Protein AF-0000000087006288 (afdb_homodimer)

Structure (mmCIF, N/CA/C/O backbone):
data_AF-0000000087006288-model_v1
#
loop_
_entity.id
_entity.type
_entity.pdbx_description
1 polymer 'NAD(P)H-hydrate epimerase'
#
loop_
_atom_site.group_PDB
_atom_site.id
_atom_site.type_symbol
_atom_site.label_atom_id
_atom_site.label_alt_id
_atom_site.label_comp_id
_atom_site.label_asym_id
_atom_site.label_entity_id
_atom_site.label_seq_id
_atom_site.pdbx_PDB_ins_code
_atom_site.Cartn_x
_atom_site.Cartn_y
_atom_site.Cartn_z
_atom_site.occupancy
_atom_site.B_iso_or_equiv
_atom_site.auth_seq_id
_atom_site.auth_comp_id
_atom_site.auth_asym_id
_atom_site.auth_atom_id
_atom_site.pdbx_PDB_model_num
ATOM 1 N N . MET A 1 1 ? 23.625 -4.094 -12.367 1 88 1 MET A N 1
ATOM 2 C CA . MET A 1 1 ? 22.594 -5.133 -12.516 1 88 1 MET A CA 1
ATOM 3 C C . MET A 1 1 ? 22.078 -5.578 -11.156 1 88 1 MET A C 1
ATOM 5 O O . MET A 1 1 ? 22.844 -5.66 -10.195 1 88 1 MET A O 1
ATOM 9 N N . VAL A 1 2 ? 20.781 -5.828 -11.039 1 95.62 2 VAL A N 1
ATOM 10 C CA . VAL A 1 2 ? 20.156 -6.234 -9.781 1 95.62 2 VAL A CA 1
ATOM 11 C C . VAL A 1 2 ? 20.734 -7.578 -9.336 1 95.62 2 VAL A C 1
ATOM 13 O O . VAL A 1 2 ? 20.969 -8.461 -10.156 1 95.62 2 VAL A O 1
ATOM 16 N N . ARG A 1 3 ? 20.922 -7.688 -8.086 1 96.88 3 ARG A N 1
ATOM 17 C CA . ARG A 1 3 ? 21.469 -8.922 -7.535 1 96.88 3 ARG A CA 1
ATOM 18 C C . ARG A 1 3 ? 20.391 -9.961 -7.32 1 96.88 3 ARG A C 1
ATOM 20 O O . ARG A 1 3 ? 19.297 -9.641 -6.84 1 96.88 3 ARG A O 1
ATOM 27 N N . PHE A 1 4 ? 20.703 -11.195 -7.668 1 98.31 4 PHE A N 1
ATOM 28 C CA . PHE A 1 4 ? 19.812 -12.32 -7.418 1 98.31 4 PHE A CA 1
ATOM 29 C C . PHE A 1 4 ? 20.156 -13.008 -6.105 1 98.31 4 PHE A C 1
ATOM 31 O O . PHE A 1 4 ? 21.328 -13.328 -5.859 1 98.31 4 PHE A O 1
ATOM 38 N N . LEU A 1 5 ? 19.203 -13.266 -5.312 1 98.38 5 LEU A N 1
ATOM 39 C CA . LEU A 1 5 ? 19.438 -13.719 -3.945 1 98.38 5 LEU A CA 1
ATOM 40 C C . LEU A 1 5 ? 19.312 -15.234 -3.846 1 98.38 5 LEU A C 1
ATOM 42 O O . LEU A 1 5 ? 18.422 -15.828 -4.473 1 98.38 5 LEU A O 1
ATOM 46 N N . GLY A 1 6 ? 20.141 -15.812 -3.041 1 98 6 GLY A N 1
ATOM 47 C CA . GLY A 1 6 ? 19.906 -17.172 -2.613 1 98 6 GLY A CA 1
ATOM 48 C C . GLY A 1 6 ? 18.812 -17.297 -1.568 1 98 6 GLY A C 1
ATOM 49 O O . GLY A 1 6 ? 18.344 -16.281 -1.03 1 98 6 GLY A O 1
ATOM 50 N N . GLN A 1 7 ? 18.469 -18.484 -1.258 1 97.94 7 GLN A N 1
ATOM 51 C CA . GLN A 1 7 ? 17.344 -18.734 -0.369 1 97.94 7 GLN A CA 1
ATOM 52 C C . GLN A 1 7 ? 17.625 -18.234 1.041 1 97.94 7 GLN A C 1
ATOM 54 O O . GLN A 1 7 ? 16.797 -17.531 1.631 1 97.94 7 GLN A O 1
ATOM 59 N N . ASP A 1 8 ? 18.75 -18.594 1.588 1 97.56 8 ASP A N 1
ATOM 60 C CA . ASP A 1 8 ? 19.094 -18.219 2.955 1 97.56 8 ASP A CA 1
ATOM 61 C C . ASP A 1 8 ? 19.188 -16.703 3.096 1 97.56 8 ASP A C 1
ATOM 63 O O . ASP A 1 8 ? 18.75 -16.125 4.102 1 97.56 8 ASP A O 1
ATOM 67 N N . GLU A 1 9 ? 19.781 -16.109 2.17 1 97.5 9 GLU A N 1
ATOM 68 C CA . GLU A 1 9 ? 19.891 -14.656 2.182 1 97.5 9 GLU A CA 1
ATOM 69 C C . GLU A 1 9 ? 18.5 -14.008 2.166 1 97.5 9 GLU A C 1
ATOM 71 O O . GLU A 1 9 ? 18.266 -13.031 2.881 1 97.5 9 GLU A O 1
ATOM 76 N N . ALA A 1 10 ? 17.609 -14.5 1.301 1 97.94 10 ALA A N 1
ATOM 77 C CA . ALA A 1 10 ? 16.25 -13.984 1.228 1 97.94 10 ALA A CA 1
ATOM 78 C C . ALA A 1 10 ? 15.539 -14.125 2.568 1 97.94 10 ALA A C 1
ATOM 80 O O . ALA A 1 10 ? 14.828 -13.219 3.002 1 97.94 10 ALA A O 1
ATOM 81 N N . ILE A 1 11 ? 15.734 -15.242 3.207 1 97.44 11 ILE A N 1
ATOM 82 C CA . ILE A 1 11 ? 15.133 -15.492 4.512 1 97.44 11 ILE A CA 1
ATOM 83 C C . ILE A 1 11 ? 15.672 -14.484 5.527 1 97.44 11 ILE A C 1
ATOM 85 O O . ILE A 1 11 ? 14.914 -13.914 6.309 1 97.44 11 ILE A O 1
ATOM 89 N N . ASN A 1 12 ? 16.953 -14.289 5.516 1 98 12 ASN A N 1
ATOM 90 C CA . ASN A 1 12 ? 17.578 -13.352 6.438 1 98 12 ASN A CA 1
ATOM 91 C C . ASN A 1 12 ? 17.078 -11.922 6.223 1 98 12 ASN A C 1
ATOM 93 O O . ASN A 1 12 ? 16.875 -11.18 7.184 1 98 12 ASN A O 1
ATOM 97 N N . ILE A 1 13 ? 16.953 -11.578 5.012 1 98.06 13 ILE A N 1
ATOM 98 C CA . ILE A 1 13 ? 16.453 -10.25 4.676 1 98.06 13 ILE A CA 1
ATOM 99 C C . ILE A 1 13 ? 15.055 -10.062 5.25 1 98.06 13 ILE A C 1
ATOM 101 O O . ILE A 1 13 ? 14.75 -9.031 5.852 1 98.06 13 ILE A O 1
ATOM 105 N N . ASP A 1 14 ? 14.18 -11.047 5.086 1 96.81 14 ASP A N 1
ATOM 106 C CA . ASP A 1 14 ? 12.844 -10.977 5.672 1 96.81 14 ASP A CA 1
ATOM 107 C C . ASP A 1 14 ? 12.914 -10.773 7.184 1 96.81 14 ASP A C 1
ATOM 109 O O . ASP A 1 14 ? 12.195 -9.945 7.742 1 96.81 14 ASP A O 1
ATOM 113 N N . GLN A 1 15 ? 13.766 -11.523 7.785 1 97.56 15 GLN A N 1
ATOM 114 C CA . GLN A 1 15 ? 13.906 -11.43 9.234 1 97.56 15 GLN A CA 1
ATOM 115 C C . GLN A 1 15 ? 14.375 -10.031 9.656 1 97.56 15 GLN A C 1
ATOM 117 O O . GLN A 1 15 ? 13.898 -9.492 10.648 1 97.56 15 GLN A O 1
ATOM 122 N N . GLU A 1 16 ? 15.258 -9.508 8.93 1 98.19 16 GLU A N 1
ATOM 123 C CA . GLU A 1 16 ? 15.75 -8.172 9.25 1 98.19 16 GLU A CA 1
ATOM 124 C C . GLU A 1 16 ? 14.664 -7.117 9.016 1 98.19 16 GLU A C 1
ATOM 126 O O . GLU A 1 16 ? 14.539 -6.168 9.789 1 98.19 16 GLU A O 1
ATOM 131 N N . LEU A 1 17 ? 13.898 -7.277 7.949 1 98.38 17 LEU A N 1
ATOM 132 C CA . LEU A 1 17 ? 12.797 -6.359 7.684 1 98.38 17 LEU A CA 1
ATOM 133 C C . LEU A 1 17 ? 11.805 -6.355 8.836 1 98.38 17 LEU A C 1
ATOM 135 O O . LEU A 1 17 ? 11.32 -5.297 9.234 1 98.38 17 LEU A O 1
ATOM 139 N N . PHE A 1 18 ? 11.586 -7.559 9.438 1 97.69 18 PHE A N 1
ATOM 140 C CA . PHE A 1 18 ? 10.586 -7.707 10.5 1 97.69 18 PHE A CA 1
ATOM 141 C C . PHE A 1 18 ? 11.141 -7.215 11.828 1 97.69 18 PHE A C 1
ATOM 143 O O . PHE A 1 18 ? 10.453 -6.52 12.578 1 97.69 18 PHE A O 1
ATOM 150 N N . ASN A 1 19 ? 12.367 -7.5 12.039 1 97.69 19 ASN A N 1
ATOM 151 C CA . ASN A 1 19 ? 12.867 -7.348 13.398 1 97.69 19 ASN A CA 1
ATOM 152 C C . ASN A 1 19 ? 13.719 -6.09 13.547 1 97.69 19 ASN A C 1
ATOM 154 O O . ASN A 1 19 ? 13.555 -5.328 14.5 1 97.69 19 ASN A O 1
ATOM 158 N N . HIS A 1 20 ? 14.617 -5.883 12.648 1 98 20 HIS A N 1
ATOM 159 C CA . HIS A 1 20 ? 15.5 -4.723 12.727 1 98 20 HIS A CA 1
ATOM 160 C C . HIS A 1 20 ? 14.805 -3.471 12.195 1 98 20 HIS A C 1
ATOM 162 O O . HIS A 1 20 ? 14.805 -2.434 12.867 1 98 20 HIS A O 1
ATOM 168 N N . TYR A 1 21 ? 14.164 -3.58 11.078 1 98.56 21 TYR A N 1
ATOM 169 C CA . TYR A 1 21 ? 13.539 -2.426 10.445 1 98.56 21 TYR A CA 1
ATOM 170 C C . TYR A 1 21 ? 12.078 -2.291 10.875 1 98.56 21 TYR A C 1
ATOM 172 O O . TYR A 1 21 ? 11.422 -1.302 10.547 1 98.56 21 TYR A O 1
ATOM 180 N N . ARG A 1 22 ? 11.539 -3.258 11.5 1 98.56 22 ARG A N 1
ATOM 181 C CA . ARG A 1 22 ? 10.281 -3.242 12.25 1 98.56 22 ARG A CA 1
ATOM 182 C C . ARG A 1 22 ? 9.094 -3.061 11.312 1 98.56 22 ARG A C 1
ATOM 184 O O . ARG A 1 22 ? 8.133 -2.365 11.648 1 98.56 22 ARG A O 1
ATOM 191 N N . PHE A 1 23 ? 9.188 -3.613 10.125 1 98.56 23 PHE A N 1
ATOM 192 C CA . PHE A 1 23 ? 7.996 -3.713 9.289 1 98.56 23 PHE A CA 1
ATOM 193 C C . PHE A 1 23 ? 7.074 -4.82 9.789 1 98.56 23 PHE A C 1
ATOM 195 O O . PHE A 1 23 ? 7.535 -5.906 10.141 1 98.56 23 PHE A O 1
ATOM 202 N N . SER A 1 24 ? 5.805 -4.512 9.875 1 98.12 24 SER A N 1
ATOM 203 C CA . SER A 1 24 ? 4.883 -5.613 10.125 1 98.12 24 SER A CA 1
ATOM 204 C C . SER A 1 24 ? 4.633 -6.426 8.859 1 98.12 24 SER A C 1
ATOM 206 O O . SER A 1 24 ? 4.785 -5.918 7.75 1 98.12 24 SER A O 1
ATOM 208 N N . VAL A 1 25 ? 4.242 -7.66 9.055 1 97.69 25 VAL A N 1
ATOM 209 C CA . VAL A 1 25 ? 3.896 -8.508 7.914 1 97.69 25 VAL A CA 1
ATOM 210 C C . VAL A 1 25 ? 2.701 -7.91 7.176 1 97.69 25 VAL A C 1
ATOM 212 O O . VAL A 1 25 ? 2.645 -7.949 5.941 1 97.69 25 VAL A O 1
ATOM 215 N N . ASP A 1 26 ? 1.774 -7.289 7.891 1 98.19 26 ASP A N 1
ATOM 216 C CA . ASP A 1 26 ? 0.61 -6.641 7.293 1 98.19 26 ASP A CA 1
ATOM 217 C C . ASP A 1 26 ? 1.032 -5.559 6.305 1 98.19 26 ASP A C 1
ATOM 219 O O . ASP A 1 26 ? 0.493 -5.473 5.199 1 98.19 26 ASP A O 1
ATOM 223 N N . GLN A 1 27 ? 1.993 -4.758 6.695 1 98.12 27 GLN A N 1
ATOM 224 C CA . GLN A 1 27 ? 2.494 -3.678 5.852 1 98.12 27 GLN A CA 1
ATOM 225 C C . GLN A 1 27 ? 3.125 -4.223 4.574 1 98.12 27 GLN A C 1
ATOM 227 O O . GLN A 1 27 ? 2.773 -3.799 3.473 1 98.12 27 GLN A O 1
ATOM 232 N N . LEU A 1 28 ? 4.043 -5.145 4.793 1 98.44 28 LEU A N 1
ATOM 233 C CA . LEU A 1 28 ? 4.809 -5.648 3.656 1 98.44 28 LEU A CA 1
ATOM 234 C C . LEU A 1 28 ? 3.914 -6.422 2.695 1 98.44 28 LEU A C 1
ATOM 236 O O . LEU A 1 28 ? 4.078 -6.328 1.478 1 98.44 28 LEU A O 1
ATOM 240 N N . MET A 1 29 ? 3.018 -7.172 3.26 1 98.5 29 MET A N 1
ATOM 241 C CA . MET A 1 29 ? 2.096 -7.961 2.447 1 98.5 29 MET A CA 1
ATOM 242 C C . MET A 1 29 ? 1.18 -7.055 1.631 1 98.5 29 MET A C 1
ATOM 244 O O . MET A 1 29 ? 0.872 -7.355 0.476 1 98.5 29 MET A O 1
ATOM 248 N N . GLU A 1 30 ? 0.715 -5.93 2.219 1 98.62 30 GLU A N 1
ATOM 249 C CA . GLU A 1 30 ? -0.116 -4.973 1.492 1 98.62 30 GLU A CA 1
ATOM 250 C C . GLU A 1 30 ? 0.649 -4.352 0.328 1 98.62 30 GLU A C 1
ATOM 252 O O . GLU A 1 30 ? 0.119 -4.238 -0.779 1 98.62 30 GLU A O 1
ATOM 257 N N . LEU A 1 31 ? 1.899 -3.992 0.588 1 98.69 31 LEU A N 1
ATOM 258 C CA . LEU A 1 31 ? 2.736 -3.41 -0.454 1 98.69 31 LEU A CA 1
ATOM 259 C C . LEU A 1 31 ? 3.033 -4.43 -1.549 1 98.69 31 LEU A C 1
ATOM 261 O O . LEU A 1 31 ? 2.992 -4.102 -2.736 1 98.69 31 LEU A O 1
ATOM 265 N N . ALA A 1 32 ? 3.33 -5.652 -1.135 1 98.69 32 ALA A N 1
ATOM 266 C CA . ALA A 1 32 ? 3.633 -6.719 -2.09 1 98.69 32 ALA A CA 1
ATOM 267 C C . ALA A 1 32 ? 2.422 -7.035 -2.961 1 98.69 32 ALA A C 1
ATOM 269 O O . ALA A 1 32 ? 2.523 -7.062 -4.191 1 98.69 32 ALA A O 1
ATOM 270 N N . GLY A 1 33 ? 1.263 -7.25 -2.309 1 98.88 33 GLY A N 1
ATOM 271 C CA . GLY A 1 33 ? 0.054 -7.566 -3.053 1 98.88 33 GLY A CA 1
ATOM 272 C C . GLY A 1 33 ? -0.353 -6.469 -4.02 1 98.88 33 GLY A C 1
ATOM 273 O O . GLY A 1 33 ? -0.731 -6.75 -5.16 1 98.88 33 GLY A O 1
ATOM 274 N N . LEU A 1 34 ? -0.239 -5.234 -3.562 1 98.88 34 LEU A N 1
ATOM 275 C CA . LEU A 1 34 ? -0.551 -4.105 -4.43 1 98.88 34 LEU A CA 1
ATOM 276 C C . LEU A 1 34 ? 0.379 -4.074 -5.637 1 98.88 34 LEU A C 1
ATOM 278 O O . LEU A 1 34 ? -0.076 -3.906 -6.773 1 98.88 34 LEU A O 1
ATOM 282 N N . SER A 1 35 ? 1.656 -4.215 -5.395 1 98.88 35 SER A N 1
ATOM 283 C CA . SER A 1 35 ? 2.621 -4.152 -6.488 1 98.88 35 SER A CA 1
ATOM 284 C C . SER A 1 35 ? 2.387 -5.273 -7.492 1 98.88 35 SER A C 1
ATOM 286 O O . SER A 1 35 ? 2.566 -5.082 -8.695 1 98.88 35 SER A O 1
ATOM 288 N N . CYS A 1 36 ? 1.986 -6.473 -6.996 1 98.94 36 CYS A N 1
ATOM 289 C CA . CYS A 1 36 ? 1.663 -7.578 -7.895 1 98.94 36 CYS A CA 1
ATOM 290 C C . CYS A 1 36 ? 0.464 -7.234 -8.773 1 98.94 36 CYS A C 1
ATOM 292 O O . CYS A 1 36 ? 0.494 -7.453 -9.984 1 98.94 36 CYS A O 1
ATOM 294 N N . ALA A 1 37 ? -0.569 -6.695 -8.172 1 98.94 37 ALA A N 1
ATOM 295 C CA . ALA A 1 37 ? -1.765 -6.328 -8.922 1 98.94 37 ALA A CA 1
ATOM 296 C C . ALA A 1 37 ? -1.448 -5.273 -9.977 1 98.94 37 ALA A C 1
ATOM 298 O O . ALA A 1 37 ? -1.95 -5.336 -11.102 1 98.94 37 ALA A O 1
ATOM 299 N N . VAL A 1 38 ? -0.616 -4.305 -9.602 1 98.94 38 VAL A N 1
ATOM 300 C CA . VAL A 1 38 ? -0.241 -3.244 -10.531 1 98.94 38 VAL A CA 1
ATOM 301 C C . VAL A 1 38 ? 0.563 -3.832 -11.688 1 98.94 38 VAL A C 1
ATOM 303 O O . VAL A 1 38 ? 0.298 -3.527 -12.852 1 98.94 38 VAL A O 1
ATOM 306 N N . ALA A 1 39 ? 1.541 -4.688 -11.398 1 98.94 39 ALA A N 1
ATOM 307 C CA . ALA A 1 39 ? 2.348 -5.316 -12.445 1 98.94 39 ALA A CA 1
ATOM 308 C C . ALA A 1 39 ? 1.476 -6.129 -13.398 1 98.94 39 ALA A C 1
ATOM 310 O O . ALA A 1 39 ? 1.65 -6.066 -14.617 1 98.94 39 ALA A O 1
ATOM 311 N N . ILE A 1 40 ? 0.553 -6.859 -12.852 1 98.94 40 ILE A N 1
ATOM 312 C CA . ILE A 1 40 ? -0.364 -7.664 -13.648 1 98.94 40 ILE A CA 1
ATOM 313 C C . ILE A 1 40 ? -1.163 -6.762 -14.586 1 98.94 40 ILE A C 1
ATOM 315 O O . ILE A 1 40 ? -1.312 -7.062 -15.773 1 98.94 40 ILE A O 1
ATOM 319 N N . THR A 1 41 ? -1.644 -5.684 -14.062 1 98.88 41 THR A N 1
ATOM 320 C CA . THR A 1 41 ? -2.455 -4.773 -14.859 1 98.88 41 THR A CA 1
ATOM 321 C C . THR A 1 41 ? -1.627 -4.148 -15.977 1 98.88 41 THR A C 1
ATOM 323 O O . THR A 1 41 ? -2.131 -3.928 -17.078 1 98.88 41 THR A O 1
ATOM 326 N N . LYS A 1 42 ? -0.383 -3.832 -15.711 1 98.69 42 LYS A N 1
ATOM 327 C CA . LYS A 1 42 ? 0.505 -3.287 -16.734 1 98.69 42 LYS A CA 1
ATOM 328 C C . LYS A 1 42 ? 0.742 -4.297 -17.844 1 98.69 42 LYS A C 1
ATOM 330 O O . LYS A 1 42 ? 0.776 -3.93 -19.031 1 98.69 42 LYS A O 1
ATOM 335 N N . CYS A 1 43 ? 0.88 -5.523 -17.5 1 98.75 43 CYS A N 1
ATOM 336 C CA . CYS A 1 43 ? 1.239 -6.559 -18.469 1 98.75 43 CYS A CA 1
ATOM 337 C C . CYS A 1 43 ? 0.007 -7.066 -19.203 1 98.75 43 CYS A C 1
ATOM 339 O O . CYS A 1 43 ? 0.097 -7.473 -20.359 1 98.75 43 CYS A O 1
ATOM 341 N N . TYR A 1 44 ? -1.099 -7.07 -18.5 1 98.62 44 TYR A N 1
ATOM 342 C CA . TYR A 1 44 ? -2.324 -7.652 -19.031 1 98.62 44 TYR A CA 1
ATOM 343 C C . TYR A 1 44 ? -3.51 -6.719 -18.828 1 98.62 44 TYR A C 1
ATOM 345 O O . TYR A 1 44 ? -4.434 -7.039 -18.078 1 98.62 44 TYR A O 1
ATOM 353 N N . PRO A 1 45 ? -3.557 -5.602 -19.547 1 98.25 45 PRO A N 1
ATOM 354 C CA . PRO A 1 45 ? -4.762 -4.773 -19.453 1 98.25 45 PRO A CA 1
ATOM 355 C C . PRO A 1 45 ? -6.031 -5.539 -19.844 1 98.25 45 PRO A C 1
ATOM 357 O O . PRO A 1 45 ? -5.992 -6.406 -20.719 1 98.25 45 PRO A O 1
ATOM 360 N N . ILE A 1 46 ? -7.09 -5.195 -19.172 1 97.62 46 ILE A N 1
ATOM 361 C CA . ILE A 1 46 ? -8.352 -5.91 -19.344 1 97.62 46 ILE A CA 1
ATOM 362 C C . ILE A 1 46 ? -8.711 -5.988 -20.828 1 97.62 46 ILE A C 1
ATOM 364 O O . ILE A 1 46 ? -9.211 -7.012 -21.297 1 97.62 46 ILE A O 1
ATOM 368 N N . SER A 1 47 ? -8.461 -4.93 -21.547 1 97 47 SER A N 1
ATOM 369 C CA . SER A 1 47 ? -8.797 -4.855 -22.969 1 97 47 SER A CA 1
ATOM 370 C C . SER A 1 47 ? -8.047 -5.91 -23.766 1 97 47 SER A C 1
ATOM 372 O O . SER A 1 47 ? -8.469 -6.285 -24.859 1 97 47 SER A O 1
ATOM 374 N N . ASP A 1 48 ? -6.945 -6.418 -23.281 1 96.44 48 ASP A N 1
ATOM 375 C CA . ASP A 1 48 ? -6.102 -7.355 -24.016 1 96.44 48 ASP A CA 1
ATOM 376 C C . ASP A 1 48 ? -6.445 -8.805 -23.656 1 96.44 48 ASP A C 1
ATOM 378 O O . ASP A 1 48 ? -5.914 -9.742 -24.25 1 96.44 48 ASP A O 1
ATOM 382 N N . LEU A 1 49 ? -7.309 -9 -22.672 1 97.06 49 LEU A N 1
ATOM 383 C CA . LEU A 1 49 ? -7.648 -10.336 -22.203 1 97.06 49 LEU A CA 1
ATOM 384 C C . LEU A 1 49 ? -8.938 -10.828 -22.844 1 97.06 49 LEU A C 1
ATOM 386 O O . LEU A 1 49 ? -9.805 -10.031 -23.203 1 97.06 49 LEU A O 1
ATOM 390 N N . LYS A 1 50 ? -9 -12.133 -23 1 94.94 50 LYS A N 1
ATOM 391 C CA . LYS A 1 50 ? -10.203 -12.742 -23.547 1 94.94 50 LYS A CA 1
ATOM 392 C C . LYS A 1 50 ? -11.422 -12.445 -22.672 1 94.94 50 LYS A C 1
ATOM 394 O O . LYS A 1 50 ? -12.531 -12.266 -23.188 1 94.94 50 LYS A O 1
ATOM 399 N N . ASN A 1 51 ? -11.289 -12.422 -21.5 1 97.06 51 ASN A N 1
ATOM 400 C CA . ASN A 1 51 ? -12.242 -12.047 -20.469 1 97.06 51 ASN A CA 1
ATOM 401 C C . ASN A 1 51 ? -11.539 -11.531 -19.219 1 97.06 51 ASN A C 1
ATOM 403 O O . ASN A 1 51 ? -10.312 -11.578 -19.125 1 97.06 51 ASN A O 1
ATOM 407 N N . ASN A 1 52 ? -12.305 -11.086 -18.281 1 98.12 52 ASN A N 1
ATOM 408 C CA . ASN A 1 52 ? -11.719 -10.43 -17.125 1 98.12 52 ASN A CA 1
ATOM 409 C C . ASN A 1 52 ? -11.516 -11.414 -15.969 1 98.12 52 ASN A C 1
ATOM 411 O O . ASN A 1 52 ? -11.219 -11.016 -14.844 1 98.12 52 ASN A O 1
ATOM 415 N N . ASN A 1 53 ? -11.742 -12.734 -16.188 1 98.81 53 ASN A N 1
ATOM 416 C CA . ASN A 1 53 ? -11.641 -13.734 -15.133 1 98.81 53 ASN A CA 1
ATOM 417 C C . ASN A 1 53 ? -10.188 -14.109 -14.859 1 98.81 53 ASN A C 1
ATOM 419 O O . ASN A 1 53 ? -9.469 -14.555 -15.758 1 98.81 53 ASN A O 1
ATOM 423 N N . ILE A 1 54 ? -9.805 -13.922 -13.648 1 98.88 54 ILE A N 1
ATOM 424 C CA . ILE A 1 54 ? -8.469 -14.266 -13.156 1 98.88 54 ILE A CA 1
ATOM 425 C C . ILE A 1 54 ? -8.586 -15.25 -11.992 1 98.88 54 ILE A C 1
ATOM 427 O O . ILE A 1 54 ? -9.445 -15.086 -11.117 1 98.88 54 ILE A O 1
ATOM 431 N N . LEU A 1 55 ? -7.84 -16.281 -11.969 1 98.94 55 LEU A N 1
ATOM 432 C CA . LEU A 1 55 ? -7.82 -17.172 -10.82 1 98.94 55 LEU A CA 1
ATOM 433 C C . LEU A 1 55 ? -6.5 -17.062 -10.062 1 98.94 55 LEU A C 1
ATOM 435 O O . LEU A 1 55 ? -5.426 -17.203 -10.648 1 98.94 55 LEU A O 1
ATOM 439 N N . VAL A 1 56 ? -6.602 -16.75 -8.805 1 99 56 VAL A N 1
ATOM 440 C CA . VAL A 1 56 ? -5.434 -16.609 -7.938 1 99 56 VAL A CA 1
ATOM 441 C C . VAL A 1 56 ? -5.293 -17.859 -7.062 1 99 56 VAL A C 1
ATOM 443 O O . VAL A 1 56 ? -6.184 -18.172 -6.273 1 99 56 VAL A O 1
ATOM 446 N N . PHE A 1 57 ? -4.184 -18.547 -7.191 1 98.88 57 PHE A N 1
ATOM 447 C CA . PHE A 1 57 ? -3.855 -19.688 -6.34 1 98.88 57 PHE A CA 1
ATOM 448 C C . PHE A 1 57 ? -3.051 -19.234 -5.125 1 98.88 57 PHE A C 1
ATOM 450 O O . PHE A 1 57 ? -1.938 -18.719 -5.266 1 98.88 57 PHE A O 1
ATOM 457 N N . CYS A 1 58 ? -3.613 -19.453 -3.963 1 98.56 58 CYS A N 1
ATOM 458 C CA . CYS A 1 58 ? -2.979 -18.984 -2.736 1 98.56 58 CYS A CA 1
ATOM 459 C C . CYS A 1 58 ? -2.502 -20.156 -1.887 1 98.56 58 CYS A C 1
ATOM 461 O O . CYS A 1 58 ? -3.26 -21.094 -1.632 1 98.56 58 CYS A O 1
ATOM 463 N N . GLY A 1 59 ? -1.217 -20.109 -1.477 1 97.38 59 GLY A N 1
ATOM 464 C CA . GLY A 1 59 ? -0.677 -21.094 -0.556 1 97.38 59 GLY A CA 1
ATOM 465 C C . GLY A 1 59 ? -0.848 -20.703 0.901 1 97.38 59 GLY A C 1
ATOM 466 O O . GLY A 1 59 ? -1.398 -19.641 1.208 1 97.38 59 GLY A O 1
ATOM 467 N N . PRO A 1 60 ? -0.333 -21.516 1.782 1 96.31 60 PRO A N 1
ATOM 468 C CA . PRO A 1 60 ? -0.572 -21.328 3.213 1 96.31 60 PRO A CA 1
ATOM 469 C C . PRO A 1 60 ? 0.386 -20.312 3.838 1 96.31 60 PRO A C 1
ATOM 471 O O . PRO A 1 60 ? 0.195 -19.906 4.984 1 96.31 60 PRO A O 1
ATOM 474 N N . GLY A 1 61 ? 1.417 -19.906 3.154 1 96.5 61 GLY A N 1
ATOM 475 C CA . GLY A 1 61 ? 2.404 -19 3.723 1 96.5 61 GLY A CA 1
ATOM 476 C C . GLY A 1 61 ? 2.215 -17.562 3.289 1 96.5 61 GLY A C 1
ATOM 477 O O . GLY A 1 61 ? 1.144 -17.188 2.807 1 96.5 61 GLY A O 1
ATOM 478 N N . ASN A 1 62 ? 3.264 -16.781 3.43 1 97.56 62 ASN A N 1
ATOM 479 C CA . ASN A 1 62 ? 3.203 -15.352 3.143 1 97.56 62 ASN A CA 1
ATOM 480 C C . ASN A 1 62 ? 2.922 -15.086 1.665 1 97.56 62 ASN A C 1
ATOM 482 O O . ASN A 1 62 ? 2.238 -14.125 1.321 1 97.56 62 ASN A O 1
ATOM 486 N N . ASN A 1 63 ? 3.469 -15.961 0.833 1 98.38 63 ASN A N 1
ATOM 487 C CA . ASN A 1 63 ? 3.186 -15.789 -0.588 1 98.38 63 ASN A CA 1
ATOM 488 C C . ASN A 1 63 ? 1.689 -15.867 -0.876 1 98.38 63 ASN A C 1
ATOM 490 O O . ASN A 1 63 ? 1.176 -15.125 -1.713 1 98.38 63 ASN A O 1
ATOM 494 N N . GLY A 1 64 ? 1.047 -16.828 -0.151 1 98.62 64 GLY A N 1
ATOM 495 C CA . GLY A 1 64 ? -0.402 -16.891 -0.258 1 98.62 64 GLY A CA 1
ATOM 496 C C . GLY A 1 64 ? -1.096 -15.633 0.211 1 98.62 64 GLY A C 1
ATOM 497 O O . GLY A 1 64 ? -2.084 -15.203 -0.388 1 98.62 64 GLY A O 1
ATOM 498 N N . GLY A 1 65 ? -0.572 -15.07 1.294 1 98.75 65 GLY A N 1
ATOM 499 C CA . GLY A 1 65 ? -1.085 -13.789 1.76 1 98.75 65 GLY A CA 1
ATOM 500 C C . GLY A 1 65 ? -0.947 -12.68 0.732 1 98.75 65 GLY A C 1
ATOM 501 O O . GLY A 1 65 ? -1.876 -11.898 0.529 1 98.75 65 GLY A O 1
ATOM 502 N N . ASP A 1 66 ? 0.202 -12.609 0.077 1 98.88 66 ASP A N 1
ATOM 503 C CA . ASP A 1 66 ? 0.39 -11.664 -1.019 1 98.88 66 ASP A CA 1
ATOM 504 C C . ASP A 1 66 ? -0.666 -11.859 -2.104 1 98.88 66 ASP A C 1
ATOM 506 O O . ASP A 1 66 ? -1.167 -10.891 -2.674 1 98.88 66 ASP A O 1
ATOM 510 N N . GLY A 1 67 ? -0.947 -13.125 -2.357 1 98.94 67 GLY A N 1
ATOM 511 C CA . GLY A 1 67 ? -1.964 -13.445 -3.346 1 98.94 67 GLY A CA 1
ATOM 512 C C . GLY A 1 67 ? -3.342 -12.938 -2.973 1 98.94 67 GLY A C 1
ATOM 513 O O . GLY A 1 67 ? -4.07 -12.422 -3.822 1 98.94 67 GLY A O 1
ATOM 514 N N . LEU A 1 68 ? -3.717 -13.141 -1.7 1 98.94 68 LEU A N 1
ATOM 515 C CA . LEU A 1 68 ? -5.008 -12.664 -1.219 1 98.94 68 LEU A CA 1
ATOM 516 C C . LEU A 1 68 ? -5.113 -11.148 -1.365 1 98.94 68 LEU A C 1
ATOM 518 O O . LEU A 1 68 ? -6.121 -10.633 -1.856 1 98.94 68 LEU A O 1
ATOM 522 N N . VAL A 1 69 ? -4.078 -10.461 -0.979 1 98.94 69 VAL A N 1
ATOM 523 C CA . VAL A 1 69 ? -4.055 -9.008 -1.106 1 98.94 69 VAL A CA 1
ATOM 524 C C . VAL A 1 69 ? -4.109 -8.617 -2.582 1 98.94 69 VAL A C 1
ATOM 526 O O . VAL A 1 69 ? -4.836 -7.695 -2.959 1 98.94 69 VAL A O 1
ATOM 529 N N . CYS A 1 70 ? -3.371 -9.305 -3.365 1 98.94 70 CYS A N 1
ATOM 530 C CA . CYS A 1 70 ? -3.357 -9.055 -4.801 1 98.94 70 CYS A CA 1
ATOM 531 C C . CYS A 1 70 ? -4.754 -9.195 -5.395 1 98.94 70 CYS A C 1
ATOM 533 O O . CYS A 1 70 ? -5.191 -8.344 -6.168 1 98.94 70 CYS A O 1
ATOM 535 N N . ALA A 1 71 ? -5.445 -10.258 -5.047 1 98.94 71 ALA A N 1
ATOM 536 C CA . ALA A 1 71 ? -6.797 -10.492 -5.547 1 98.94 71 ALA A CA 1
ATOM 537 C C . ALA A 1 71 ? -7.719 -9.32 -5.215 1 98.94 71 ALA A C 1
ATOM 539 O O . ALA A 1 71 ? -8.508 -8.891 -6.055 1 98.94 71 ALA A O 1
ATOM 540 N N . ARG A 1 72 ? -7.594 -8.836 -4.004 1 98.88 72 ARG A N 1
ATOM 541 C CA . ARG A 1 72 ? -8.422 -7.715 -3.574 1 98.88 72 ARG A CA 1
ATOM 542 C C . ARG A 1 72 ? -8.156 -6.48 -4.43 1 98.88 72 ARG A C 1
ATOM 544 O O . ARG A 1 72 ? -9.102 -5.82 -4.875 1 98.88 72 ARG A O 1
ATOM 551 N N . HIS A 1 73 ? -6.914 -6.191 -4.684 1 98.88 73 HIS A N 1
ATOM 552 C CA . HIS A 1 73 ? -6.582 -5.031 -5.504 1 98.88 73 HIS A CA 1
ATOM 553 C C . HIS A 1 73 ? -7.02 -5.238 -6.953 1 98.88 73 HIS A C 1
ATOM 555 O O . HIS A 1 73 ? -7.48 -4.301 -7.605 1 98.88 73 HIS A O 1
ATOM 561 N N . LEU A 1 74 ? -6.84 -6.457 -7.48 1 98.94 74 LEU A N 1
ATOM 562 C CA . LEU A 1 74 ? -7.289 -6.734 -8.836 1 98.94 74 LEU A CA 1
ATOM 563 C C . LEU A 1 74 ? -8.789 -6.477 -8.977 1 98.94 74 LEU A C 1
ATOM 565 O O . LEU A 1 74 ? -9.234 -5.961 -10 1 98.94 74 LEU A O 1
ATOM 569 N N . LYS A 1 75 ? -9.516 -6.848 -7.953 1 98.81 75 LYS A N 1
ATOM 570 C CA . LYS A 1 75 ? -10.945 -6.562 -7.941 1 98.81 75 LYS A CA 1
ATOM 571 C C . LYS A 1 75 ? -11.211 -5.062 -8.055 1 98.81 75 LYS A C 1
ATOM 573 O O . LYS A 1 75 ? -12.055 -4.633 -8.844 1 98.81 75 LYS A O 1
ATOM 578 N N . LEU A 1 76 ? -10.5 -4.285 -7.367 1 98.31 76 LEU A N 1
ATOM 579 C CA . LEU A 1 76 ? -10.625 -2.832 -7.379 1 98.31 76 LEU A CA 1
ATOM 580 C C . LEU A 1 76 ? -10.242 -2.262 -8.742 1 98.31 76 LEU A C 1
ATOM 582 O O . LEU A 1 76 ? -10.734 -1.203 -9.133 1 98.31 76 LEU A O 1
ATOM 586 N N . PHE A 1 77 ? -9.352 -2.943 -9.445 1 98.56 77 PHE A N 1
ATOM 587 C CA . PHE A 1 77 ? -8.859 -2.465 -10.727 1 98.56 77 PHE A CA 1
ATOM 588 C C . PHE A 1 77 ? -9.805 -2.865 -11.852 1 98.56 77 PHE A C 1
ATOM 590 O O . PHE A 1 77 ? -9.57 -2.531 -13.016 1 98.56 77 PHE A O 1
ATOM 597 N N . GLY A 1 78 ? -10.867 -3.65 -11.539 1 98.06 78 GLY A N 1
ATOM 598 C CA . GLY A 1 78 ? -11.891 -3.934 -12.531 1 98.06 78 GLY A CA 1
ATOM 599 C C . GLY A 1 78 ? -11.859 -5.363 -13.031 1 98.06 78 GLY A C 1
ATOM 600 O O . GLY A 1 78 ? -12.688 -5.758 -13.852 1 98.06 78 GLY A O 1
ATOM 601 N N . TYR A 1 79 ? -10.93 -6.184 -12.562 1 98.75 79 TYR A N 1
ATOM 602 C CA . TYR A 1 79 ? -10.891 -7.594 -12.93 1 98.75 79 TYR A CA 1
ATOM 603 C C . TYR A 1 79 ? -11.945 -8.391 -12.164 1 98.75 79 TYR A C 1
ATOM 605 O O . TYR A 1 79 ? -12.625 -7.844 -11.289 1 98.75 79 TYR A O 1
ATOM 613 N N . CYS A 1 80 ? -12.102 -9.609 -12.531 1 98.81 80 CYS A N 1
ATOM 614 C CA . CYS A 1 80 ? -12.984 -10.531 -11.836 1 98.81 80 CYS A CA 1
ATOM 615 C C . CYS A 1 80 ? -12.195 -11.703 -11.258 1 98.81 80 CYS A C 1
ATOM 617 O O . CYS A 1 80 ? -12.227 -12.805 -11.805 1 98.81 80 CYS A O 1
ATOM 619 N N . PRO A 1 81 ? -11.586 -11.5 -10.125 1 98.94 81 PRO A N 1
ATOM 620 C CA . PRO A 1 81 ? -10.766 -12.562 -9.547 1 98.94 81 PRO A CA 1
ATOM 621 C C . PRO A 1 81 ? -11.586 -13.609 -8.805 1 98.94 81 PRO A C 1
ATOM 623 O O . PRO A 1 81 ? -12.648 -13.297 -8.266 1 98.94 81 PRO A O 1
ATOM 626 N N . SER A 1 82 ? -11.148 -14.789 -8.82 1 98.94 82 SER A N 1
ATOM 627 C CA . SER A 1 82 ? -11.477 -15.891 -7.922 1 98.94 82 SER A CA 1
ATOM 628 C C . SER A 1 82 ? -10.234 -16.422 -7.215 1 98.94 82 SER A C 1
ATOM 630 O O . SER A 1 82 ? -9.109 -16.203 -7.676 1 98.94 82 SER A O 1
ATOM 632 N N . ILE A 1 83 ? -10.547 -17.078 -6.109 1 98.94 83 ILE A N 1
ATOM 633 C CA . ILE A 1 83 ? -9.406 -17.531 -5.312 1 98.94 83 ILE A CA 1
ATOM 634 C C . ILE A 1 83 ? -9.508 -19.031 -5.07 1 98.94 83 ILE A C 1
ATOM 636 O O . ILE A 1 83 ? -10.578 -19.547 -4.758 1 98.94 83 ILE A O 1
ATOM 640 N N . TYR A 1 84 ? -8.461 -19.766 -5.324 1 98.75 84 TYR A N 1
ATOM 641 C CA . TYR A 1 84 ? -8.297 -21.141 -4.859 1 98.75 84 TYR A CA 1
ATOM 642 C C . TYR A 1 84 ? -7.262 -21.219 -3.74 1 98.75 84 TYR A C 1
ATOM 644 O O . TYR A 1 84 ? -6.07 -20.984 -3.967 1 98.75 84 TYR A O 1
ATOM 652 N N . TYR A 1 85 ? -7.727 -21.422 -2.59 1 97.81 85 TYR A N 1
ATOM 653 C CA . TYR A 1 85 ? -6.953 -21.406 -1.353 1 97.81 85 TYR A CA 1
ATOM 654 C C . TYR A 1 85 ? -7.172 -22.703 -0.567 1 97.81 85 TYR A C 1
ATOM 656 O O . TYR A 1 85 ? -7.836 -22.688 0.474 1 97.81 85 TYR A O 1
ATOM 664 N N . PRO A 1 86 ? -6.52 -23.781 -0.995 1 94.94 86 PRO A N 1
ATOM 665 C CA . PRO A 1 86 ? -6.891 -25.125 -0.527 1 94.94 86 PRO A CA 1
ATOM 666 C C . PRO A 1 86 ? -6.453 -25.391 0.912 1 94.94 86 PRO A C 1
ATOM 668 O O . PRO A 1 86 ? -7.102 -26.156 1.626 1 94.94 86 PRO A O 1
ATOM 671 N N . LYS A 1 87 ? -5.367 -24.859 1.344 1 94.81 87 LYS A N 1
ATOM 672 C CA . LYS A 1 87 ? -4.902 -24.969 2.723 1 94.81 87 LYS A CA 1
ATOM 673 C C . LYS A 1 87 ? -4.902 -23.594 3.41 1 94.81 87 LYS A C 1
ATOM 675 O O . LYS A 1 87 ? -3.908 -22.875 3.365 1 94.81 87 LYS A O 1
ATOM 680 N N . ARG A 1 88 ? -5.926 -23.375 4.098 1 95.5 88 ARG A N 1
ATOM 681 C CA . ARG A 1 88 ? -6.105 -22.062 4.715 1 95.5 88 ARG A CA 1
ATOM 682 C C . ARG A 1 88 ? -5.32 -21.969 6.02 1 95.5 88 ARG A C 1
ATOM 684 O O . ARG A 1 88 ? -5.277 -22.906 6.805 1 95.5 88 ARG A O 1
ATOM 691 N N . THR A 1 89 ? -4.664 -20.875 6.184 1 96.44 89 THR A N 1
ATOM 692 C CA . THR A 1 89 ? -3.871 -20.625 7.379 1 96.44 89 THR A CA 1
ATOM 693 C C . THR A 1 89 ? -4.727 -19.969 8.469 1 96.44 89 THR A C 1
ATOM 695 O O . THR A 1 89 ? -5.43 -19 8.211 1 96.44 89 THR A O 1
ATOM 698 N N . GLU A 1 90 ? -4.617 -20.5 9.719 1 95.62 90 GLU A N 1
ATOM 699 C CA . GLU A 1 90 ? -5.484 -20.062 10.805 1 95.62 90 GLU A CA 1
ATOM 700 C C . GLU A 1 90 ? -4.836 -18.953 11.617 1 95.62 90 GLU A C 1
ATOM 702 O O . GLU A 1 90 ? -5.145 -18.766 12.797 1 95.62 90 GLU A O 1
ATOM 707 N N . LYS A 1 91 ? -3.994 -18.234 11.195 1 97.19 91 LYS A N 1
ATOM 708 C CA . LYS A 1 91 ? -3.455 -17.047 11.844 1 97.19 91 LYS A CA 1
ATOM 709 C C . LYS A 1 91 ? -4.324 -15.82 11.555 1 97.19 91 LYS A C 1
ATOM 711 O O . LYS A 1 91 ? -4.875 -15.688 10.453 1 97.19 91 LYS A O 1
ATOM 716 N N . PRO A 1 92 ? -4.441 -14.938 12.516 1 97.75 92 PRO A N 1
ATOM 717 C CA . PRO A 1 92 ? -5.363 -13.805 12.391 1 97.75 92 PRO A CA 1
ATOM 718 C C . PRO A 1 92 ? -5.172 -13.023 11.086 1 97.75 92 PRO A C 1
ATOM 720 O O . PRO A 1 92 ? -6.152 -12.68 10.422 1 97.75 92 PRO A O 1
ATOM 723 N N . LEU A 1 93 ? -3.98 -12.789 10.719 1 97.88 93 LEU A N 1
ATOM 724 C CA . LEU A 1 93 ? -3.709 -12.023 9.508 1 97.88 93 LEU A CA 1
ATOM 725 C C . LEU A 1 93 ? -4.363 -12.68 8.297 1 97.88 93 LEU A C 1
ATOM 727 O O . LEU A 1 93 ? -5.062 -12.008 7.527 1 97.88 93 LEU A O 1
ATOM 731 N N . TYR A 1 94 ? -4.234 -13.961 8.109 1 98.5 94 TYR A N 1
ATOM 732 C CA . TYR A 1 94 ? -4.742 -14.672 6.938 1 98.5 94 TYR A CA 1
ATOM 733 C C . TYR A 1 94 ? -6.258 -14.805 6.996 1 98.5 94 TYR A C 1
ATOM 735 O O . TYR A 1 94 ? -6.934 -14.727 5.969 1 98.5 94 TYR A O 1
ATOM 743 N N . GLN A 1 95 ? -6.742 -15.016 8.18 1 98.62 95 GLN A N 1
ATOM 744 C CA . GLN A 1 95 ? -8.188 -15.016 8.352 1 98.62 95 GLN A CA 1
ATOM 745 C C . GLN A 1 95 ? -8.797 -13.664 7.984 1 98.62 95 GLN A C 1
ATOM 747 O O . GLN A 1 95 ? -9.844 -13.602 7.348 1 98.62 95 GLN A O 1
ATOM 752 N N . ASN A 1 96 ? -8.117 -12.633 8.453 1 98.81 96 ASN A N 1
ATOM 753 C CA . ASN A 1 96 ? -8.555 -11.281 8.117 1 98.81 96 ASN A CA 1
ATOM 754 C C . ASN A 1 96 ? -8.547 -11.047 6.609 1 98.81 96 ASN A C 1
ATOM 756 O O . ASN A 1 96 ? -9.492 -10.492 6.059 1 98.81 96 ASN A O 1
ATOM 760 N N . LEU A 1 97 ? -7.488 -11.492 5.949 1 98.81 97 LEU A N 1
ATOM 761 C CA . LEU A 1 97 ? -7.383 -11.328 4.504 1 98.81 97 LEU A CA 1
ATOM 762 C C . LEU A 1 97 ? -8.5 -12.078 3.789 1 98.81 97 LEU A C 1
ATOM 764 O O . LEU A 1 97 ? -9.07 -11.578 2.82 1 98.81 97 LEU A O 1
ATOM 768 N N . THR A 1 98 ? -8.758 -13.281 4.227 1 98.75 98 THR A N 1
ATOM 769 C CA . THR A 1 98 ? -9.859 -14.055 3.662 1 98.75 98 THR A CA 1
ATOM 770 C C . THR A 1 98 ? -11.18 -13.305 3.807 1 98.75 98 THR A C 1
ATOM 772 O O . THR A 1 98 ? -11.945 -13.195 2.846 1 98.75 98 THR A O 1
ATOM 775 N N . THR A 1 99 ? -11.43 -12.766 4.98 1 98.75 99 THR A N 1
ATOM 776 C CA . THR A 1 99 ? -12.641 -12 5.238 1 98.75 99 THR A CA 1
ATOM 777 C C . THR A 1 99 ? -12.719 -10.781 4.312 1 98.75 99 THR A C 1
ATOM 779 O O . THR A 1 99 ? -13.781 -10.477 3.771 1 98.75 99 THR A O 1
ATOM 782 N N . GLN A 1 100 ? -11.625 -10.117 4.125 1 98.88 100 GLN A N 1
ATOM 783 C CA . GLN A 1 100 ? -11.57 -8.961 3.24 1 98.88 100 GLN A CA 1
ATOM 784 C C . GLN A 1 100 ? -11.938 -9.336 1.81 1 98.88 100 GLN A C 1
ATOM 786 O O . GLN A 1 100 ? -12.711 -8.641 1.154 1 98.88 100 GLN A O 1
ATOM 791 N N . CYS A 1 101 ? -11.383 -10.414 1.345 1 98.88 101 CYS A N 1
ATOM 792 C CA . CYS A 1 101 ? -11.688 -10.867 -0.007 1 98.88 101 CYS A CA 1
ATOM 793 C C . CYS A 1 101 ? -13.164 -11.227 -0.141 1 98.88 101 CYS A C 1
ATOM 795 O O . CYS A 1 101 ? -13.805 -10.875 -1.135 1 98.88 101 CYS A O 1
ATOM 797 N N . GLN A 1 102 ? -13.641 -11.914 0.843 1 98.69 102 GLN A N 1
ATOM 798 C CA . GLN A 1 102 ? -15.055 -12.273 0.826 1 98.69 102 GLN A CA 1
ATOM 799 C C . GLN A 1 102 ? -15.938 -11.023 0.82 1 98.69 102 GLN A C 1
ATOM 801 O O . GLN A 1 102 ? -16.922 -10.961 0.092 1 98.69 102 GLN A O 1
ATOM 806 N N . ALA A 1 103 ? -15.555 -10.047 1.584 1 98.38 103 ALA A N 1
ATOM 807 C CA . ALA A 1 103 ? -16.297 -8.789 1.663 1 98.38 103 ALA A CA 1
ATOM 808 C C . ALA A 1 103 ? -16.234 -8.039 0.339 1 98.38 103 ALA A C 1
ATOM 810 O O . ALA A 1 103 ? -17.109 -7.215 0.046 1 98.38 103 ALA A O 1
ATOM 811 N N . MET A 1 104 ? -15.273 -8.32 -0.444 1 98.12 104 MET A N 1
ATOM 812 C CA . MET A 1 104 ? -15.141 -7.73 -1.772 1 98.12 104 MET A CA 1
ATOM 813 C C . MET A 1 104 ? -15.844 -8.586 -2.82 1 98.12 104 MET A C 1
ATOM 815 O O . MET A 1 104 ? -15.672 -8.375 -4.02 1 98.12 104 MET A O 1
ATOM 819 N N . GLU A 1 105 ? -16.547 -9.57 -2.35 1 98 105 GLU A N 1
ATOM 820 C CA . GLU A 1 105 ? -17.328 -10.461 -3.199 1 98 105 GLU A CA 1
ATOM 821 C C . GLU A 1 105 ? -16.438 -11.227 -4.176 1 98 105 GLU A C 1
ATOM 823 O O . GLU A 1 105 ? -16.797 -11.414 -5.336 1 98 105 GLU A O 1
ATOM 828 N N . ILE A 1 106 ? -15.32 -11.602 -3.762 1 98.88 106 ILE A N 1
ATOM 829 C CA . ILE A 1 106 ? -14.422 -12.461 -4.527 1 98.88 106 ILE A CA 1
ATOM 830 C C . ILE A 1 106 ? -14.695 -13.93 -4.184 1 98.88 106 ILE A C 1
ATOM 832 O O . ILE A 1 106 ? -14.562 -14.336 -3.027 1 98.88 106 ILE A O 1
ATOM 836 N N . PRO A 1 107 ? -15.062 -14.719 -5.117 1 98.75 107 PRO A N 1
ATOM 837 C CA . PRO A 1 107 ? -15.406 -16.109 -4.812 1 98.75 107 PRO A CA 1
ATOM 838 C C . PRO A 1 107 ? -14.188 -16.969 -4.504 1 98.75 107 PRO A C 1
ATOM 840 O O . PRO A 1 107 ? -13.125 -16.766 -5.102 1 98.75 107 PRO A O 1
ATOM 843 N N . PHE A 1 108 ? -14.406 -17.891 -3.605 1 98.75 108 PHE A N 1
ATOM 844 C CA . PHE A 1 108 ? -13.43 -18.922 -3.311 1 98.75 108 PHE A CA 1
ATOM 845 C C . PHE A 1 108 ? -13.859 -20.266 -3.895 1 98.75 108 PHE A C 1
ATOM 847 O O . PHE A 1 108 ? -14.984 -20.703 -3.674 1 98.75 108 PHE A O 1
ATOM 854 N N . LEU A 1 109 ? -12.93 -20.828 -4.668 1 98 109 LEU A N 1
ATOM 855 C CA . LEU A 1 109 ? -13.211 -22.156 -5.211 1 98 109 LEU A CA 1
ATOM 856 C C . LEU A 1 109 ? -13.016 -23.234 -4.148 1 98 109 LEU A C 1
ATOM 858 O O . LEU A 1 109 ? -12.055 -23.188 -3.377 1 98 109 LEU A O 1
ATOM 862 N N . GLU A 1 110 ? -13.867 -24.156 -4.129 1 94.88 110 GLU A N 1
ATOM 863 C CA . GLU A 1 110 ? -13.797 -25.234 -3.145 1 94.88 110 GLU A CA 1
ATOM 864 C C . GLU A 1 110 ? -13.047 -26.438 -3.699 1 94.88 110 GLU A C 1
ATOM 866 O O . GLU A 1 110 ? -12.266 -27.078 -2.99 1 94.88 110 GLU A O 1
ATOM 871 N N . ASP A 1 111 ? -13.234 -26.75 -5.012 1 94.69 111 ASP A N 1
ATOM 872 C CA . ASP A 1 111 ? -12.633 -27.938 -5.613 1 94.69 111 ASP A CA 1
ATOM 873 C C . ASP A 1 111 ? -11.406 -27.578 -6.445 1 94.69 111 ASP A C 1
ATOM 875 O O . ASP A 1 111 ? -11.328 -26.469 -6.992 1 94.69 111 ASP A O 1
ATOM 879 N N . THR A 1 112 ? -10.547 -28.531 -6.512 1 94.62 112 THR A N 1
ATOM 880 C CA . THR A 1 112 ? -9.367 -28.344 -7.359 1 94.62 112 THR A CA 1
ATOM 881 C C . THR A 1 112 ? -9.773 -28.156 -8.82 1 94.62 112 THR A C 1
ATOM 883 O O . THR A 1 112 ? -10.477 -29 -9.383 1 94.62 112 THR A O 1
ATOM 886 N N . PRO A 1 113 ? -9.375 -27.062 -9.359 1 96.62 113 PRO A N 1
ATOM 887 C CA . PRO A 1 113 ? -9.742 -26.875 -10.766 1 96.62 113 PRO A CA 1
ATOM 888 C C . PRO A 1 113 ? -8.992 -27.812 -11.711 1 96.62 113 PRO A C 1
ATOM 890 O O . PRO A 1 113 ? -7.82 -28.125 -11.469 1 96.62 113 PRO A O 1
ATOM 893 N N . SER A 1 114 ? -9.609 -28.219 -12.789 1 97.81 114 SER A N 1
ATOM 894 C CA . SER A 1 114 ? -8.961 -28.984 -13.844 1 97.81 114 SER A CA 1
ATOM 895 C C . SER A 1 114 ? -8.344 -28.078 -14.898 1 97.81 114 SER A C 1
ATOM 897 O O . SER A 1 114 ? -8.711 -26.906 -15.008 1 97.81 114 SER A O 1
ATOM 899 N N . ALA A 1 115 ? -7.438 -28.641 -15.648 1 98.31 115 ALA A N 1
ATOM 900 C CA . ALA A 1 115 ? -6.812 -27.891 -16.734 1 98.31 115 ALA A CA 1
ATOM 901 C C . ALA A 1 115 ? -7.855 -27.375 -17.719 1 98.31 115 ALA A C 1
ATOM 903 O O . ALA A 1 115 ? -7.762 -26.234 -18.203 1 98.31 115 ALA A O 1
ATOM 904 N N . GLU A 1 116 ? -8.812 -28.172 -17.984 1 98.31 116 GLU A N 1
ATOM 905 C CA . GLU A 1 116 ? -9.875 -27.812 -18.922 1 98.31 116 GLU A CA 1
ATOM 906 C C . GLU A 1 116 ? -10.703 -26.641 -18.406 1 98.31 116 GLU A C 1
ATOM 908 O O . GLU A 1 116 ? -11.016 -25.703 -19.141 1 98.31 116 GLU A O 1
ATOM 913 N N . MET A 1 117 ? -11.07 -26.766 -17.188 1 97.88 117 MET A N 1
ATOM 914 C CA . MET A 1 117 ? -11.844 -25.688 -16.562 1 97.88 117 MET A CA 1
ATOM 915 C C . MET A 1 117 ? -11.062 -24.375 -16.594 1 97.88 117 MET A C 1
ATOM 917 O O . MET A 1 117 ? -11.625 -23.328 -16.875 1 97.88 117 MET A O 1
ATOM 921 N N . LEU A 1 118 ? -9.789 -24.469 -16.266 1 98.62 118 LEU A N 1
ATOM 922 C CA . LEU A 1 118 ? -8.938 -23.281 -16.266 1 98.62 118 LEU A CA 1
ATOM 923 C C . LEU A 1 118 ? -8.891 -22.656 -17.656 1 98.62 118 LEU A C 1
ATOM 925 O O . LEU A 1 118 ? -9.086 -21.438 -17.812 1 98.62 118 LEU A O 1
ATOM 929 N N . SER A 1 119 ? -8.656 -23.469 -18.656 1 98.25 119 SER A N 1
ATOM 930 C CA . SER A 1 119 ? -8.523 -23 -20.031 1 98.25 119 SER A CA 1
ATOM 931 C C . SER A 1 119 ? -9.82 -22.359 -20.531 1 98.25 119 SER A C 1
ATOM 933 O O . SER A 1 119 ? -9.781 -21.391 -21.281 1 98.25 119 SER A O 1
ATOM 935 N N . ARG A 1 120 ? -10.875 -22.844 -20.078 1 98 120 ARG A N 1
ATOM 936 C CA . ARG A 1 120 ? -12.18 -22.391 -20.562 1 98 120 ARG A CA 1
ATOM 937 C C . ARG A 1 120 ? -12.602 -21.094 -19.859 1 98 120 ARG A C 1
ATOM 939 O O . ARG A 1 120 ? -13.188 -20.219 -20.5 1 98 120 ARG A O 1
ATOM 946 N N . ASN A 1 121 ? -12.289 -20.969 -18.609 1 98.31 121 ASN A N 1
ATOM 947 C CA . ASN A 1 121 ? -13 -19.969 -17.797 1 98.31 121 ASN A CA 1
ATOM 948 C C . ASN A 1 121 ? -12.109 -18.781 -17.469 1 98.31 121 ASN A C 1
ATOM 950 O O . ASN A 1 121 ? -12.602 -17.719 -17.062 1 98.31 121 ASN A O 1
ATOM 954 N N . TYR A 1 122 ? -10.836 -18.922 -17.594 1 98.75 122 TYR A N 1
ATOM 955 C CA . TYR A 1 122 ? -9.953 -17.859 -17.109 1 98.75 122 TYR A CA 1
ATOM 956 C C . TYR A 1 122 ? -8.992 -17.406 -18.188 1 98.75 122 TYR A C 1
ATOM 958 O O . TYR A 1 122 ? -8.531 -18.203 -19 1 98.75 122 TYR A O 1
ATOM 966 N N . SER A 1 123 ? -8.656 -16.109 -18.156 1 98.69 123 SER A N 1
ATOM 967 C CA . SER A 1 123 ? -7.723 -15.523 -19.109 1 98.69 123 SER A CA 1
ATOM 968 C C . SER A 1 123 ? -6.32 -15.414 -18.516 1 98.69 123 SER A C 1
ATOM 970 O O . SER A 1 123 ? -5.344 -15.234 -19.25 1 98.69 123 SER A O 1
ATOM 972 N N . LEU A 1 124 ? -6.234 -15.477 -17.203 1 98.88 124 LEU A N 1
ATOM 973 C CA . LEU A 1 124 ? -4.961 -15.344 -16.5 1 98.88 124 LEU A CA 1
ATOM 974 C C . LEU A 1 124 ? -4.988 -16.109 -15.188 1 98.88 124 LEU A C 1
ATOM 976 O O . LEU A 1 124 ? -5.984 -16.078 -14.461 1 98.88 124 LEU A O 1
ATOM 980 N N . LEU A 1 125 ? -3.951 -16.812 -14.891 1 98.94 125 LEU A N 1
ATOM 981 C CA . LEU A 1 125 ? -3.734 -17.453 -13.602 1 98.94 125 LEU A CA 1
ATOM 982 C C . LEU A 1 125 ? -2.621 -16.766 -12.828 1 98.94 125 LEU A C 1
ATOM 984 O O . LEU A 1 125 ? -1.621 -16.344 -13.414 1 98.94 125 LEU A O 1
ATOM 988 N N . VAL A 1 126 ? -2.826 -16.641 -11.523 1 99 126 VAL A N 1
ATOM 989 C CA . VAL A 1 126 ? -1.805 -16.094 -10.641 1 99 126 VAL A CA 1
ATOM 990 C C . VAL A 1 126 ? -1.355 -17.156 -9.648 1 99 126 VAL A C 1
ATOM 992 O O . VAL A 1 126 ? -2.15 -17.625 -8.828 1 99 126 VAL A O 1
ATOM 995 N N . ASP A 1 127 ? -0.115 -17.5 -9.766 1 98.94 127 ASP A N 1
ATOM 996 C CA . ASP A 1 127 ? 0.516 -18.469 -8.867 1 98.94 127 ASP A CA 1
ATOM 997 C C . ASP A 1 127 ? 1.105 -17.766 -7.641 1 98.94 127 ASP A C 1
ATOM 999 O O . ASP A 1 127 ? 2.178 -17.156 -7.723 1 98.94 127 ASP A O 1
ATOM 1003 N N . ALA A 1 128 ? 0.417 -17.844 -6.543 1 98.88 128 ALA A N 1
ATOM 1004 C CA . ALA A 1 128 ? 0.898 -17.359 -5.25 1 98.88 128 ALA A CA 1
ATOM 1005 C C . ALA A 1 128 ? 0.927 -18.5 -4.219 1 98.88 128 ALA A C 1
ATOM 1007 O O . ALA A 1 128 ? 0.686 -18.266 -3.033 1 98.88 128 ALA A O 1
ATOM 1008 N N . LEU A 1 129 ? 1.193 -19.688 -4.617 1 98 129 LEU A N 1
ATOM 1009 C CA . LEU A 1 129 ? 1.201 -20.844 -3.727 1 98 129 LEU A CA 1
ATOM 1010 C C . LEU A 1 129 ? 2.42 -20.828 -2.811 1 98 129 LEU A C 1
ATOM 1012 O O . LEU A 1 129 ? 2.281 -20.734 -1.589 1 98 129 LEU A O 1
ATOM 1016 N N . PHE A 1 130 ? 3.633 -20.859 -3.48 1 97.12 130 PHE A N 1
ATOM 1017 C CA . PHE A 1 130 ? 4.852 -20.938 -2.686 1 97.12 130 PHE A CA 1
ATOM 1018 C C . PHE A 1 130 ? 5.863 -19.891 -3.148 1 97.12 130 PHE A C 1
ATOM 1020 O O . PHE A 1 130 ? 6.012 -19.656 -4.348 1 97.12 130 PHE A O 1
ATOM 1027 N N . GLY A 1 131 ? 6.477 -19.281 -2.168 1 96.06 131 GLY A N 1
ATOM 1028 C CA . GLY A 1 131 ? 7.547 -18.344 -2.439 1 96.06 131 GLY A CA 1
ATOM 1029 C C . GLY A 1 131 ? 8.93 -18.891 -2.15 1 96.06 131 GLY A C 1
ATOM 1030 O O . GLY A 1 131 ? 9.141 -20.109 -2.24 1 96.06 131 GLY A O 1
ATOM 1031 N N . PHE A 1 132 ? 9.766 -18.047 -1.793 1 95.62 132 PHE A N 1
ATOM 1032 C CA . PHE A 1 132 ? 11.188 -18.375 -1.729 1 95.62 132 PHE A CA 1
ATOM 1033 C C . PHE A 1 132 ? 11.477 -19.297 -0.551 1 95.62 132 PHE A C 1
ATOM 1035 O O . PHE A 1 132 ? 12.555 -19.891 -0.462 1 95.62 132 PHE A O 1
ATOM 1042 N N . SER A 1 133 ? 10.586 -19.438 0.377 1 93.25 133 SER A N 1
ATOM 1043 C CA . SER A 1 133 ? 10.844 -20.297 1.527 1 93.25 133 SER A CA 1
ATOM 1044 C C . SER A 1 133 ? 10.539 -21.75 1.209 1 93.25 133 SER A C 1
ATOM 1046 O O . SER A 1 133 ? 10.766 -22.641 2.035 1 93.25 133 SER A O 1
ATOM 1048 N N . TYR A 1 134 ? 10.102 -21.984 0.002 1 91.06 134 TYR A N 1
ATOM 1049 C CA . TYR A 1 134 ? 9.75 -23.328 -0.437 1 91.06 134 TYR A CA 1
ATOM 1050 C C . TYR A 1 134 ? 10.992 -24.203 -0.555 1 91.06 134 TYR A C 1
ATOM 1052 O O . TYR A 1 134 ? 12.039 -23.75 -1.025 1 91.06 134 TYR A O 1
ATOM 1060 N N . ARG A 1 135 ? 10.734 -25.422 -0.035 1 89.69 135 ARG A N 1
ATOM 1061 C CA . ARG A 1 135 ? 11.742 -26.453 -0.233 1 89.69 135 ARG A CA 1
ATOM 1062 C C . ARG A 1 135 ? 11.125 -27.703 -0.857 1 89.69 135 ARG A C 1
ATOM 1064 O O . ARG A 1 135 ? 10.18 -28.281 -0.307 1 89.69 135 ARG A O 1
ATOM 1071 N N . PRO A 1 136 ? 11.695 -28.141 -2.035 1 88.06 136 PRO A N 1
ATOM 1072 C CA . PRO A 1 136 ? 11.203 -29.375 -2.65 1 88.06 136 PRO A CA 1
ATOM 1073 C C . PRO A 1 136 ? 11.391 -30.594 -1.755 1 88.06 136 PRO A C 1
ATOM 1075 O O . PRO A 1 136 ? 12.289 -30.609 -0.908 1 88.06 136 PRO A O 1
ATOM 1078 N N . PRO A 1 137 ? 10.562 -31.672 -1.825 1 88.25 137 PRO A N 1
ATOM 1079 C CA . PRO A 1 137 ? 9.539 -31.844 -2.859 1 88.25 137 PRO A CA 1
ATOM 1080 C C . PRO A 1 137 ? 8.219 -31.156 -2.506 1 88.25 137 PRO A C 1
ATOM 1082 O O . PRO A 1 137 ? 8 -30.797 -1.345 1 88.25 137 PRO A O 1
ATOM 1085 N N . MET A 1 138 ? 7.43 -30.984 -3.506 1 88.81 138 MET A N 1
ATOM 1086 C CA . MET A 1 138 ? 6.121 -30.375 -3.316 1 88.81 138 MET A CA 1
ATOM 1087 C C . MET A 1 138 ? 5.176 -31.312 -2.572 1 88.81 138 MET A C 1
ATOM 1089 O O . MET A 1 138 ? 5.156 -32.5 -2.836 1 88.81 138 MET A O 1
ATOM 1093 N N . ARG A 1 139 ? 4.441 -30.734 -1.667 1 87 139 ARG A N 1
ATOM 1094 C CA . ARG A 1 139 ? 3.414 -31.531 -0.998 1 87 139 ARG A CA 1
ATOM 1095 C C . ARG A 1 139 ? 2.396 -32.062 -1.999 1 87 139 ARG A C 1
ATOM 1097 O O . ARG A 1 139 ? 2.02 -31.359 -2.943 1 87 139 ARG A O 1
ATOM 1104 N N . PRO A 1 140 ? 1.939 -33.25 -1.76 1 87.06 140 PRO A N 1
ATOM 1105 C CA . PRO A 1 140 ? 1.068 -33.938 -2.717 1 87.06 140 PRO A CA 1
ATOM 1106 C C . PRO A 1 140 ? -0.193 -33.156 -3.043 1 87.06 140 PRO A C 1
ATOM 1108 O O . PRO A 1 140 ? -0.675 -33.188 -4.176 1 87.06 140 PRO A O 1
ATOM 1111 N N . GLU A 1 141 ? -0.667 -32.438 -2.07 1 87 141 GLU A N 1
ATOM 1112 C CA . GLU A 1 141 ? -1.935 -31.734 -2.242 1 87 141 GLU A CA 1
ATOM 1113 C C . GLU A 1 141 ? -1.807 -30.625 -3.268 1 87 141 GLU A C 1
ATOM 1115 O O . GLU A 1 141 ? -2.811 -30.125 -3.781 1 87 141 GLU A O 1
ATOM 1120 N N . PHE A 1 142 ? -0.562 -30.25 -3.6 1 93.19 142 PHE A N 1
ATOM 1121 C CA . PHE A 1 142 ? -0.383 -29.141 -4.523 1 93.19 142 PHE A CA 1
ATOM 1122 C C . PHE A 1 142 ? 0.104 -29.625 -5.879 1 93.19 142 PHE A C 1
ATOM 1124 O O . PHE A 1 142 ? 0.155 -28.859 -6.844 1 93.19 142 PHE A O 1
ATOM 1131 N N . VAL A 1 143 ? 0.46 -30.891 -5.941 1 92.44 143 VAL A N 1
ATOM 1132 C CA . VAL A 1 143 ? 0.981 -31.438 -7.188 1 92.44 143 VAL A CA 1
ATOM 1133 C C . VAL A 1 143 ? -0.083 -31.344 -8.281 1 92.44 143 VAL A C 1
ATOM 1135 O O . VAL A 1 143 ? 0.196 -30.891 -9.391 1 92.44 143 VAL A O 1
ATOM 1138 N N . SER A 1 144 ? -1.292 -31.734 -7.934 1 93.75 144 SER A N 1
ATOM 1139 C CA . SER A 1 144 ? -2.381 -31.719 -8.906 1 93.75 144 SER A CA 1
ATOM 1140 C C . SER A 1 144 ? -2.693 -30.312 -9.367 1 93.75 144 SER A C 1
ATOM 1142 O O . SER A 1 144 ? -3.078 -30.094 -10.523 1 93.75 144 SER A O 1
ATOM 1144 N N . VAL A 1 145 ? -2.537 -29.375 -8.492 1 96.19 145 VAL A N 1
ATOM 1145 C CA . VAL A 1 145 ? -2.807 -27.969 -8.805 1 96.19 145 VAL A CA 1
ATOM 1146 C C . VAL A 1 145 ? -1.789 -27.469 -9.828 1 96.19 145 VAL A C 1
ATOM 1148 O O . VAL A 1 145 ? -2.162 -26.906 -10.859 1 96.19 145 VAL A O 1
ATOM 1151 N N . VAL A 1 146 ? -0.555 -27.719 -9.547 1 96.12 146 VAL A N 1
ATOM 1152 C CA . VAL A 1 146 ? 0.526 -27.281 -10.422 1 96.12 146 VAL A CA 1
ATOM 1153 C C . VAL A 1 146 ? 0.4 -27.953 -11.781 1 96.12 146 VAL A C 1
ATOM 1155 O O . VAL A 1 146 ? 0.591 -27.312 -12.82 1 96.12 146 VAL A O 1
ATOM 1158 N N . ASP A 1 147 ? 0.021 -29.219 -11.727 1 95.56 147 ASP A N 1
ATOM 1159 C CA . ASP A 1 147 ? -0.184 -29.969 -12.961 1 95.56 147 ASP A CA 1
ATOM 1160 C C . ASP A 1 147 ? -1.303 -29.344 -13.797 1 95.56 147 ASP A C 1
ATOM 1162 O O . ASP A 1 147 ? -1.175 -29.219 -15.016 1 95.56 147 ASP A O 1
ATOM 1166 N N . ALA A 1 148 ? -2.377 -29.016 -13.164 1 97.38 148 ALA A N 1
ATOM 1167 C CA . ALA A 1 148 ? -3.51 -28.391 -13.844 1 97.38 148 ALA A CA 1
ATOM 1168 C C . ALA A 1 148 ? -3.113 -27.062 -14.469 1 97.38 148 ALA A C 1
ATOM 1170 O O . ALA A 1 148 ? -3.492 -26.766 -15.602 1 97.38 148 ALA A O 1
ATOM 1171 N N . ILE A 1 149 ? -2.34 -26.266 -13.734 1 98.31 149 ILE A N 1
ATOM 1172 C CA . ILE A 1 149 ? -1.879 -24.969 -14.242 1 98.31 149 ILE A CA 1
ATOM 1173 C C . ILE A 1 149 ? -1.025 -25.188 -15.484 1 98.31 149 ILE A C 1
ATOM 1175 O O . ILE A 1 149 ? -1.25 -24.547 -16.516 1 98.31 149 ILE A O 1
ATOM 1179 N N . GLN A 1 150 ? -0.119 -26.094 -15.43 1 96.5 150 GLN A N 1
ATOM 1180 C CA . GLN A 1 150 ? 0.814 -26.344 -16.516 1 96.5 150 GLN A CA 1
ATOM 1181 C C . GLN A 1 150 ? 0.079 -26.797 -17.781 1 96.5 150 GLN A C 1
ATOM 1183 O O . GLN A 1 150 ? 0.415 -26.375 -18.891 1 96.5 150 GLN A O 1
ATOM 1188 N N . LYS A 1 151 ? -0.907 -27.562 -17.578 1 96.88 151 LYS A N 1
ATOM 1189 C CA . LYS A 1 151 ? -1.592 -28.188 -18.703 1 96.88 151 LYS A CA 1
ATOM 1190 C C . LYS A 1 151 ? -2.666 -27.266 -19.281 1 96.88 151 LYS A C 1
ATOM 1192 O O . LYS A 1 151 ? -3.164 -27.5 -20.375 1 96.88 151 LYS A O 1
ATOM 1197 N N . SER A 1 152 ? -3.02 -26.266 -18.609 1 97.94 152 SER A N 1
ATOM 1198 C CA . SER A 1 152 ? -4.148 -25.438 -18.984 1 97.94 152 SER A CA 1
ATOM 1199 C C . SER A 1 152 ? -3.82 -24.594 -20.219 1 97.94 152 SER A C 1
ATOM 1201 O O . SER A 1 152 ? -4.707 -24.297 -21.031 1 97.94 152 SER A O 1
ATOM 1203 N N . GLY A 1 153 ? -2.545 -24.188 -20.281 1 96.62 153 GLY A N 1
ATOM 1204 C CA . GLY A 1 153 ? -2.131 -23.312 -21.375 1 96.62 153 GLY A CA 1
ATOM 1205 C C . GLY A 1 153 ? -2.527 -21.875 -21.172 1 96.62 153 GLY A C 1
ATOM 1206 O O . GLY A 1 153 ? -2.312 -21.031 -22.047 1 96.62 153 GLY A O 1
ATOM 1207 N N . VAL A 1 154 ? -3.123 -21.578 -20.031 1 98.25 154 VAL A N 1
ATOM 1208 C CA . VAL A 1 154 ? -3.557 -20.219 -19.734 1 98.25 154 VAL A CA 1
ATOM 1209 C C . VAL A 1 154 ? -2.352 -19.375 -19.328 1 98.25 154 VAL A C 1
ATOM 1211 O O . VAL A 1 154 ? -1.396 -19.891 -18.734 1 98.25 154 VAL A O 1
ATOM 1214 N N . LEU A 1 155 ? -2.305 -18.047 -19.672 1 98.5 155 LEU A N 1
ATOM 1215 C CA . LEU A 1 155 ? -1.266 -17.125 -19.219 1 98.5 155 LEU A CA 1
ATOM 1216 C C . LEU A 1 155 ? -1.056 -17.234 -17.703 1 98.5 155 LEU A C 1
ATOM 1218 O O . LEU A 1 155 ? -2.021 -17.344 -16.953 1 98.5 155 LEU A O 1
ATOM 1222 N N . LEU A 1 156 ? 0.2 -17.281 -17.344 1 98.88 156 LEU A N 1
ATOM 1223 C CA . LEU A 1 156 ? 0.52 -17.484 -15.945 1 98.88 156 LEU A CA 1
ATOM 1224 C C . LEU A 1 156 ? 1.433 -16.391 -15.422 1 98.88 156 LEU A C 1
ATOM 1226 O O . LEU A 1 156 ? 2.42 -16.031 -16.078 1 98.88 156 LEU A O 1
ATOM 1230 N N . CYS A 1 157 ? 1.06 -15.82 -14.289 1 98.94 157 CYS A N 1
ATOM 1231 C CA . CYS A 1 157 ? 1.892 -14.93 -13.484 1 98.94 157 CYS A CA 1
ATOM 1232 C C . CYS A 1 157 ? 2.318 -15.609 -12.188 1 98.94 157 CYS A C 1
ATOM 1234 O O . CYS A 1 157 ? 1.482 -16.156 -11.461 1 98.94 157 CYS A O 1
ATOM 1236 N N . SER A 1 158 ? 3.582 -15.578 -11.891 1 98.94 158 SER A N 1
ATOM 1237 C CA . SER A 1 158 ? 4.047 -16.109 -10.617 1 98.94 158 SER A CA 1
ATOM 1238 C C . SER A 1 158 ? 4.543 -15 -9.695 1 98.94 158 SER A C 1
ATOM 1240 O O . SER A 1 158 ? 5.27 -14.109 -10.133 1 98.94 158 SER A O 1
ATOM 1242 N N . VAL A 1 159 ? 4.176 -15.109 -8.43 1 98.88 159 VAL A N 1
ATOM 1243 C CA . VAL A 1 159 ? 4.582 -14.172 -7.395 1 98.88 159 VAL A CA 1
ATOM 1244 C C . VAL A 1 159 ? 5.832 -14.688 -6.688 1 98.88 159 VAL A C 1
ATOM 1246 O O . VAL A 1 159 ? 5.867 -15.828 -6.23 1 98.88 159 VAL A O 1
ATOM 1249 N N . ASP A 1 160 ? 6.844 -13.891 -6.586 1 98.75 160 ASP A N 1
ATOM 1250 C CA . ASP A 1 160 ? 8.117 -14.109 -5.91 1 98.75 160 ASP A CA 1
ATOM 1251 C C . ASP A 1 160 ? 8.969 -15.125 -6.672 1 98.75 160 ASP A C 1
ATOM 1253 O O . ASP A 1 160 ? 10.008 -14.773 -7.242 1 98.75 160 ASP A O 1
ATOM 1257 N N . ILE A 1 161 ? 8.578 -16.359 -6.789 1 98.56 161 ILE A N 1
ATOM 1258 C CA . ILE A 1 161 ? 9.156 -17.406 -7.629 1 98.56 161 ILE A CA 1
ATOM 1259 C C . ILE A 1 161 ? 8.047 -18.312 -8.164 1 98.56 161 ILE A C 1
ATOM 1261 O O . ILE A 1 161 ? 6.969 -18.391 -7.574 1 98.56 161 ILE A O 1
ATOM 1265 N N . PRO A 1 162 ? 8.297 -18.984 -9.273 1 98.31 162 PRO A N 1
ATOM 1266 C CA . PRO A 1 162 ? 7.312 -19.984 -9.703 1 98.31 162 PRO A CA 1
ATOM 1267 C C . PRO A 1 162 ? 7.199 -21.141 -8.727 1 98.31 162 PRO A C 1
ATOM 1269 O O . PRO A 1 162 ? 8.203 -21.781 -8.383 1 98.31 162 PRO A O 1
ATOM 1272 N N . SER A 1 163 ? 6 -21.422 -8.289 1 97.88 163 SER A N 1
ATOM 1273 C CA . SER A 1 163 ? 5.805 -22.484 -7.305 1 97.88 163 SER A CA 1
ATOM 1274 C C . SER A 1 163 ? 6.355 -23.812 -7.809 1 97.88 163 SER A C 1
ATOM 1276 O O . SER A 1 163 ? 6.117 -24.188 -8.961 1 97.88 163 SER A O 1
ATOM 1278 N N . GLY A 1 164 ? 7.141 -24.484 -6.945 1 94.88 164 GLY A N 1
ATOM 1279 C CA . GLY A 1 164 ? 7.746 -25.766 -7.293 1 94.88 164 GLY A CA 1
ATOM 1280 C C . GLY A 1 164 ? 9.188 -25.641 -7.75 1 94.88 164 GLY A C 1
ATOM 1281 O O . GLY A 1 164 ? 9.914 -26.641 -7.82 1 94.88 164 GLY A O 1
ATOM 1282 N N . TRP A 1 165 ? 9.562 -24.359 -8.117 1 96.5 165 TRP A N 1
ATOM 1283 C CA . TRP A 1 165 ? 10.953 -24.141 -8.477 1 96.5 165 TRP A CA 1
ATOM 1284 C C . TRP A 1 165 ? 11.852 -24.219 -7.242 1 96.5 165 TRP A C 1
ATOM 1286 O O . TRP A 1 165 ? 11.445 -23.828 -6.145 1 96.5 165 TRP A O 1
ATOM 1296 N N . ASP A 1 166 ? 13.031 -24.797 -7.465 1 96.12 166 ASP A N 1
ATOM 1297 C CA . ASP A 1 166 ? 14.109 -24.625 -6.496 1 96.12 166 ASP A CA 1
ATOM 1298 C C . ASP A 1 166 ? 14.656 -23.188 -6.527 1 96.12 166 ASP A C 1
ATOM 1300 O O . ASP A 1 166 ? 14.945 -22.656 -7.598 1 96.12 166 ASP A O 1
ATOM 1304 N N . VAL A 1 167 ? 14.781 -22.578 -5.41 1 97.31 167 VAL A N 1
ATOM 1305 C CA . VAL A 1 167 ? 15.148 -21.172 -5.32 1 97.31 167 VAL A CA 1
ATOM 1306 C C . VAL A 1 167 ? 16.516 -20.969 -5.965 1 97.31 167 VAL A C 1
ATOM 1308 O O . VAL A 1 167 ? 16.781 -19.906 -6.551 1 97.31 167 VAL A O 1
ATOM 1311 N N . GLU A 1 168 ? 17.344 -21.984 -5.867 1 97.12 168 GLU A N 1
ATOM 1312 C CA . GLU A 1 168 ? 18.703 -21.875 -6.371 1 97.12 168 GLU A CA 1
ATOM 1313 C C . GLU A 1 168 ? 18.797 -22.328 -7.828 1 97.12 168 GLU A C 1
ATOM 1315 O O . GLU A 1 168 ? 19.5 -21.703 -8.633 1 97.12 168 GLU A O 1
ATOM 1320 N N . HIS A 1 169 ? 18 -23.359 -8.148 1 95.31 169 HIS A N 1
ATOM 1321 C CA . HIS A 1 169 ? 18.375 -24.078 -9.367 1 95.31 169 HIS A CA 1
ATOM 1322 C C . HIS A 1 169 ? 17.266 -24.016 -10.406 1 95.31 169 HIS A C 1
ATOM 1324 O O . HIS A 1 169 ? 17.438 -24.453 -11.539 1 95.31 169 HIS A O 1
ATOM 1330 N N . GLY A 1 170 ? 16.156 -23.469 -10.008 1 95.75 170 GLY A N 1
ATOM 1331 C CA . GLY A 1 170 ? 15.094 -23.281 -10.984 1 95.75 170 GLY A CA 1
ATOM 1332 C C . GLY A 1 170 ? 14.164 -24.484 -11.07 1 95.75 170 GLY A C 1
ATOM 1333 O O . GLY A 1 170 ? 13.891 -25.141 -10.062 1 95.75 170 GLY A O 1
ATOM 1334 N N . ALA A 1 171 ? 13.633 -24.703 -12.18 1 93.81 171 ALA A N 1
ATOM 1335 C CA . ALA A 1 171 ? 12.594 -25.719 -12.383 1 93.81 171 ALA A CA 1
ATOM 1336 C C . ALA A 1 171 ? 13.133 -27.109 -12.117 1 93.81 171 ALA A C 1
ATOM 1338 O O . ALA A 1 171 ? 14.297 -27.406 -12.391 1 93.81 171 ALA A O 1
ATOM 1339 N N . PRO A 1 172 ? 12.281 -27.953 -11.602 1 91.44 172 PRO A N 1
ATOM 1340 C CA . PRO A 1 172 ? 12.695 -29.359 -11.477 1 91.44 172 PRO A CA 1
ATOM 1341 C C . PRO A 1 172 ? 12.953 -30.016 -12.828 1 91.44 172 PRO A C 1
ATOM 1343 O O . PRO A 1 172 ? 12.547 -29.484 -13.867 1 91.44 172 PRO A O 1
ATOM 1346 N N . GLU A 1 173 ? 13.57 -31.094 -12.758 1 88.62 173 GLU A N 1
ATOM 1347 C CA . GLU A 1 173 ? 13.914 -31.828 -13.969 1 88.62 173 GLU A CA 1
ATOM 1348 C C . GLU A 1 173 ? 12.656 -32.25 -14.719 1 88.62 173 GLU A C 1
ATOM 1350 O O . GLU A 1 173 ? 12.656 -32.312 -15.953 1 88.62 173 GLU A O 1
ATOM 1355 N N . SER A 1 174 ? 11.648 -32.562 -13.992 1 85.44 174 SER A N 1
ATOM 1356 C CA . SER A 1 174 ? 10.406 -33.062 -14.578 1 85.44 174 SER A CA 1
ATOM 1357 C C . SER A 1 174 ? 9.617 -31.922 -15.234 1 85.44 174 SER A C 1
ATOM 1359 O O . SER A 1 174 ? 8.602 -32.188 -15.891 1 85.44 174 SER A O 1
ATOM 1361 N N . GLY A 1 175 ? 10.117 -30.797 -15.07 1 88.19 175 GLY A N 1
ATOM 1362 C CA . GLY A 1 175 ? 9.398 -29.641 -15.586 1 88.19 175 GLY A CA 1
ATOM 1363 C C . GLY A 1 175 ? 8.742 -28.812 -14.492 1 88.19 175 GLY A C 1
ATOM 1364 O O . GLY A 1 175 ? 8.32 -29.344 -13.469 1 88.19 175 GLY A O 1
ATOM 1365 N N . GLY A 1 176 ? 8.633 -27.609 -14.648 1 92.94 176 GLY A N 1
ATOM 1366 C CA . GLY A 1 176 ? 8.031 -26.688 -13.695 1 92.94 176 GLY A CA 1
ATOM 1367 C C . GLY A 1 176 ? 7.148 -25.641 -14.352 1 92.94 176 GLY A C 1
ATOM 1368 O O . GLY A 1 176 ? 6.992 -25.625 -15.57 1 92.94 176 GLY A O 1
ATOM 1369 N N . LEU A 1 177 ? 6.488 -24.875 -13.555 1 97.5 177 LEU A N 1
ATOM 1370 C CA . LEU A 1 177 ? 5.676 -23.781 -14.07 1 97.5 177 LEU A CA 1
ATOM 1371 C C . LEU A 1 177 ? 6.504 -22.859 -14.961 1 97.5 177 LEU A C 1
ATOM 1373 O O . LEU A 1 177 ? 7.672 -22.594 -14.664 1 97.5 177 LEU A O 1
ATOM 1377 N N . GLU A 1 178 ? 5.977 -22.469 -15.992 1 97.81 178 GLU A N 1
ATOM 1378 C CA . GLU A 1 178 ? 6.605 -21.531 -16.922 1 97.81 178 GLU A CA 1
ATOM 1379 C C . GLU A 1 178 ? 5.777 -20.266 -17.062 1 97.81 178 GLU A C 1
ATOM 1381 O O . GLU A 1 178 ? 5.109 -20.062 -18.078 1 97.81 178 GLU A O 1
ATOM 1386 N N . PRO A 1 179 ? 5.883 -19.375 -16.094 1 98.75 179 PRO A N 1
ATOM 1387 C CA . PRO A 1 179 ? 5.051 -18.172 -16.125 1 98.75 179 PRO A CA 1
ATOM 1388 C C . PRO A 1 179 ? 5.445 -17.219 -17.25 1 98.75 179 PRO A C 1
ATOM 1390 O O . PRO A 1 179 ? 6.613 -17.156 -17.641 1 98.75 179 PRO A O 1
ATOM 1393 N N . ASP A 1 180 ? 4.465 -16.531 -17.75 1 98.88 180 ASP A N 1
ATOM 1394 C CA . ASP A 1 180 ? 4.676 -15.438 -18.688 1 98.88 180 ASP A CA 1
ATOM 1395 C C . ASP A 1 180 ? 5.16 -14.18 -17.984 1 98.88 180 ASP A C 1
ATOM 1397 O O . ASP A 1 180 ? 5.941 -13.406 -18.531 1 98.88 180 ASP A O 1
ATOM 1401 N N . LEU A 1 181 ? 4.742 -13.992 -16.781 1 98.94 181 LEU A N 1
ATOM 1402 C CA . LEU A 1 181 ? 5.125 -12.891 -15.891 1 98.94 181 LEU A CA 1
ATOM 1403 C C . LEU A 1 181 ? 5.652 -13.422 -14.562 1 98.94 181 LEU A C 1
ATOM 1405 O O . LEU A 1 181 ? 5 -14.242 -13.914 1 98.94 181 LEU A O 1
ATOM 1409 N N . LEU A 1 182 ? 6.82 -13.023 -14.219 1 98.94 182 LEU A N 1
ATOM 1410 C CA . LEU A 1 182 ? 7.371 -13.227 -12.883 1 98.94 182 LEU A CA 1
ATOM 1411 C C . LEU A 1 182 ? 7.48 -11.906 -12.133 1 98.94 182 LEU A C 1
ATOM 1413 O O . LEU A 1 182 ? 8.039 -10.938 -12.648 1 98.94 182 LEU A O 1
ATOM 1417 N N . ILE A 1 183 ? 6.91 -11.836 -10.984 1 98.94 183 ILE A N 1
ATOM 1418 C CA . ILE A 1 183 ? 7.051 -10.656 -10.133 1 98.94 183 ILE A CA 1
ATOM 1419 C C . ILE A 1 183 ? 7.906 -11 -8.922 1 98.94 183 ILE A C 1
ATOM 1421 O O . ILE A 1 183 ? 7.426 -11.641 -7.977 1 98.94 183 ILE A O 1
ATOM 1425 N N . SER A 1 184 ? 9.086 -10.57 -9 1 98.88 184 SER A N 1
ATOM 1426 C CA . SER A 1 184 ? 9.977 -10.734 -7.855 1 98.88 184 SER A CA 1
ATOM 1427 C C . SER A 1 184 ? 9.664 -9.719 -6.758 1 98.88 184 SER A C 1
ATOM 1429 O O . SER A 1 184 ? 9.25 -8.602 -7.047 1 98.88 184 SER A O 1
ATOM 1431 N N . LEU A 1 185 ? 9.836 -10.117 -5.539 1 98.44 185 LEU A N 1
ATOM 1432 C CA . LEU A 1 185 ? 9.57 -9.242 -4.402 1 98.44 185 LEU A CA 1
ATOM 1433 C C . LEU A 1 185 ? 10.844 -8.992 -3.598 1 98.44 185 LEU A C 1
ATOM 1435 O O . LEU A 1 185 ? 11.617 -9.922 -3.361 1 98.44 185 LEU A O 1
ATOM 1439 N N . THR A 1 186 ? 11.016 -7.781 -3.113 1 97.38 186 THR A N 1
ATOM 1440 C CA . THR A 1 186 ? 12.219 -7.309 -2.439 1 97.38 186 THR A CA 1
ATOM 1441 C C . THR A 1 186 ? 13.414 -7.324 -3.389 1 97.38 186 THR A C 1
ATOM 1443 O O . THR A 1 186 ? 13.984 -6.273 -3.699 1 97.38 186 THR A O 1
ATOM 1446 N N . ALA A 1 187 ? 13.75 -8.445 -3.898 1 98.06 187 ALA A N 1
ATOM 1447 C CA . ALA A 1 187 ? 14.766 -8.711 -4.91 1 98.06 187 ALA A CA 1
ATOM 1448 C C . ALA A 1 187 ? 14.516 -10.047 -5.605 1 98.06 187 ALA A C 1
ATOM 1450 O O . ALA A 1 187 ? 13.859 -10.93 -5.043 1 98.06 187 ALA A O 1
ATOM 1451 N N . PRO A 1 188 ? 14.961 -10.164 -6.875 1 98.62 188 PRO A N 1
ATOM 1452 C CA . PRO A 1 188 ? 14.797 -11.469 -7.523 1 98.62 1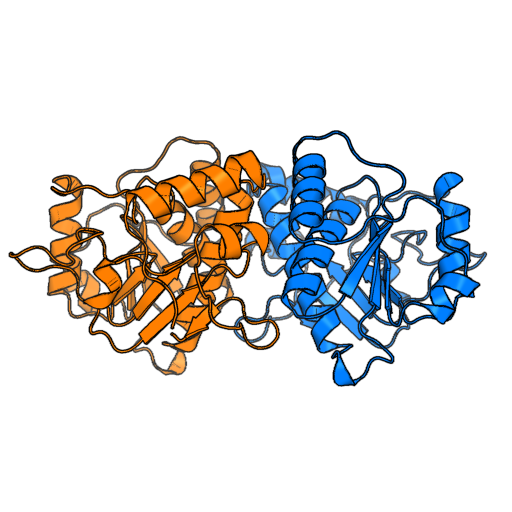88 PRO A CA 1
ATOM 1453 C C . PRO A 1 188 ? 15.641 -12.562 -6.867 1 98.62 188 PRO A C 1
ATOM 1455 O O . PRO A 1 188 ? 16.703 -12.281 -6.324 1 98.62 188 PRO A O 1
ATOM 1458 N N . LYS A 1 189 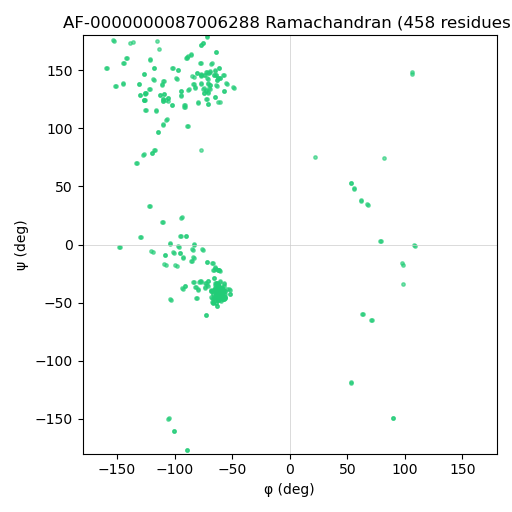? 15.078 -13.766 -6.871 1 98.75 189 LYS A N 1
ATOM 1459 C CA . LYS A 1 189 ? 15.812 -14.922 -6.375 1 98.75 189 LYS A CA 1
ATOM 1460 C C . LYS A 1 189 ? 16.625 -15.578 -7.492 1 98.75 189 LYS A C 1
ATOM 1462 O O . LYS A 1 189 ? 16.297 -15.422 -8.672 1 98.75 189 LYS A O 1
ATOM 1467 N N . ARG A 1 190 ? 17.609 -16.359 -7.121 1 98.44 190 ARG A N 1
ATOM 1468 C CA . ARG A 1 190 ? 18.562 -16.938 -8.062 1 98.44 190 ARG A CA 1
ATOM 1469 C C . ARG A 1 190 ? 17.859 -17.703 -9.164 1 98.44 190 ARG A C 1
ATOM 1471 O O . ARG A 1 190 ? 18.297 -17.688 -10.32 1 98.44 190 ARG A O 1
ATOM 1478 N N . CYS A 1 191 ? 16.828 -18.375 -8.859 1 98.12 191 CYS A N 1
ATOM 1479 C CA . CYS A 1 191 ? 16.109 -19.172 -9.852 1 98.12 191 CYS A CA 1
ATOM 1480 C C . CYS A 1 191 ? 15.547 -18.297 -10.953 1 98.12 191 CYS A C 1
ATOM 1482 O O . CYS A 1 191 ? 15.281 -18.766 -12.062 1 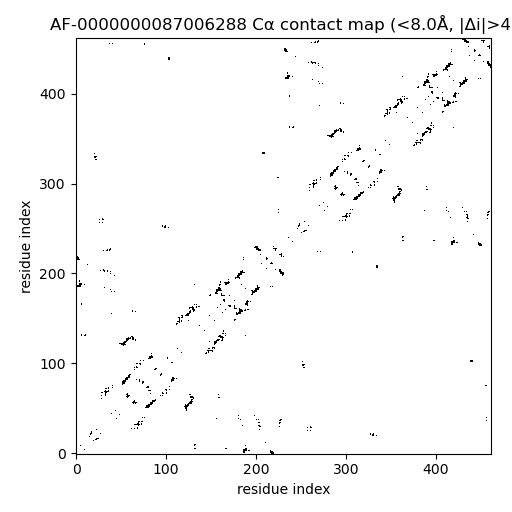98.12 191 CYS A O 1
ATOM 1484 N N . ALA A 1 192 ? 15.359 -17.016 -10.688 1 98.5 192 ALA A N 1
ATOM 1485 C CA . ALA A 1 192 ? 14.805 -16.094 -11.68 1 98.5 192 ALA A CA 1
ATOM 1486 C C . ALA A 1 192 ? 15.75 -15.938 -12.867 1 98.5 192 ALA A C 1
ATOM 1488 O O . ALA A 1 192 ? 15.336 -15.477 -13.938 1 98.5 192 ALA A O 1
ATOM 1489 N N . GLU A 1 193 ? 17 -16.281 -12.68 1 97.94 193 GLU A N 1
ATOM 1490 C CA . GLU A 1 193 ? 17.938 -16.281 -13.797 1 97.94 193 GLU A CA 1
ATOM 1491 C C . GLU A 1 193 ? 17.5 -17.266 -14.891 1 97.94 193 GLU A C 1
ATOM 1493 O O . GLU A 1 193 ? 17.922 -17.141 -16.047 1 97.94 193 GLU A O 1
ATOM 1498 N N . LYS A 1 194 ? 16.719 -18.188 -14.523 1 97.44 194 LYS A N 1
ATOM 1499 C CA . LYS A 1 194 ? 16.266 -19.219 -15.461 1 97.44 194 LYS A CA 1
ATOM 1500 C C . LYS A 1 194 ? 14.891 -18.875 -16.031 1 97.44 194 LYS A C 1
ATOM 1502 O O . LYS A 1 194 ? 14.336 -19.625 -16.844 1 97.44 194 LYS A O 1
ATOM 1507 N N . PHE A 1 195 ? 14.344 -17.797 -15.602 1 98.12 195 PHE A N 1
ATOM 1508 C CA . PHE A 1 195 ? 13.055 -17.344 -16.094 1 98.12 195 PHE A CA 1
ATOM 1509 C C . PHE A 1 195 ? 13.133 -17.016 -17.578 1 98.12 195 PHE A C 1
ATOM 1511 O O . PHE A 1 195 ? 14.07 -16.344 -18.016 1 98.12 195 PHE A O 1
ATOM 1518 N N . ARG A 1 196 ? 12.117 -17.438 -18.344 1 97.19 196 ARG A N 1
ATOM 1519 C CA . ARG A 1 196 ? 12.156 -17.25 -19.781 1 97.19 196 ARG A CA 1
ATOM 1520 C C . ARG A 1 196 ? 10.867 -16.609 -20.297 1 97.19 196 ARG A C 1
ATOM 1522 O O . ARG A 1 196 ? 10.648 -16.531 -21.5 1 97.19 196 ARG A O 1
ATOM 1529 N N . GLY A 1 197 ? 9.984 -16.203 -19.406 1 98.5 197 GLY A N 1
ATOM 1530 C CA . GLY A 1 197 ? 8.742 -15.562 -19.812 1 98.5 197 GLY A CA 1
ATOM 1531 C C . GLY A 1 197 ? 8.945 -14.156 -20.344 1 98.5 197 GLY A C 1
ATOM 1532 O O . GLY A 1 197 ? 10.07 -13.656 -20.406 1 98.5 197 GLY A O 1
ATOM 1533 N N . ARG A 1 198 ? 7.941 -13.531 -20.734 1 98.5 198 ARG A N 1
ATOM 1534 C CA . ARG A 1 198 ? 7.98 -12.258 -21.453 1 98.5 198 ARG A CA 1
ATOM 1535 C C . ARG A 1 198 ? 8.234 -11.102 -20.5 1 98.5 198 ARG A C 1
ATOM 1537 O O . ARG A 1 198 ? 8.859 -10.102 -20.875 1 98.5 198 ARG A O 1
ATOM 1544 N N . PHE A 1 199 ? 7.719 -11.242 -19.234 1 98.88 199 PHE A N 1
ATOM 1545 C CA . PHE A 1 199 ? 7.758 -10.086 -18.344 1 98.88 199 PHE A CA 1
ATOM 1546 C C . PHE A 1 199 ? 8.352 -10.453 -16.984 1 98.88 199 PHE A C 1
ATOM 1548 O O . PHE A 1 199 ? 7.934 -11.43 -16.375 1 98.88 199 PHE A O 1
ATOM 1555 N N . HIS A 1 200 ? 9.328 -9.672 -16.578 1 98.88 200 HIS A N 1
ATOM 1556 C CA . HIS A 1 200 ? 9.898 -9.781 -15.25 1 98.88 200 HIS A CA 1
ATOM 1557 C C . HIS A 1 200 ? 9.852 -8.445 -14.516 1 98.88 200 HIS A C 1
ATOM 1559 O O . HIS A 1 200 ? 10.453 -7.469 -14.969 1 98.88 200 HIS A O 1
ATOM 1565 N N . TYR A 1 201 ? 9.102 -8.398 -13.445 1 98.88 201 TYR A N 1
ATOM 1566 C CA . TYR A 1 201 ? 8.961 -7.176 -12.664 1 98.88 201 TYR A CA 1
ATOM 1567 C C . TYR A 1 201 ? 9.484 -7.383 -11.242 1 98.88 201 TYR A C 1
ATOM 1569 O O . TYR A 1 201 ? 9.531 -8.508 -10.75 1 98.88 201 TYR A O 1
ATOM 1577 N N . LEU A 1 202 ? 9.93 -6.328 -10.68 1 98.75 202 LEU A N 1
ATOM 1578 C CA . LEU A 1 202 ? 10.227 -6.223 -9.258 1 98.75 202 LEU A CA 1
ATOM 1579 C C . LEU A 1 202 ? 9.172 -5.395 -8.539 1 98.75 202 LEU A C 1
ATOM 1581 O O . LEU A 1 202 ? 8.883 -4.262 -8.938 1 98.75 202 LEU A O 1
ATOM 1585 N N . GLY A 1 203 ? 8.594 -6.043 -7.539 1 97.62 203 GLY A N 1
ATOM 1586 C CA . GLY A 1 203 ? 7.562 -5.352 -6.777 1 97.62 203 GLY A CA 1
ATOM 1587 C C . GLY A 1 203 ? 7.969 -5.078 -5.344 1 97.62 203 GLY A C 1
ATOM 1588 O O . GLY A 1 203 ? 8.938 -5.66 -4.844 1 97.62 203 GLY A O 1
ATOM 1589 N N . GLY A 1 204 ? 7.172 -4.238 -4.652 1 92.31 204 GLY A N 1
ATOM 1590 C CA . GLY A 1 204 ? 7.391 -3.898 -3.254 1 92.31 204 GLY A CA 1
ATOM 1591 C C . GLY A 1 204 ? 8.43 -2.811 -3.061 1 92.31 204 GLY A C 1
ATOM 1592 O O . GLY A 1 204 ? 9.578 -3.094 -2.709 1 92.31 204 GLY A O 1
ATOM 1593 N N . ARG A 1 205 ? 8.18 -1.538 -3.33 1 96.94 205 ARG A N 1
ATOM 1594 C CA . ARG A 1 205 ? 9.07 -0.396 -3.156 1 96.94 205 ARG A CA 1
ATOM 1595 C C . ARG A 1 205 ? 9.148 0.021 -1.692 1 96.94 205 ARG A C 1
ATOM 1597 O O . ARG A 1 205 ? 8.445 0.939 -1.266 1 96.94 205 ARG A O 1
ATOM 1604 N N . PHE A 1 206 ? 10.016 -0.717 -0.911 1 97.44 206 PHE A N 1
ATOM 1605 C CA . PHE A 1 206 ? 10.016 -0.421 0.518 1 97.44 206 PHE A CA 1
ATOM 1606 C C . PHE A 1 206 ? 11.398 -0.634 1.117 1 97.44 206 PHE A C 1
ATOM 1608 O O . PHE A 1 206 ? 11.602 -0.41 2.311 1 97.44 206 PHE A O 1
ATOM 1615 N N . VAL A 1 207 ? 12.391 -1.062 0.393 1 97.81 207 VAL A N 1
ATOM 1616 C CA . VAL A 1 207 ? 13.664 -1.521 0.935 1 97.81 207 VAL A CA 1
ATOM 1617 C C . VAL A 1 207 ? 14.453 -0.333 1.477 1 97.81 207 VAL A C 1
ATOM 1619 O O . VAL A 1 207 ? 14.789 0.591 0.731 1 97.81 207 VAL A O 1
ATOM 1622 N N . PRO A 1 208 ? 14.781 -0.362 2.754 1 97.69 208 PRO A N 1
ATOM 1623 C CA . PRO A 1 208 ? 15.609 0.711 3.303 1 97.69 208 PRO A CA 1
ATOM 1624 C C . PRO A 1 208 ? 17.016 0.737 2.699 1 97.69 208 PRO A C 1
ATOM 1626 O O . PRO A 1 208 ? 17.578 -0.316 2.385 1 97.69 208 PRO A O 1
ATOM 1629 N N . PRO A 1 209 ? 17.562 1.915 2.637 1 97.19 209 PRO A N 1
ATOM 1630 C CA . PRO A 1 209 ? 18.891 2.014 2.041 1 97.19 209 PRO A CA 1
ATOM 1631 C C . PRO A 1 209 ? 19.938 1.198 2.797 1 97.19 209 PRO A C 1
ATOM 1633 O O . PRO A 1 209 ? 20.844 0.631 2.184 1 97.19 209 PRO A O 1
ATOM 1636 N N . GLY A 1 210 ? 19.859 1.153 4.102 1 97.75 210 GLY A N 1
ATOM 1637 C CA . GLY A 1 210 ? 20.797 0.36 4.879 1 97.75 210 GLY A CA 1
ATOM 1638 C C . GLY A 1 210 ? 20.766 -1.116 4.531 1 97.75 210 GLY A C 1
ATOM 1639 O O . GLY A 1 210 ? 21.797 -1.774 4.477 1 97.75 210 GLY A O 1
ATOM 1640 N N . LEU A 1 211 ? 19.594 -1.648 4.32 1 98.12 211 LEU A N 1
ATOM 1641 C CA . LEU A 1 211 ? 19.422 -3.05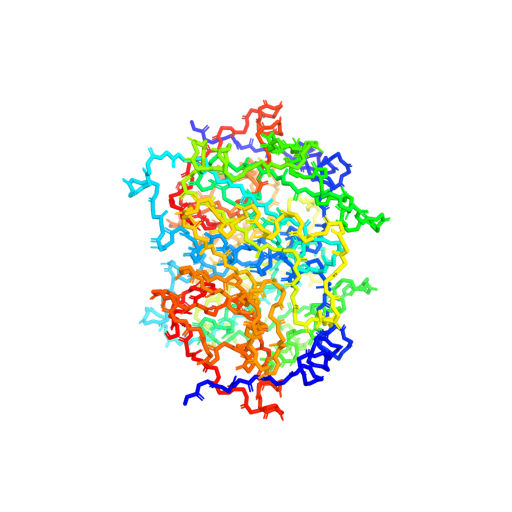1 3.959 1 98.12 211 LEU A CA 1
ATOM 1642 C C . LEU A 1 211 ? 19.969 -3.324 2.562 1 98.12 211 LEU A C 1
ATOM 1644 O O . LEU A 1 211 ? 20.641 -4.332 2.342 1 98.12 211 LEU A O 1
ATOM 1648 N N . GLU A 1 212 ? 19.641 -2.449 1.623 1 97.75 212 GLU A N 1
ATOM 1649 C CA . GLU A 1 212 ? 20.156 -2.582 0.264 1 97.75 212 GLU A CA 1
ATOM 1650 C C . GLU A 1 212 ? 21.672 -2.617 0.252 1 97.75 212 GLU A C 1
ATOM 1652 O O . GLU A 1 212 ? 22.281 -3.443 -0.437 1 97.75 212 GLU A O 1
ATOM 1657 N N . LYS A 1 213 ? 22.25 -1.673 1.013 1 97.88 213 LYS A N 1
ATOM 1658 C CA . LYS A 1 213 ? 23.703 -1.587 1.081 1 97.88 213 LYS A CA 1
ATOM 1659 C C . LYS A 1 213 ? 24.297 -2.844 1.709 1 97.88 213 LYS A C 1
ATOM 1661 O O . LYS A 1 213 ? 25.266 -3.416 1.178 1 97.88 213 LYS A O 1
ATOM 1666 N N . LYS A 1 214 ? 23.766 -3.309 2.766 1 98 214 LYS A N 1
ATOM 1667 C CA . LYS A 1 214 ? 24.266 -4.457 3.508 1 98 214 LYS A CA 1
ATOM 1668 C C . LYS A 1 214 ? 24.328 -5.703 2.627 1 98 214 LYS A C 1
ATOM 1670 O O . LYS A 1 214 ? 25.281 -6.469 2.684 1 98 214 LYS A O 1
ATOM 1675 N N . TYR A 1 215 ? 23.328 -5.863 1.801 1 98 215 TYR A N 1
ATOM 1676 C CA . TYR A 1 215 ? 23.234 -7.09 1.018 1 98 215 TYR A CA 1
ATOM 1677 C C . TYR A 1 215 ? 23.656 -6.852 -0.427 1 98 215 TYR A C 1
ATOM 1679 O O . TYR A 1 215 ? 23.594 -7.758 -1.26 1 98 215 TYR A O 1
ATOM 1687 N N . GLY A 1 216 ? 24.047 -5.621 -0.725 1 98 216 GLY A N 1
ATOM 1688 C CA . GLY A 1 216 ? 24.453 -5.301 -2.082 1 98 216 GLY A CA 1
ATOM 1689 C C . GLY A 1 216 ? 23.406 -5.625 -3.119 1 98 216 GLY A C 1
ATOM 1690 O O . GLY A 1 216 ? 23.688 -6.242 -4.145 1 98 216 GLY A O 1
ATOM 1691 N N . LEU A 1 217 ? 22.188 -5.207 -2.863 1 98 217 LEU A N 1
ATOM 1692 C CA . LEU A 1 217 ? 21.062 -5.648 -3.682 1 98 217 LEU A CA 1
ATOM 1693 C C . LEU A 1 217 ? 21.109 -5.012 -5.066 1 98 217 LEU A C 1
ATOM 1695 O O . LEU A 1 217 ? 20.625 -5.59 -6.039 1 98 217 LEU A O 1
ATOM 1699 N N . ASN A 1 218 ? 21.641 -3.779 -5.199 1 97.75 218 ASN A N 1
ATOM 1700 C CA . ASN A 1 218 ? 21.734 -3.057 -6.465 1 97.75 218 ASN A CA 1
ATOM 1701 C C . ASN A 1 218 ? 20.375 -2.975 -7.16 1 97.75 218 ASN A C 1
ATOM 1703 O O . ASN A 1 218 ? 20.25 -3.338 -8.328 1 97.75 218 ASN A O 1
ATOM 1707 N N . LEU A 1 219 ? 19.391 -2.508 -6.449 1 97.88 219 LEU A N 1
ATOM 1708 C CA . LEU A 1 219 ? 18.047 -2.449 -6.977 1 97.88 219 LEU A CA 1
ATOM 1709 C C . LEU A 1 219 ? 17.922 -1.358 -8.039 1 97.88 219 LEU A C 1
ATOM 1711 O O . LEU A 1 219 ? 18.609 -0.339 -7.965 1 97.88 219 LEU A O 1
ATOM 1715 N N . PRO A 1 220 ? 17.031 -1.595 -9.031 1 97.56 220 PRO A N 1
ATOM 1716 C CA . PRO A 1 220 ? 16.781 -0.524 -10 1 97.56 220 PRO A CA 1
ATOM 1717 C C . PRO A 1 220 ? 16.047 0.67 -9.383 1 97.56 220 PRO A C 1
ATOM 1719 O O . PRO A 1 220 ? 15.391 0.53 -8.352 1 97.56 220 PRO A O 1
ATOM 1722 N N . THR A 1 221 ? 16.234 1.783 -9.992 1 96.12 221 THR A N 1
ATOM 1723 C CA . THR A 1 221 ? 15.445 2.949 -9.594 1 96.12 221 THR A CA 1
ATOM 1724 C C . THR A 1 221 ? 13.992 2.807 -10.031 1 96.12 221 THR A C 1
ATOM 1726 O O . THR A 1 221 ? 13.719 2.555 -11.211 1 96.12 221 THR A O 1
ATOM 1729 N N . TYR A 1 222 ? 13.078 2.922 -9.141 1 97.81 222 TYR A N 1
ATOM 1730 C CA . TYR A 1 222 ? 11.664 2.951 -9.484 1 97.81 222 TYR A CA 1
ATOM 1731 C C . TYR A 1 222 ? 11.273 4.293 -10.102 1 97.81 222 TYR A C 1
ATOM 1733 O O . TYR A 1 222 ? 11.609 5.348 -9.555 1 97.81 222 TYR A O 1
ATOM 1741 N N . PRO A 1 223 ? 10.609 4.266 -11.195 1 97.31 223 PRO A N 1
ATOM 1742 C CA . PRO A 1 223 ? 10.219 5.539 -11.805 1 97.31 223 PRO A CA 1
ATOM 1743 C C . PRO A 1 223 ? 9.102 6.242 -11.039 1 97.31 223 PRO A C 1
ATOM 1745 O O . PRO A 1 223 ? 8.094 5.617 -10.711 1 97.31 223 PRO A O 1
ATOM 1748 N N . GLY A 1 224 ? 9.281 7.531 -10.781 1 97.5 224 GLY A N 1
ATOM 1749 C CA . GLY A 1 224 ? 8.227 8.328 -10.188 1 97.5 224 GLY A CA 1
ATOM 1750 C C . GLY A 1 224 ? 7.672 7.723 -8.906 1 97.5 224 GLY A C 1
ATOM 1751 O O . GLY A 1 224 ? 8.422 7.461 -7.965 1 97.5 224 GLY A O 1
ATOM 1752 N N . THR A 1 225 ? 6.355 7.418 -8.969 1 98.56 225 THR A N 1
ATOM 1753 C CA . THR A 1 225 ? 5.699 6.871 -7.789 1 98.56 225 THR A CA 1
ATOM 1754 C C . THR A 1 225 ? 5.344 5.402 -8 1 98.56 225 THR A C 1
ATOM 1756 O O . THR A 1 225 ? 4.496 4.855 -7.293 1 98.56 225 THR A O 1
ATOM 1759 N N . GLU A 1 226 ? 5.992 4.801 -8.945 1 98.62 226 GLU A N 1
ATOM 1760 C CA . GLU A 1 226 ? 5.688 3.416 -9.281 1 98.62 226 GLU A CA 1
ATOM 1761 C C . GLU A 1 226 ? 5.965 2.484 -8.109 1 98.62 226 GLU A C 1
ATOM 1763 O O . GLU A 1 226 ? 6.957 2.654 -7.398 1 98.62 226 GLU A O 1
ATOM 1768 N N . VAL A 1 227 ? 5.074 1.46 -7.988 1 98.69 227 VAL A N 1
ATOM 1769 C CA . VAL A 1 227 ? 5.238 0.526 -6.879 1 98.69 227 VAL A CA 1
ATOM 1770 C C . VAL A 1 227 ? 5.898 -0.756 -7.375 1 98.69 227 VAL A C 1
ATOM 1772 O O . VAL A 1 227 ? 6.184 -1.662 -6.59 1 98.69 227 VAL A O 1
ATOM 1775 N N . CYS A 1 228 ? 6.09 -0.893 -8.641 1 98.69 228 CYS A N 1
ATOM 1776 C CA . CYS A 1 228 ? 6.84 -1.972 -9.273 1 98.69 228 CYS A CA 1
ATOM 1777 C C . CYS A 1 228 ? 7.641 -1.454 -10.469 1 98.69 228 CYS A C 1
ATOM 1779 O O . CYS A 1 228 ? 7.391 -0.352 -10.953 1 98.69 228 CYS A O 1
ATOM 1781 N N . VAL A 1 229 ? 8.625 -2.209 -10.867 1 98.56 229 VAL A N 1
ATOM 1782 C CA . VAL A 1 229 ? 9.477 -1.791 -11.977 1 98.56 229 VAL A CA 1
ATOM 1783 C C . VAL A 1 229 ? 9.906 -3.012 -12.789 1 98.56 229 VAL A C 1
ATOM 1785 O O . VAL A 1 229 ? 10.18 -4.074 -12.227 1 98.56 229 VAL A O 1
ATOM 1788 N N . LYS A 1 230 ? 9.891 -2.865 -14.102 1 98.25 230 LYS A N 1
ATOM 1789 C CA . LYS A 1 230 ? 10.312 -3.945 -14.992 1 98.25 230 LYS A CA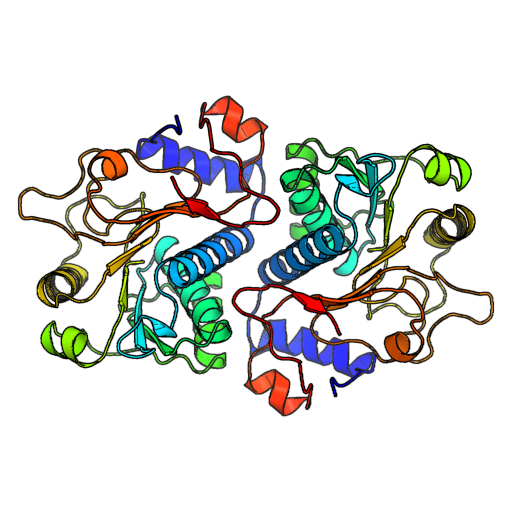 1
ATOM 1790 C C . LYS A 1 230 ? 11.812 -4.184 -14.898 1 98.25 230 LYS A C 1
ATOM 1792 O O . LYS A 1 230 ? 12.594 -3.23 -14.859 1 98.25 230 LYS A O 1
ATOM 1797 N N . LEU A 1 231 ? 12.18 -5.367 -14.805 1 97.56 231 LEU A N 1
ATOM 1798 C CA . LEU A 1 231 ? 13.586 -5.742 -14.773 1 97.56 231 LEU A CA 1
ATOM 1799 C C . LEU A 1 231 ? 14.086 -6.09 -16.172 1 97.56 231 LEU A C 1
ATOM 1801 O O . LEU A 1 231 ? 13.352 -6.672 -16.969 1 97.56 231 LEU A O 1
ATOM 1805 N N . MET B 1 1 ? -22.25 12.75 -7.094 1 87.5 1 MET B N 1
ATOM 1806 C CA . MET B 1 1 ? -21.266 13.5 -6.312 1 87.5 1 MET B CA 1
ATOM 1807 C C . MET B 1 1 ? -20.875 12.742 -5.047 1 87.5 1 MET B C 1
ATOM 1809 O O . MET B 1 1 ? -21.719 12.078 -4.438 1 87.5 1 MET B O 1
ATOM 1813 N N . VAL B 1 2 ? -19.609 12.758 -4.664 1 95.56 2 VAL B N 1
ATOM 1814 C CA . VAL B 1 2 ? -19.125 12.047 -3.488 1 95.56 2 VAL B CA 1
ATOM 1815 C C . VAL B 1 2 ? -19.781 12.602 -2.232 1 95.56 2 VAL B C 1
ATOM 1817 O O . VAL B 1 2 ? -20 13.812 -2.119 1 95.56 2 VAL B O 1
ATOM 1820 N N . ARG B 1 3 ? -20.078 11.742 -1.359 1 96.94 3 ARG B N 1
ATOM 1821 C CA . ARG B 1 3 ? -20.734 12.148 -0.121 1 96.94 3 ARG B CA 1
ATOM 1822 C C . ARG B 1 3 ? -19.703 12.617 0.908 1 96.94 3 ARG B C 1
ATOM 1824 O O . ARG B 1 3 ? -18.656 12.008 1.07 1 96.94 3 ARG B O 1
ATOM 1831 N N . PHE B 1 4 ? -20.047 13.695 1.597 1 98.31 4 PHE B N 1
ATOM 1832 C CA . PHE B 1 4 ? -19.234 14.203 2.688 1 98.31 4 PHE B CA 1
ATOM 1833 C C . PHE B 1 4 ? -19.719 13.672 4.027 1 98.31 4 PHE B C 1
ATOM 1835 O O . PHE B 1 4 ? -20.906 13.742 4.336 1 98.31 4 PHE B O 1
ATOM 1842 N N . LEU B 1 5 ? -18.859 13.195 4.812 1 98.44 5 LEU B N 1
ATOM 1843 C CA . LEU B 1 5 ? -19.219 12.469 6.023 1 98.44 5 LEU B CA 1
ATOM 1844 C C . LEU B 1 5 ? -19.156 13.375 7.246 1 98.44 5 LEU B C 1
ATOM 1846 O O . LEU B 1 5 ? -18.25 14.203 7.363 1 98.44 5 LEU B O 1
ATOM 1850 N N . GLY B 1 6 ? -20.078 13.18 8.133 1 98 6 GLY B N 1
ATOM 1851 C CA . GLY B 1 6 ? -19.938 13.742 9.469 1 98 6 GLY B CA 1
ATOM 1852 C C . GLY B 1 6 ? -18.953 12.984 10.328 1 98 6 GLY B C 1
ATOM 1853 O O . GLY B 1 6 ? -18.5 11.898 9.961 1 98 6 GLY B O 1
ATOM 1854 N N . GLN B 1 7 ? -18.688 13.508 11.461 1 97.94 7 GLN B N 1
ATOM 1855 C CA . GLN B 1 7 ? -17.656 12.961 12.336 1 97.94 7 GLN B CA 1
ATOM 1856 C C . GLN B 1 7 ? -18.047 11.578 12.844 1 97.94 7 GLN B C 1
ATOM 1858 O O . GLN B 1 7 ? -17.25 10.633 12.766 1 97.94 7 GLN B O 1
ATOM 1863 N N . ASP B 1 8 ? -19.234 11.445 13.375 1 97.56 8 ASP B N 1
ATOM 1864 C CA . ASP B 1 8 ? -19.672 10.18 13.945 1 97.56 8 ASP B CA 1
ATOM 1865 C C . ASP B 1 8 ? -19.719 9.086 12.875 1 97.56 8 ASP B C 1
ATOM 1867 O O . ASP B 1 8 ? -19.344 7.938 13.141 1 97.56 8 ASP B O 1
ATOM 1871 N N . GLU B 1 9 ? -20.203 9.43 11.789 1 97.5 9 GLU B N 1
ATOM 1872 C CA . GLU B 1 9 ? -20.25 8.469 10.688 1 97.5 9 GLU B CA 1
ATOM 1873 C C . GLU B 1 9 ? -18.844 8 10.305 1 97.5 9 GLU B C 1
ATOM 1875 O O . GLU B 1 9 ? -18.641 6.816 10.055 1 97.5 9 GLU B O 1
ATOM 1880 N N . ALA B 1 10 ? -17.906 8.938 10.195 1 97.94 10 ALA B N 1
ATOM 1881 C CA . ALA B 1 10 ? -16.516 8.602 9.875 1 97.94 10 ALA B CA 1
ATOM 1882 C C . ALA B 1 10 ? -15.938 7.648 10.914 1 97.94 10 ALA B C 1
ATOM 1884 O O . ALA B 1 10 ? -15.234 6.695 10.57 1 97.94 10 ALA B O 1
ATOM 1885 N N . ILE B 1 11 ? -16.234 7.91 12.156 1 97.5 11 ILE B N 1
ATOM 1886 C CA . ILE B 1 11 ? -15.766 7.059 13.242 1 97.5 11 ILE B CA 1
ATOM 1887 C C . ILE B 1 11 ? -16.359 5.66 13.094 1 97.5 11 ILE B C 1
ATOM 1889 O O . ILE B 1 11 ? -15.641 4.66 13.234 1 97.5 11 ILE B O 1
ATOM 1893 N N . ASN B 1 12 ? -17.625 5.594 12.82 1 98 12 ASN B N 1
ATOM 1894 C CA . ASN B 1 12 ? -18.281 4.309 12.656 1 98 12 ASN B CA 1
ATOM 1895 C C . ASN B 1 12 ? -17.719 3.521 11.484 1 98 12 ASN B C 1
ATOM 1897 O O . ASN B 1 12 ? -17.562 2.301 11.57 1 98 12 ASN B O 1
ATOM 1901 N N . ILE B 1 13 ? -17.469 4.203 10.453 1 98.12 13 ILE B N 1
ATOM 1902 C CA . ILE B 1 13 ? -16.891 3.568 9.273 1 98.12 13 ILE B CA 1
ATOM 1903 C C . ILE B 1 13 ? -15.539 2.951 9.633 1 98.12 13 ILE B C 1
ATOM 1905 O O . ILE B 1 13 ? -15.25 1.809 9.266 1 98.12 13 ILE B O 1
ATOM 1909 N N . ASP B 1 14 ? -14.695 3.678 10.336 1 96.88 14 ASP B N 1
ATOM 1910 C CA . ASP B 1 14 ? -13.414 3.135 10.781 1 96.88 14 ASP B CA 1
ATOM 1911 C C . ASP B 1 14 ? -13.617 1.864 11.609 1 96.88 14 ASP B C 1
ATOM 1913 O O . ASP B 1 14 ? -12.906 0.873 11.406 1 96.88 14 ASP B O 1
ATOM 1917 N N . GLN B 1 15 ? -14.547 1.933 12.484 1 97.62 15 GLN B N 1
ATOM 1918 C CA . GLN B 1 15 ? -14.812 0.778 13.336 1 97.62 15 GLN B CA 1
ATOM 1919 C C . GLN B 1 15 ? -15.258 -0.425 12.516 1 97.62 15 GLN B C 1
ATOM 1921 O O . GLN B 1 15 ? -14.844 -1.557 12.781 1 97.62 15 GLN B O 1
ATOM 1926 N N . GLU B 1 16 ? -16.047 -0.177 11.57 1 98.25 16 GLU B N 1
ATOM 1927 C CA . GLU B 1 16 ? -16.516 -1.271 10.727 1 98.25 16 GLU B CA 1
ATOM 1928 C C . GLU B 1 16 ? -15.367 -1.827 9.875 1 98.25 16 GLU B C 1
ATOM 1930 O O . GLU B 1 16 ? -15.273 -3.039 9.664 1 98.25 16 GLU B O 1
ATOM 1935 N N . LEU B 1 17 ? -14.523 -0.954 9.367 1 98.38 17 LEU B N 1
ATOM 1936 C CA . LEU B 1 17 ? -13.367 -1.396 8.594 1 98.38 17 LEU B CA 1
ATOM 1937 C C . LEU B 1 17 ? -12.477 -2.312 9.422 1 98.38 17 LEU B C 1
ATOM 1939 O O . LEU B 1 17 ? -11.984 -3.326 8.93 1 98.38 17 LEU B O 1
ATOM 1943 N N . PHE B 1 18 ? -12.359 -1.993 10.75 1 97.75 18 PHE B N 1
ATOM 1944 C CA . PHE B 1 18 ? -11.469 -2.742 11.633 1 97.75 18 PHE B CA 1
ATOM 1945 C C . PHE B 1 18 ? -12.117 -4.051 12.07 1 97.75 18 PHE B C 1
ATOM 1947 O O . PHE B 1 18 ? -11.469 -5.094 12.094 1 97.75 18 PHE B O 1
ATOM 1954 N N . ASN B 1 19 ? -13.375 -3.975 12.312 1 97.69 19 ASN B N 1
ATOM 1955 C CA . ASN B 1 19 ? -13.992 -5.086 13.023 1 97.69 19 ASN B CA 1
ATOM 1956 C C . ASN B 1 19 ? -14.789 -5.98 12.086 1 97.69 19 ASN B C 1
ATOM 1958 O O . ASN B 1 19 ? -14.664 -7.207 12.125 1 97.69 19 ASN B O 1
ATOM 1962 N N . HIS B 1 20 ? -15.594 -5.395 11.266 1 98.06 20 HIS B N 1
ATOM 1963 C CA . HIS B 1 20 ? -16.438 -6.172 10.359 1 98.06 20 HIS B CA 1
ATOM 1964 C C . HIS B 1 20 ? -15.641 -6.613 9.133 1 98.06 20 HIS B C 1
ATOM 1966 O O . HIS B 1 20 ? -15.656 -7.789 8.773 1 98.06 20 HIS B O 1
ATOM 1972 N N . TYR B 1 21 ? -14.906 -5.719 8.555 1 98.62 21 TYR B N 1
ATOM 1973 C CA . TYR B 1 21 ? -14.18 -6.012 7.324 1 98.62 21 TYR B CA 1
ATOM 1974 C C . TYR B 1 21 ? -12.758 -6.477 7.629 1 98.62 21 TYR B C 1
ATOM 1976 O O . TYR B 1 21 ? -12.031 -6.898 6.727 1 98.62 21 TYR B O 1
ATOM 1984 N N . ARG B 1 22 ? -12.32 -6.355 8.812 1 98.62 22 ARG B N 1
ATOM 1985 C CA . ARG B 1 22 ? -11.133 -6.977 9.398 1 98.62 22 ARG B CA 1
ATOM 1986 C C . ARG B 1 22 ? -9.859 -6.438 8.758 1 98.62 22 ARG B C 1
ATOM 1988 O O . ARG B 1 22 ? -8.906 -7.184 8.531 1 98.62 22 ARG B O 1
ATOM 1995 N N . PHE B 1 23 ? -9.867 -5.176 8.398 1 98.56 23 PHE B N 1
ATOM 1996 C CA . PHE B 1 23 ? -8.617 -4.523 8.039 1 98.56 23 PHE B CA 1
ATOM 1997 C C . PHE B 1 23 ? -7.785 -4.227 9.281 1 98.56 23 PHE B C 1
ATOM 1999 O O . PHE B 1 23 ? -8.32 -3.773 10.297 1 98.56 23 PHE B O 1
ATOM 2006 N N . SER B 1 24 ? -6.516 -4.531 9.211 1 98.19 24 SER B N 1
ATOM 2007 C CA . SER B 1 24 ? -5.66 -4.047 10.289 1 98.19 24 SER B CA 1
ATOM 2008 C C . SER B 1 24 ? -5.336 -2.566 10.109 1 98.19 24 SER B C 1
ATOM 2010 O O . SER B 1 24 ? -5.371 -2.047 8.992 1 98.19 24 SER B O 1
ATOM 2012 N N . VAL B 1 25 ? -5.016 -1.926 11.203 1 97.69 25 VAL B N 1
ATOM 2013 C CA . VAL B 1 25 ? -4.602 -0.527 11.141 1 97.69 25 VAL B CA 1
ATOM 2014 C C . VAL B 1 25 ? -3.326 -0.401 10.312 1 97.69 25 VAL B C 1
ATOM 2016 O O . VAL B 1 25 ? -3.168 0.553 9.547 1 97.69 25 VAL B O 1
ATOM 2019 N N . ASP B 1 26 ? -2.439 -1.391 10.383 1 98.19 26 ASP B N 1
ATOM 2020 C CA . ASP B 1 26 ? -1.201 -1.405 9.609 1 98.19 26 ASP B CA 1
ATOM 2021 C C . ASP B 1 26 ? -1.491 -1.349 8.109 1 98.19 26 ASP B C 1
ATOM 2023 O O . ASP B 1 26 ? -0.854 -0.588 7.379 1 98.19 26 ASP B O 1
ATOM 2027 N N . GLN B 1 27 ? -2.445 -2.125 7.672 1 98.12 27 GLN B N 1
ATOM 2028 C CA . GLN B 1 27 ? -2.824 -2.172 6.266 1 98.12 27 GLN B CA 1
ATOM 2029 C C . GLN B 1 27 ? -3.363 -0.824 5.793 1 98.12 27 GLN B C 1
ATOM 2031 O O . GLN B 1 27 ? -2.902 -0.282 4.789 1 98.12 27 GLN B O 1
ATOM 2036 N N . LEU B 1 28 ? -4.344 -0.348 6.555 1 98.44 28 LEU B N 1
ATOM 2037 C CA . LEU B 1 28 ? -5.027 0.871 6.137 1 98.44 28 LEU B CA 1
ATOM 2038 C C . LEU B 1 28 ? -4.082 2.066 6.18 1 98.44 28 LEU B C 1
ATOM 2040 O O . LEU B 1 28 ? -4.133 2.936 5.305 1 98.44 28 LEU B O 1
ATOM 2044 N N . MET B 1 29 ? -3.266 2.092 7.188 1 98.5 29 MET B N 1
ATOM 2045 C CA . MET B 1 29 ? -2.307 3.182 7.34 1 98.5 29 MET B CA 1
ATOM 2046 C C . MET B 1 29 ? -1.286 3.172 6.207 1 98.5 29 MET B C 1
ATOM 2048 O O . MET B 1 29 ? -0.887 4.23 5.715 1 98.5 29 MET B O 1
ATOM 2052 N N . GLU B 1 30 ? -0.834 1.973 5.773 1 98.69 30 GLU B N 1
ATOM 2053 C CA . GLU B 1 30 ? 0.097 1.864 4.652 1 98.69 30 GLU B CA 1
ATOM 2054 C C . GLU B 1 30 ? -0.535 2.369 3.359 1 98.69 30 GLU B C 1
ATOM 2056 O O . GLU B 1 30 ? 0.095 3.109 2.602 1 98.69 30 GLU B O 1
ATOM 2061 N N . LEU B 1 31 ? -1.788 1.992 3.145 1 98.69 31 LEU B N 1
ATOM 2062 C CA . LEU B 1 31 ? -2.506 2.438 1.955 1 98.69 31 LEU B CA 1
ATOM 2063 C C . LEU B 1 31 ? -2.742 3.943 1.994 1 98.69 31 LEU B C 1
ATOM 2065 O O . LEU B 1 31 ? -2.586 4.629 0.98 1 98.69 31 LEU B O 1
ATOM 2069 N N . ALA B 1 32 ? -3.121 4.449 3.166 1 98.69 32 ALA B N 1
ATOM 2070 C CA . ALA B 1 32 ? -3.377 5.879 3.33 1 98.69 32 ALA B CA 1
ATOM 2071 C C . ALA B 1 32 ? -2.105 6.691 3.111 1 98.69 32 ALA B C 1
ATOM 2073 O O . ALA B 1 32 ? -2.098 7.648 2.33 1 98.69 32 ALA B O 1
ATOM 2074 N N . GLY B 1 33 ? -1.019 6.289 3.797 1 98.88 33 GLY B N 1
ATOM 2075 C CA . GLY B 1 33 ? 0.239 7.008 3.658 1 98.88 33 GLY B CA 1
ATOM 2076 C C . GLY B 1 33 ? 0.774 7.008 2.24 1 98.88 33 GLY B C 1
ATOM 2077 O O . GLY B 1 33 ? 1.239 8.039 1.746 1 98.88 33 GLY B O 1
ATOM 2078 N N . LEU B 1 34 ? 0.669 5.859 1.592 1 98.88 34 LEU B N 1
ATOM 2079 C CA . LEU B 1 34 ? 1.104 5.77 0.202 1 98.88 34 LEU B CA 1
ATOM 2080 C C . LEU B 1 34 ? 0.288 6.699 -0.687 1 98.88 34 LEU B C 1
ATOM 2082 O O . LEU B 1 34 ? 0.848 7.43 -1.507 1 98.88 34 LEU B O 1
ATOM 2086 N N . SER B 1 35 ? -1.009 6.656 -0.537 1 98.88 35 SER B N 1
ATOM 2087 C CA . SER B 1 35 ? -1.869 7.484 -1.378 1 98.88 35 SER B CA 1
ATOM 2088 C C . SER B 1 35 ? -1.597 8.969 -1.158 1 98.88 35 SER B C 1
ATOM 2090 O O . SER B 1 35 ? -1.666 9.766 -2.098 1 98.88 35 SER B O 1
ATOM 2092 N N . CYS B 1 36 ? -1.295 9.352 0.102 1 98.94 36 CYS B N 1
ATOM 2093 C CA . CYS B 1 36 ? -0.939 10.742 0.386 1 98.94 36 CYS B CA 1
ATOM 2094 C C . CYS B 1 36 ? 0.345 11.133 -0.333 1 98.94 36 CYS B C 1
ATOM 2096 O O . CYS B 1 36 ? 0.414 12.195 -0.957 1 98.94 36 CYS B O 1
ATOM 2098 N N . ALA B 1 37 ? 1.347 10.281 -0.258 1 98.94 37 ALA B N 1
ATOM 2099 C CA . ALA B 1 37 ? 2.619 10.57 -0.917 1 98.94 37 ALA B CA 1
ATOM 2100 C C . ALA B 1 37 ? 2.439 10.688 -2.428 1 98.94 37 ALA B C 1
ATOM 2102 O O . ALA B 1 37 ? 3.035 11.562 -3.062 1 98.94 37 ALA B O 1
ATOM 2103 N N . VAL B 1 38 ? 1.614 9.805 -2.984 1 98.94 38 VAL B N 1
ATOM 2104 C CA . VAL B 1 38 ? 1.367 9.836 -4.422 1 98.94 38 VAL B CA 1
ATOM 2105 C C . VAL B 1 38 ? 0.644 11.125 -4.797 1 98.94 38 VAL B C 1
ATOM 2107 O O . VAL B 1 38 ? 1.022 11.797 -5.762 1 98.94 38 VAL B O 1
ATOM 2110 N N . ALA B 1 39 ? -0.39 11.508 -4.059 1 98.94 39 ALA B N 1
ATOM 2111 C CA . ALA B 1 39 ? -1.126 12.734 -4.332 1 98.94 39 ALA B CA 1
ATOM 2112 C C . ALA B 1 39 ? -0.208 13.953 -4.25 1 98.94 39 ALA B C 1
ATOM 2114 O O . ALA B 1 39 ? -0.27 14.844 -5.105 1 98.94 39 ALA B O 1
ATOM 2115 N N . ILE B 1 40 ? 0.625 13.977 -3.262 1 98.94 40 ILE B N 1
ATOM 2116 C CA . ILE B 1 40 ? 1.574 15.07 -3.088 1 98.94 40 ILE B CA 1
ATOM 2117 C C . ILE B 1 40 ? 2.49 15.164 -4.305 1 98.94 40 ILE B C 1
ATOM 2119 O O . ILE B 1 40 ? 2.729 16.25 -4.832 1 98.94 40 ILE B O 1
ATOM 2123 N N . THR B 1 41 ? 2.973 14.039 -4.742 1 98.88 41 THR B N 1
ATOM 2124 C CA . THR B 1 41 ? 3.891 14.016 -5.875 1 98.88 41 THR B CA 1
ATOM 2125 C C . THR B 1 41 ? 3.193 14.484 -7.145 1 98.88 41 THR B C 1
ATOM 2127 O O . THR B 1 41 ? 3.803 15.156 -7.984 1 98.88 41 THR B O 1
ATOM 2130 N N . LYS B 1 42 ? 1.944 14.125 -7.32 1 98.75 42 LYS B N 1
ATOM 2131 C CA . LYS B 1 42 ? 1.174 14.578 -8.477 1 98.75 42 LYS B CA 1
ATOM 2132 C C . LYS B 1 42 ? 0.997 16.094 -8.461 1 98.75 42 LYS B C 1
ATOM 2134 O O . LYS B 1 42 ? 1.085 16.75 -9.5 1 98.75 42 LYS B O 1
ATOM 2139 N N . CYS B 1 43 ? 0.773 16.641 -7.312 1 98.75 43 CYS B N 1
ATOM 2140 C CA . CYS B 1 43 ? 0.461 18.047 -7.191 1 98.75 43 CYS B CA 1
ATOM 2141 C C . CYS B 1 43 ? 1.732 18.891 -7.176 1 98.75 43 CYS B C 1
ATOM 2143 O O . CYS B 1 43 ? 1.729 20.047 -7.625 1 98.75 43 CYS B O 1
ATOM 2145 N N . TYR B 1 44 ? 2.771 18.312 -6.625 1 98.62 44 TYR B N 1
ATOM 2146 C CA . TYR B 1 44 ? 4.012 19.047 -6.422 1 98.62 44 TYR B CA 1
ATOM 2147 C C . TYR B 1 44 ? 5.215 18.234 -6.883 1 98.62 44 TYR B C 1
ATOM 2149 O O . TYR B 1 44 ? 6.059 17.844 -6.074 1 98.62 44 TYR B O 1
ATOM 2157 N N . PRO B 1 45 ? 5.375 18.047 -8.188 1 98.25 45 PRO B N 1
ATOM 2158 C CA . PRO B 1 45 ? 6.602 17.391 -8.648 1 98.25 45 PRO B CA 1
ATOM 2159 C C . PRO B 1 45 ? 7.863 18.125 -8.203 1 98.25 45 PRO B C 1
ATOM 2161 O O . PRO B 1 45 ? 7.863 19.359 -8.117 1 98.25 45 PRO B O 1
ATOM 2164 N N . ILE B 1 46 ? 8.867 17.375 -7.941 1 97.62 46 ILE B N 1
ATOM 2165 C CA . ILE B 1 46 ? 10.102 17.922 -7.391 1 97.62 46 ILE B CA 1
ATOM 2166 C C . ILE B 1 46 ? 10.602 19.078 -8.258 1 97.62 46 ILE B C 1
ATOM 2168 O O . ILE B 1 46 ? 11.094 20.078 -7.742 1 97.62 46 ILE B O 1
ATOM 2172 N N . SER B 1 47 ? 10.453 18.938 -9.547 1 97 47 SER B N 1
ATOM 2173 C CA . SER B 1 47 ? 10.922 19.953 -10.492 1 97 47 SER B CA 1
ATOM 2174 C C . SER B 1 47 ? 10.195 21.281 -10.281 1 97 47 SER B C 1
ATOM 2176 O O . SER B 1 47 ? 10.703 22.328 -10.672 1 97 47 SER B O 1
ATOM 2178 N N . ASP B 1 48 ? 9.039 21.281 -9.68 1 96.44 48 ASP B N 1
ATOM 2179 C CA . ASP B 1 48 ? 8.219 22.469 -9.523 1 96.44 48 ASP B CA 1
ATOM 2180 C C . ASP B 1 48 ? 8.469 23.125 -8.164 1 96.44 48 ASP B C 1
ATOM 2182 O O . ASP B 1 48 ? 7.949 24.219 -7.891 1 96.44 48 ASP B O 1
ATOM 2186 N N . LEU B 1 49 ? 9.219 22.484 -7.309 1 97 49 LEU B N 1
ATOM 2187 C CA . LEU B 1 49 ? 9.461 23 -5.961 1 97 49 LEU B CA 1
ATOM 2188 C C . LEU B 1 49 ? 10.781 23.75 -5.891 1 97 49 LEU B C 1
ATOM 2190 O O . LEU B 1 49 ? 11.703 23.469 -6.648 1 97 49 LEU B O 1
ATOM 2194 N N . LYS B 1 50 ? 10.789 24.719 -4.988 1 94.88 50 LYS B N 1
ATOM 2195 C CA . LYS B 1 50 ? 12.016 25.484 -4.781 1 94.88 50 LYS B CA 1
ATOM 2196 C C . LYS B 1 50 ? 13.164 24.594 -4.332 1 94.88 50 LYS B C 1
ATOM 2198 O O . LYS B 1 50 ? 14.312 24.812 -4.699 1 94.88 50 LYS B O 1
ATOM 2203 N N . ASN B 1 51 ? 12.93 23.688 -3.602 1 97 51 ASN B N 1
ATOM 2204 C CA . ASN B 1 51 ? 13.812 22.625 -3.133 1 97 51 ASN B CA 1
ATOM 2205 C C . ASN B 1 51 ? 13.031 21.359 -2.779 1 97 51 ASN B C 1
ATOM 2207 O O . ASN B 1 51 ? 11.797 21.359 -2.799 1 97 51 ASN B O 1
ATOM 2211 N N . ASN B 1 52 ? 13.734 20.344 -2.434 1 98.06 52 ASN B N 1
ATOM 2212 C CA . ASN B 1 52 ? 13.078 19.047 -2.225 1 98.06 52 ASN B CA 1
ATOM 2213 C C . ASN B 1 52 ? 12.734 18.828 -0.753 1 98.06 52 ASN B C 1
ATOM 2215 O O . ASN B 1 52 ? 12.352 17.734 -0.36 1 98.06 52 ASN B O 1
ATOM 2219 N N . ASN B 1 53 ? 12.914 19.844 0.114 1 98.81 53 ASN B N 1
ATOM 2220 C CA . ASN B 1 53 ? 12.68 19.703 1.547 1 98.81 53 ASN B CA 1
ATOM 2221 C C . ASN B 1 53 ? 11.195 19.797 1.882 1 98.81 53 ASN B C 1
ATOM 2223 O O . ASN B 1 53 ? 10.539 20.797 1.577 1 98.81 53 ASN B O 1
ATOM 2227 N N . ILE B 1 54 ? 10.719 18.766 2.482 1 98.88 54 ILE B N 1
ATOM 2228 C CA . ILE B 1 54 ? 9.336 18.672 2.945 1 98.88 54 ILE B CA 1
ATOM 2229 C C . ILE B 1 54 ? 9.312 18.438 4.453 1 98.88 54 ILE B C 1
ATOM 2231 O O . ILE B 1 54 ? 10.086 17.625 4.973 1 98.88 54 ILE B O 1
ATOM 2235 N N . LEU B 1 55 ? 8.508 19.125 5.18 1 98.94 55 LEU B N 1
ATOM 2236 C CA . LEU B 1 55 ? 8.352 18.844 6.602 1 98.94 55 LEU B CA 1
ATOM 2237 C C . LEU B 1 55 ? 6.977 18.234 6.883 1 98.94 55 LEU B C 1
ATOM 2239 O O . LEU B 1 55 ? 5.953 18.828 6.52 1 98.94 55 LEU B O 1
ATOM 2243 N N . VAL B 1 56 ? 6.992 17.062 7.48 1 99 56 VAL B N 1
ATOM 2244 C CA . VAL B 1 56 ? 5.758 16.375 7.836 1 99 56 VAL B CA 1
ATOM 2245 C C . VAL B 1 56 ? 5.492 16.531 9.328 1 99 56 VAL B C 1
ATOM 2247 O O . VAL B 1 56 ? 6.297 16.109 10.164 1 99 56 VAL B O 1
ATOM 2250 N N . PHE B 1 57 ? 4.359 17.141 9.664 1 98.88 57 PHE B N 1
ATOM 2251 C CA . PHE B 1 57 ? 3.912 17.25 11.047 1 98.88 57 PHE B CA 1
ATOM 2252 C C . PHE B 1 57 ? 3.021 16.062 11.43 1 98.88 57 PHE B C 1
ATOM 2254 O O . PHE B 1 57 ? 1.945 15.891 10.852 1 98.88 57 PHE B O 1
ATOM 2261 N N . CYS B 1 58 ? 3.469 15.305 12.398 1 98.62 58 CYS B N 1
ATOM 2262 C CA . CYS B 1 58 ? 2.748 14.094 12.781 1 98.62 58 CYS B CA 1
ATOM 2263 C C . CYS B 1 58 ? 2.15 14.234 14.18 1 98.62 58 CYS B C 1
ATOM 2265 O O . CYS B 1 58 ? 2.846 14.625 15.117 1 98.62 58 CYS B O 1
ATOM 2267 N N . GLY B 1 59 ? 0.84 13.945 14.281 1 97.38 59 GLY B N 1
ATOM 2268 C CA . GLY B 1 59 ? 0.181 13.914 15.578 1 97.38 59 GLY B CA 1
ATOM 2269 C C . GLY B 1 59 ? 0.235 12.547 16.25 1 97.38 59 GLY B C 1
ATOM 2270 O O . GLY B 1 59 ? 0.798 11.602 15.688 1 97.38 59 GLY B O 1
ATOM 2271 N N . PRO B 1 60 ? -0.389 12.438 17.391 1 96.31 60 PRO B N 1
ATOM 2272 C CA . PRO B 1 60 ? -0.272 11.219 18.188 1 96.31 60 PRO B CA 1
ATOM 2273 C C . PRO B 1 60 ? -1.239 10.125 17.75 1 96.31 60 PRO B C 1
ATOM 2275 O O . PRO B 1 60 ? -1.134 8.977 18.203 1 96.31 60 PRO B O 1
ATOM 2278 N N . GLY B 1 61 ? -2.186 10.414 16.906 1 96.5 61 GLY B N 1
ATOM 2279 C CA . GLY B 1 61 ? -3.182 9.438 16.516 1 96.5 61 GLY B CA 1
ATOM 2280 C C . GLY B 1 61 ? -2.893 8.812 15.156 1 96.5 61 GLY B C 1
ATOM 2281 O O . GLY B 1 61 ? -1.769 8.891 14.656 1 96.5 61 GLY B O 1
ATOM 2282 N N . ASN B 1 62 ? -3.914 8.242 14.562 1 97.56 62 ASN B N 1
ATOM 2283 C CA . ASN B 1 62 ? -3.768 7.52 13.297 1 97.56 62 ASN B CA 1
ATOM 2284 C C . ASN B 1 62 ? -3.348 8.453 12.164 1 97.56 62 ASN B C 1
ATOM 2286 O O . ASN B 1 62 ? -2.6 8.055 11.273 1 97.56 62 ASN B O 1
ATOM 2290 N N . ASN B 1 63 ? -3.854 9.672 12.242 1 98.44 63 ASN B N 1
ATOM 2291 C CA . ASN B 1 63 ? -3.439 10.625 11.211 1 98.44 63 ASN B CA 1
ATOM 2292 C C . ASN B 1 63 ? -1.929 10.828 11.219 1 98.44 63 ASN B C 1
ATOM 2294 O O . ASN B 1 63 ? -1.312 10.961 10.156 1 98.44 63 ASN B O 1
ATOM 2298 N N . GLY B 1 64 ? -1.387 10.891 12.469 1 98.62 64 GLY B N 1
ATOM 2299 C CA . GLY B 1 64 ? 0.062 10.953 12.578 1 98.62 64 GLY B CA 1
ATOM 2300 C C . GLY B 1 64 ? 0.761 9.742 11.984 1 98.62 64 GLY B C 1
ATOM 2301 O O . GLY B 1 64 ? 1.814 9.875 11.359 1 98.62 64 GLY B O 1
ATOM 2302 N N . GLY B 1 65 ? 0.169 8.578 12.219 1 98.75 65 GLY B N 1
ATOM 2303 C CA . GLY B 1 65 ? 0.689 7.375 11.594 1 98.75 65 GLY B CA 1
ATOM 2304 C C . GLY B 1 65 ? 0.689 7.434 10.078 1 98.75 65 GLY B C 1
ATOM 2305 O O . GLY B 1 65 ? 1.664 7.039 9.438 1 98.75 65 GLY B O 1
ATOM 2306 N N . ASP B 1 66 ? -0.397 7.934 9.5 1 98.88 66 ASP B N 1
ATOM 2307 C CA . ASP B 1 66 ? -0.448 8.156 8.055 1 98.88 66 ASP B CA 1
ATOM 2308 C C . ASP B 1 66 ? 0.691 9.062 7.598 1 98.88 66 ASP B C 1
ATOM 2310 O O . ASP B 1 66 ? 1.28 8.836 6.535 1 98.88 66 ASP B O 1
ATOM 2314 N N . GLY B 1 67 ? 0.938 10.062 8.414 1 98.94 67 GLY B N 1
ATOM 2315 C CA . GLY B 1 67 ? 2.023 10.984 8.109 1 98.94 67 GLY B CA 1
ATOM 2316 C C . GLY B 1 67 ? 3.383 10.312 8.086 1 98.94 67 GLY B C 1
ATOM 2317 O O . GLY B 1 67 ? 4.203 10.586 7.207 1 98.94 67 GLY B O 1
ATOM 2318 N N . LEU B 1 68 ? 3.635 9.469 9.094 1 98.94 68 LEU B N 1
ATOM 2319 C CA . LEU B 1 68 ? 4.898 8.742 9.156 1 98.94 68 LEU B CA 1
ATOM 2320 C C . LEU B 1 68 ? 5.078 7.863 7.926 1 98.94 68 LEU B C 1
ATOM 2322 O O . LEU B 1 68 ? 6.145 7.859 7.309 1 98.94 68 LEU B O 1
ATOM 2326 N N . VAL B 1 69 ? 4.043 7.16 7.562 1 98.94 69 VAL B N 1
ATOM 2327 C CA . VAL B 1 69 ? 4.09 6.309 6.379 1 98.94 69 VAL B CA 1
ATOM 2328 C C . VAL B 1 69 ? 4.289 7.168 5.133 1 98.94 69 VAL B C 1
ATOM 2330 O O . VAL B 1 69 ? 5.086 6.824 4.254 1 98.94 69 VAL B O 1
ATOM 2333 N N . CYS B 1 70 ? 3.598 8.242 5.082 1 98.94 70 CYS B N 1
ATOM 2334 C CA . CYS B 1 70 ? 3.719 9.164 3.961 1 98.94 70 CYS B CA 1
ATOM 2335 C C . CYS B 1 70 ? 5.152 9.648 3.807 1 98.94 70 CYS B C 1
ATOM 2337 O O . CYS B 1 70 ? 5.695 9.664 2.697 1 98.94 70 CYS B O 1
ATOM 2339 N N . ALA B 1 71 ? 5.773 10.055 4.895 1 98.94 71 ALA B N 1
ATOM 2340 C CA . ALA B 1 71 ? 7.152 10.531 4.867 1 98.94 71 ALA B CA 1
ATOM 2341 C C . ALA B 1 71 ? 8.086 9.484 4.277 1 98.94 71 ALA B C 1
ATOM 2343 O O . ALA B 1 71 ? 8.969 9.805 3.479 1 98.94 71 ALA B O 1
ATOM 2344 N N . ARG B 1 72 ? 7.871 8.25 4.691 1 98.88 72 ARG B N 1
ATOM 2345 C CA . ARG B 1 72 ? 8.703 7.16 4.195 1 98.88 72 ARG B CA 1
ATOM 2346 C C . ARG B 1 72 ? 8.57 7.016 2.682 1 98.88 72 ARG B C 1
ATOM 2348 O O . ARG B 1 72 ? 9.57 6.883 1.974 1 98.88 72 ARG B O 1
ATOM 2355 N N . HIS B 1 73 ? 7.367 7.062 2.184 1 98.88 73 HIS B N 1
ATOM 2356 C CA . HIS B 1 73 ? 7.16 6.941 0.746 1 98.88 73 HIS B CA 1
ATOM 2357 C C . HIS B 1 73 ? 7.715 8.156 0.004 1 98.88 73 HIS B C 1
ATOM 2359 O O . HIS B 1 73 ? 8.273 8.016 -1.088 1 98.88 73 HIS B O 1
ATOM 2365 N N . LEU B 1 74 ? 7.527 9.359 0.57 1 98.88 74 LEU B N 1
ATOM 2366 C CA . LEU B 1 74 ? 8.086 10.555 -0.062 1 98.88 74 LEU B CA 1
ATOM 2367 C C . LEU B 1 74 ? 9.594 10.43 -0.216 1 98.88 74 LEU B C 1
ATOM 2369 O O . LEU B 1 74 ? 10.156 10.844 -1.232 1 98.88 74 LEU B O 1
ATOM 2373 N N . LYS B 1 75 ? 10.227 9.867 0.795 1 98.81 75 LYS B N 1
ATOM 2374 C CA . LYS B 1 75 ? 11.664 9.609 0.712 1 98.81 75 LYS B CA 1
ATOM 2375 C C . LYS B 1 75 ? 11.992 8.711 -0.475 1 98.81 75 LYS B C 1
ATOM 2377 O O . LYS B 1 75 ? 12.922 8.992 -1.234 1 98.81 75 LYS B O 1
ATOM 2382 N N . LEU B 1 76 ? 11.25 7.711 -0.683 1 98.25 76 LEU B N 1
ATOM 2383 C CA . LEU B 1 76 ? 11.438 6.766 -1.778 1 98.25 76 LEU B CA 1
ATOM 2384 C C . LEU B 1 76 ? 11.203 7.438 -3.125 1 98.25 76 LEU B C 1
ATOM 2386 O O . LEU B 1 76 ? 11.773 7.031 -4.137 1 98.25 76 LEU B O 1
ATOM 2390 N N . PHE B 1 77 ? 10.352 8.453 -3.143 1 98.56 77 PHE B N 1
ATOM 2391 C CA . PHE B 1 77 ? 9.992 9.133 -4.383 1 98.56 77 PHE B CA 1
ATOM 2392 C C . PHE B 1 77 ? 11.016 10.203 -4.723 1 98.56 77 PHE B C 1
ATOM 2394 O O . PHE B 1 77 ? 10.906 10.875 -5.75 1 98.56 77 PHE B O 1
ATOM 2401 N N . GLY B 1 78 ? 12.016 10.43 -3.83 1 98 78 GLY B N 1
ATOM 2402 C CA . GLY B 1 78 ? 13.117 11.32 -4.164 1 98 78 GLY B CA 1
ATOM 2403 C C . GLY B 1 78 ? 13.07 12.641 -3.412 1 98 78 GLY B C 1
ATOM 2404 O O . GLY B 1 78 ? 13.945 13.484 -3.574 1 98 78 GLY B O 1
ATOM 2405 N N . TYR B 1 79 ? 12.07 12.859 -2.566 1 98.75 79 TYR B N 1
ATOM 2406 C CA . TYR B 1 79 ? 12 14.055 -1.739 1 98.75 79 TYR B CA 1
ATOM 2407 C C . TYR B 1 79 ? 12.945 13.953 -0.55 1 98.75 79 TYR B C 1
ATOM 2409 O O . TYR B 1 79 ? 13.578 12.914 -0.337 1 98.75 79 TYR B O 1
ATOM 2417 N N . CYS B 1 80 ? 13.086 15.023 0.147 1 98.81 80 CYS B N 1
ATOM 2418 C CA . CYS B 1 80 ? 13.859 15.062 1.379 1 98.81 80 CYS B CA 1
ATOM 2419 C C . CYS B 1 80 ? 12.977 15.422 2.57 1 98.81 80 CYS B C 1
ATOM 2421 O O . CYS B 1 80 ? 13.008 16.562 3.051 1 98.81 80 CYS B O 1
ATOM 2423 N N . PRO B 1 81 ? 12.289 14.469 3.088 1 98.94 81 PRO B N 1
ATOM 2424 C CA . PRO B 1 81 ? 11.367 14.75 4.195 1 98.94 81 PRO B CA 1
ATOM 2425 C C . PRO B 1 81 ? 12.078 14.836 5.543 1 98.94 81 PRO B C 1
ATOM 2427 O O . PRO B 1 81 ? 13.109 14.18 5.746 1 98.94 81 PRO B O 1
ATOM 2430 N N . SER B 1 82 ? 11.594 15.641 6.391 1 98.94 82 SER B N 1
ATOM 2431 C CA . SER B 1 82 ? 11.797 15.656 7.832 1 98.94 82 SER B CA 1
ATOM 2432 C C . SER B 1 82 ? 10.477 15.523 8.586 1 98.94 82 SER B C 1
ATOM 2434 O O . SER B 1 82 ? 9.414 15.773 8.023 1 98.94 82 SER B O 1
ATOM 2436 N N . ILE B 1 83 ? 10.664 15.109 9.828 1 98.94 83 ILE B N 1
ATOM 2437 C CA . ILE B 1 83 ? 9.438 14.844 10.578 1 98.94 83 ILE B CA 1
ATOM 2438 C C . ILE B 1 83 ? 9.453 15.641 11.883 1 98.94 83 ILE B C 1
ATOM 2440 O O . ILE B 1 83 ? 10.477 15.695 12.57 1 98.94 83 ILE B O 1
ATOM 2444 N N . TYR B 1 84 ? 8.414 16.359 12.18 1 98.75 84 TYR B N 1
ATOM 2445 C CA . TYR B 1 84 ? 8.148 16.906 13.5 1 98.75 84 TYR B CA 1
ATOM 2446 C C . TYR B 1 84 ? 7.016 16.141 14.188 1 98.75 84 TYR B C 1
ATOM 2448 O O . TYR B 1 84 ? 5.863 16.203 13.758 1 98.75 84 TYR B O 1
ATOM 2456 N N . TYR B 1 85 ? 7.363 15.391 15.141 1 97.88 85 TYR B N 1
ATOM 2457 C CA . TYR B 1 85 ? 6.488 14.477 15.867 1 97.88 85 TYR B CA 1
ATOM 2458 C C . TYR B 1 85 ? 6.582 14.711 17.375 1 97.88 85 TYR B C 1
ATOM 2460 O O . TYR B 1 85 ? 7.148 13.898 18.094 1 97.88 85 TYR B O 1
ATOM 2468 N N . PRO B 1 86 ? 5.922 15.773 17.844 1 95.06 86 PRO B N 1
ATOM 2469 C CA . PRO B 1 86 ? 6.195 16.281 19.203 1 95.06 86 PRO B CA 1
ATOM 2470 C C . PRO B 1 86 ? 5.625 15.375 20.297 1 95.06 86 PRO B C 1
ATOM 2472 O O . PRO B 1 86 ? 6.172 15.32 21.391 1 95.06 86 PRO B O 1
ATOM 2475 N N . LYS B 1 87 ? 4.531 14.742 20.078 1 94.94 87 LYS B N 1
ATOM 2476 C CA . LYS B 1 87 ? 3.945 13.789 21 1 94.94 87 LYS B CA 1
ATOM 2477 C C . LYS B 1 87 ? 3.947 12.375 20.422 1 94.94 87 LYS B C 1
ATOM 2479 O O . LYS B 1 87 ? 2.994 11.977 19.75 1 94.94 87 LYS B O 1
ATOM 2484 N N . ARG B 1 88 ? 4.91 11.664 20.797 1 95.56 88 ARG B N 1
ATOM 2485 C CA . ARG B 1 88 ? 5.094 10.336 20.219 1 95.56 88 ARG B CA 1
ATOM 2486 C C . ARG B 1 88 ? 4.199 9.312 20.906 1 95.56 88 ARG B C 1
ATOM 2488 O O . ARG B 1 88 ? 4.051 9.344 22.141 1 95.56 88 ARG B O 1
ATOM 2495 N N . THR B 1 89 ? 3.576 8.523 20.141 1 96.5 89 THR B N 1
ATOM 2496 C CA . THR B 1 89 ? 2.693 7.48 20.656 1 96.5 89 THR B CA 1
ATOM 2497 C C . THR B 1 89 ? 3.475 6.203 20.938 1 96.5 89 THR B C 1
ATOM 2499 O O . THR B 1 89 ? 4.238 5.734 20.094 1 96.5 89 THR B O 1
ATOM 2502 N N . GLU B 1 90 ? 3.227 5.598 22.141 1 95.56 90 GLU B N 1
ATOM 2503 C CA . GLU B 1 90 ? 4.016 4.457 22.594 1 95.56 90 GLU B CA 1
ATOM 2504 C C . GLU B 1 90 ? 3.348 3.139 22.219 1 95.56 90 GLU B C 1
ATOM 2506 O O . GLU B 1 90 ? 3.574 2.113 22.859 1 95.56 90 GLU B O 1
ATOM 2511 N N . LYS B 1 91 ? 2.564 3.018 21.344 1 97.19 91 LYS B N 1
ATOM 2512 C CA . LYS B 1 91 ? 2.025 1.771 20.797 1 97.19 91 LYS B CA 1
ATOM 2513 C C . LYS B 1 91 ? 2.969 1.162 19.766 1 97.19 91 LYS B C 1
ATOM 2515 O O . LYS B 1 91 ? 3.621 1.886 19.016 1 97.19 91 LYS B O 1
ATOM 2520 N N . PRO B 1 92 ? 3.033 -0.146 19.734 1 97.75 92 PRO B N 1
ATOM 2521 C CA . PRO B 1 92 ? 4.008 -0.827 18.875 1 97.75 92 PRO B CA 1
ATOM 2522 C C . PRO B 1 92 ? 3.959 -0.342 17.422 1 97.75 92 PRO B C 1
ATOM 2524 O O . PRO B 1 92 ? 5.004 -0.102 16.812 1 97.75 92 PRO B O 1
ATOM 2527 N N . LEU B 1 93 ? 2.816 -0.173 16.906 1 97.88 93 LEU B N 1
ATOM 2528 C CA . LEU B 1 93 ? 2.68 0.255 15.523 1 97.88 93 LEU B CA 1
ATOM 2529 C C . LEU B 1 93 ? 3.412 1.571 15.289 1 97.88 93 LEU B C 1
ATOM 2531 O O . LEU B 1 93 ? 4.199 1.687 14.344 1 97.88 93 LEU B O 1
ATOM 2535 N N . TYR B 1 94 ? 3.252 2.561 16.125 1 98.5 94 TYR B N 1
ATOM 2536 C CA . TYR B 1 94 ? 3.83 3.887 15.945 1 98.5 94 TYR B CA 1
ATOM 2537 C C . TYR B 1 94 ? 5.328 3.873 16.219 1 98.5 94 TYR B C 1
ATOM 2539 O O . TYR B 1 94 ? 6.094 4.574 15.562 1 98.5 94 TYR B O 1
ATOM 2547 N N . GLN B 1 95 ? 5.699 3.088 17.172 1 98.62 95 GLN B N 1
ATOM 2548 C CA . GLN B 1 95 ? 7.125 2.898 17.422 1 98.62 95 GLN B CA 1
ATOM 2549 C C . GLN B 1 95 ? 7.812 2.273 16.203 1 98.62 95 GLN B C 1
ATOM 2551 O O . GLN B 1 95 ? 8.914 2.674 15.836 1 98.62 95 GLN B O 1
ATOM 2556 N N . ASN B 1 96 ? 7.141 1.278 15.672 1 98.81 96 ASN B N 1
ATOM 2557 C CA . ASN B 1 96 ? 7.66 0.634 14.469 1 98.81 96 ASN B CA 1
ATOM 2558 C C . ASN B 1 96 ? 7.789 1.623 13.32 1 98.81 96 ASN B C 1
ATOM 2560 O O . ASN B 1 96 ? 8.805 1.638 12.617 1 98.81 96 ASN B O 1
ATOM 2564 N N . LEU B 1 97 ? 6.77 2.449 13.133 1 98.81 97 LEU B N 1
ATOM 2565 C CA . LEU B 1 97 ? 6.797 3.441 12.062 1 98.81 97 LEU B CA 1
ATOM 2566 C C . LEU B 1 97 ? 7.941 4.43 12.266 1 98.81 97 LEU B C 1
ATOM 2568 O O . LEU B 1 97 ? 8.617 4.809 11.312 1 98.81 97 LEU B O 1
ATOM 2572 N N . THR B 1 98 ? 8.117 4.875 13.477 1 98.75 98 THR B N 1
ATOM 2573 C CA . THR B 1 98 ? 9.227 5.766 13.797 1 98.75 98 THR B CA 1
ATOM 2574 C C . THR B 1 98 ? 10.562 5.113 13.445 1 98.75 98 THR B C 1
ATOM 2576 O O . THR B 1 98 ? 11.414 5.738 12.805 1 98.75 98 THR B O 1
ATOM 2579 N N . THR B 1 99 ? 10.734 3.857 13.812 1 98.75 99 THR B N 1
ATOM 2580 C CA . THR B 1 99 ? 11.945 3.111 13.508 1 98.75 99 THR B CA 1
ATOM 2581 C C . THR B 1 99 ? 12.148 3.016 12 1 98.75 99 THR B C 1
ATOM 2583 O O . THR B 1 99 ? 13.273 3.178 11.508 1 98.75 99 THR B O 1
ATOM 2586 N N . GLN B 1 100 ? 11.109 2.768 11.273 1 98.88 100 GLN B N 1
ATOM 2587 C CA . GLN B 1 100 ? 11.18 2.684 9.82 1 98.88 100 GLN B CA 1
ATOM 2588 C C . GLN B 1 100 ? 11.664 4 9.219 1 98.88 100 GLN B C 1
ATOM 2590 O O . GLN B 1 100 ? 12.523 4.008 8.328 1 98.88 100 GLN B O 1
ATOM 2595 N N . CYS B 1 101 ? 11.109 5.078 9.68 1 98.88 101 CYS B N 1
ATOM 2596 C CA . CYS B 1 101 ? 11.516 6.387 9.172 1 98.88 101 CYS B CA 1
ATOM 2597 C C . CYS B 1 101 ? 12.977 6.664 9.492 1 98.88 101 CYS B C 1
ATOM 2599 O O . CYS B 1 101 ? 13.719 7.164 8.641 1 98.88 101 CYS B O 1
ATOM 2601 N N . GLN B 1 102 ? 13.344 6.348 10.695 1 98.69 102 GLN B N 1
ATOM 2602 C CA . GLN B 1 102 ? 14.734 6.531 11.078 1 98.69 102 GLN B CA 1
ATOM 2603 C C . GLN B 1 102 ? 15.664 5.688 10.203 1 98.69 102 GLN B C 1
ATOM 2605 O O . GLN B 1 102 ? 16.719 6.16 9.773 1 98.69 102 GLN B O 1
ATOM 2610 N N . ALA B 1 103 ? 15.25 4.488 9.93 1 98.38 103 ALA B N 1
ATOM 2611 C CA . ALA B 1 103 ? 16.031 3.58 9.094 1 98.38 103 ALA B CA 1
ATOM 2612 C C . ALA B 1 103 ? 16.125 4.094 7.66 1 98.38 103 ALA B C 1
ATOM 2614 O O . ALA B 1 103 ? 17.062 3.746 6.93 1 98.38 103 ALA B O 1
ATOM 2615 N N . MET B 1 104 ? 15.227 4.906 7.285 1 98.12 104 MET B N 1
ATOM 2616 C CA . MET B 1 104 ? 15.234 5.531 5.965 1 98.12 104 MET B CA 1
ATOM 2617 C C . MET B 1 104 ? 15.992 6.852 5.996 1 98.12 104 MET B C 1
ATOM 2619 O O . MET B 1 104 ? 15.938 7.629 5.043 1 98.12 104 MET B O 1
ATOM 2623 N N . GLU B 1 105 ? 16.609 7.125 7.105 1 97.94 105 GLU B N 1
ATOM 2624 C CA . GLU B 1 105 ? 17.422 8.312 7.301 1 97.94 105 GLU B CA 1
ATOM 2625 C C . GLU B 1 105 ? 16.594 9.586 7.16 1 97.94 105 GLU B C 1
ATOM 2627 O O . GLU B 1 105 ? 17.047 10.57 6.582 1 97.94 105 GLU B O 1
ATOM 2632 N N . ILE B 1 106 ? 15.422 9.562 7.621 1 98.81 106 ILE B N 1
ATOM 2633 C CA . ILE B 1 106 ? 14.562 10.742 7.699 1 98.81 106 ILE B CA 1
ATOM 2634 C C . ILE B 1 106 ? 14.742 11.422 9.055 1 98.81 106 ILE B C 1
ATOM 2636 O O . ILE B 1 106 ? 14.492 10.82 10.102 1 98.81 106 ILE B O 1
ATOM 2640 N N . PRO B 1 107 ? 15.156 12.633 9.078 1 98.75 107 PRO B N 1
ATOM 2641 C CA . PRO B 1 107 ? 15.422 13.289 10.359 1 98.75 107 PRO B CA 1
ATOM 2642 C C . PRO B 1 107 ? 14.141 13.672 11.102 1 98.75 107 PRO B C 1
ATOM 2644 O O . PRO B 1 107 ? 13.148 14.039 10.477 1 98.75 107 PRO B O 1
ATOM 2647 N N . PHE B 1 108 ? 14.25 13.578 12.398 1 98.75 108 PHE B N 1
ATOM 2648 C CA . PHE B 1 108 ? 13.203 14.062 13.289 1 98.75 108 PHE B CA 1
ATOM 2649 C C . PHE B 1 108 ? 13.633 15.367 13.969 1 98.75 108 PHE B C 1
ATOM 2651 O O . PHE B 1 108 ? 14.719 15.438 14.547 1 98.75 108 PHE B O 1
ATOM 2658 N N . LEU B 1 109 ? 12.758 16.375 13.812 1 98 109 LEU B N 1
ATOM 2659 C CA . LEU B 1 109 ? 13.031 17.625 14.484 1 98 109 LEU B CA 1
ATOM 2660 C C . LEU B 1 109 ? 12.703 17.547 15.977 1 98 109 LEU B C 1
ATOM 2662 O O . LEU B 1 109 ? 11.68 16.969 16.359 1 98 109 LEU B O 1
ATOM 2666 N N . GLU B 1 110 ? 13.516 18.078 16.75 1 94.88 110 GLU B N 1
ATOM 2667 C CA . GLU B 1 110 ? 13.312 18.047 18.203 1 94.88 110 GLU B CA 1
ATOM 2668 C C . GLU B 1 110 ? 12.57 19.281 18.688 1 94.88 110 GLU B C 1
ATOM 2670 O O . GLU B 1 110 ? 11.695 19.188 19.547 1 94.88 110 GLU B O 1
ATOM 2675 N N . ASP B 1 111 ? 12.867 20.469 18.094 1 94.69 111 ASP B N 1
ATOM 2676 C CA . ASP B 1 111 ? 12.273 21.719 18.547 1 94.69 111 ASP B CA 1
ATOM 2677 C C . ASP B 1 111 ? 11.141 22.156 17.625 1 94.69 111 ASP B C 1
ATOM 2679 O O . ASP B 1 111 ? 11.141 21.859 16.422 1 94.69 111 ASP B O 1
ATOM 2683 N N . THR B 1 112 ? 10.25 22.859 18.234 1 94.56 112 THR B N 1
ATOM 2684 C CA . THR B 1 112 ? 9.156 23.438 17.453 1 94.56 112 THR B CA 1
ATOM 2685 C C . THR B 1 112 ? 9.695 24.391 16.391 1 94.56 112 THR B C 1
ATOM 2687 O O . THR B 1 112 ? 10.406 25.344 16.719 1 94.56 112 THR B O 1
ATOM 2690 N N . PRO B 1 113 ? 9.375 24.109 15.18 1 96.62 113 PRO B N 1
ATOM 2691 C CA . PRO B 1 113 ? 9.875 25.016 14.156 1 96.62 113 PRO B CA 1
ATOM 2692 C C . PRO B 1 113 ? 9.172 26.375 14.18 1 96.62 113 PRO B C 1
ATOM 2694 O O . PRO B 1 113 ? 7.973 26.453 14.469 1 96.62 113 PRO B O 1
ATOM 2697 N N . SER B 1 114 ? 9.875 27.438 13.836 1 97.81 114 SER B N 1
ATOM 2698 C CA . SER B 1 114 ? 9.297 28.766 13.688 1 97.81 114 SER B CA 1
ATOM 2699 C C . SER B 1 114 ? 8.805 29 12.258 1 97.81 114 SER B C 1
ATOM 2701 O O . SER B 1 114 ? 9.227 28.297 11.336 1 97.81 114 SER B O 1
ATOM 2703 N N . ALA B 1 115 ? 7.941 29.969 12.117 1 98.31 115 ALA B N 1
ATOM 2704 C CA . ALA B 1 115 ? 7.441 30.328 10.789 1 98.31 115 ALA B CA 1
ATOM 2705 C C . ALA B 1 115 ? 8.586 30.703 9.859 1 98.31 115 ALA B C 1
ATOM 2707 O O . ALA B 1 115 ? 8.586 30.328 8.68 1 98.31 115 ALA B O 1
ATOM 2708 N N . GLU B 1 116 ? 9.539 31.375 10.383 1 98.31 116 GLU B N 1
ATOM 2709 C CA . GLU B 1 116 ? 10.688 31.812 9.594 1 98.31 116 GLU B CA 1
ATOM 2710 C C . GLU B 1 116 ? 11.516 30.625 9.125 1 98.31 116 GLU B C 1
ATOM 2712 O O . GLU B 1 116 ? 11.922 30.562 7.961 1 98.31 116 GLU B O 1
ATOM 2717 N N . MET B 1 117 ? 11.766 29.766 10.023 1 97.88 117 MET B N 1
ATOM 2718 C CA . MET B 1 117 ? 12.516 28.562 9.688 1 97.88 117 MET B CA 1
ATOM 2719 C C . MET B 1 117 ? 11.797 27.75 8.609 1 97.88 117 MET B C 1
ATOM 2721 O O . MET B 1 117 ? 12.43 27.266 7.668 1 97.88 117 MET B O 1
ATOM 2725 N N . LEU B 1 118 ? 10.5 27.625 8.758 1 98.62 118 LEU B N 1
ATOM 2726 C CA . LEU B 1 118 ? 9.703 26.891 7.785 1 98.62 118 LEU B CA 1
ATOM 2727 C C . LEU B 1 118 ? 9.797 27.531 6.406 1 98.62 118 LEU B C 1
ATOM 2729 O O . LEU B 1 118 ? 10.055 26.859 5.414 1 98.62 118 LEU B O 1
ATOM 2733 N N . SER B 1 119 ? 9.625 28.828 6.363 1 98.25 119 SER B N 1
ATOM 2734 C CA . SER B 1 119 ? 9.633 29.578 5.109 1 98.25 119 SER B CA 1
ATOM 2735 C C . SER B 1 119 ? 10.992 29.469 4.418 1 98.25 119 SER B C 1
ATOM 2737 O O . SER B 1 119 ? 11.062 29.422 3.188 1 98.25 119 SER B O 1
ATOM 2739 N N . ARG B 1 120 ? 11.984 29.406 5.164 1 98 120 ARG B N 1
ATOM 2740 C CA . ARG B 1 120 ? 13.344 29.422 4.629 1 98 120 ARG B CA 1
ATOM 2741 C C . ARG B 1 120 ? 13.758 28.047 4.141 1 98 120 ARG B C 1
ATOM 2743 O O . ARG B 1 120 ? 14.438 27.922 3.115 1 98 120 ARG B O 1
ATOM 2750 N N . ASN B 1 121 ? 13.336 27.016 4.824 1 98.31 121 ASN B N 1
ATOM 2751 C CA . ASN B 1 121 ? 14.016 25.734 4.652 1 98.31 121 ASN B CA 1
ATOM 2752 C C . ASN B 1 121 ? 13.148 24.734 3.893 1 98.31 121 ASN B C 1
ATOM 2754 O O . ASN B 1 121 ? 13.648 23.719 3.4 1 98.31 121 ASN B O 1
ATOM 2758 N N . TYR B 1 122 ? 11.883 24.969 3.793 1 98.75 122 TYR B N 1
ATOM 2759 C CA . TYR B 1 122 ? 11 23.953 3.242 1 98.75 122 TYR B CA 1
ATOM 2760 C C . TYR B 1 122 ? 10.164 24.516 2.104 1 98.75 122 TYR B C 1
ATOM 2762 O O . TYR B 1 122 ? 9.742 25.672 2.145 1 98.75 122 TYR B O 1
ATOM 2770 N N . SER B 1 123 ? 9.875 23.656 1.121 1 98.69 123 SER B N 1
ATOM 2771 C CA . SER B 1 123 ? 9.055 24.047 -0.021 1 98.69 123 SER B CA 1
ATOM 2772 C C . SER B 1 123 ? 7.617 23.562 0.149 1 98.69 123 SER B C 1
ATOM 2774 O O . SER B 1 123 ? 6.715 24.047 -0.545 1 98.69 123 SER B O 1
ATOM 2776 N N . LEU B 1 124 ? 7.414 22.609 1.036 1 98.88 124 LEU B N 1
ATOM 2777 C CA . LEU B 1 124 ? 6.094 22.047 1.28 1 98.88 124 LEU B CA 1
ATOM 2778 C C . LEU B 1 124 ? 5.969 21.547 2.717 1 98.88 124 LEU B C 1
ATOM 2780 O O . LEU B 1 124 ? 6.898 20.938 3.244 1 98.88 124 LEU B O 1
ATOM 2784 N N . LEU B 1 125 ? 4.887 21.828 3.338 1 98.94 125 LEU B N 1
ATOM 2785 C CA . LEU B 1 125 ? 4.531 21.281 4.645 1 98.94 125 LEU B CA 1
ATOM 2786 C C . LEU B 1 125 ? 3.381 20.297 4.527 1 98.94 125 LEU B C 1
ATOM 2788 O O . LEU B 1 125 ? 2.455 20.5 3.736 1 98.94 125 LEU B O 1
ATOM 2792 N N . VAL B 1 126 ? 3.475 19.219 5.297 1 99 126 VAL B N 1
ATOM 2793 C CA . VAL B 1 126 ? 2.402 18.219 5.367 1 99 126 VAL B CA 1
ATOM 2794 C C . VAL B 1 126 ? 1.824 18.188 6.781 1 99 126 VAL B C 1
ATOM 2796 O O . VAL B 1 126 ? 2.525 17.859 7.738 1 99 126 VAL B O 1
ATOM 2799 N N . ASP B 1 127 ? 0.588 18.562 6.852 1 98.94 127 ASP B N 1
ATOM 2800 C CA . ASP B 1 127 ? -0.158 18.531 8.102 1 98.94 127 ASP B CA 1
ATOM 2801 C C . ASP B 1 127 ? -0.825 17.172 8.312 1 98.94 127 ASP B C 1
ATOM 2803 O O . ASP B 1 127 ? -1.864 16.891 7.719 1 98.94 127 ASP B O 1
ATOM 2807 N N . ALA B 1 128 ? -0.244 16.359 9.156 1 98.88 128 ALA B N 1
ATOM 2808 C CA . ALA B 1 128 ? -0.817 15.086 9.578 1 98.88 128 ALA B CA 1
ATOM 2809 C C . ALA B 1 128 ? -0.983 15.047 11.094 1 98.88 128 ALA B C 1
ATOM 2811 O O . ALA B 1 128 ? -0.837 13.984 11.711 1 98.88 128 ALA B O 1
ATOM 2812 N N . LEU B 1 129 ? -1.258 16.141 11.727 1 98.06 129 LEU B N 1
ATOM 2813 C CA . LEU B 1 129 ? -1.391 16.219 13.172 1 98.06 129 LEU B CA 1
ATOM 2814 C C . LEU B 1 129 ? -2.684 15.562 13.641 1 98.06 129 LEU B C 1
ATOM 2816 O O . LEU B 1 129 ? -2.652 14.578 14.383 1 98.06 129 LEU B O 1
ATOM 2820 N N . PHE B 1 130 ? -3.834 16.141 13.125 1 97.19 130 PHE B N 1
AT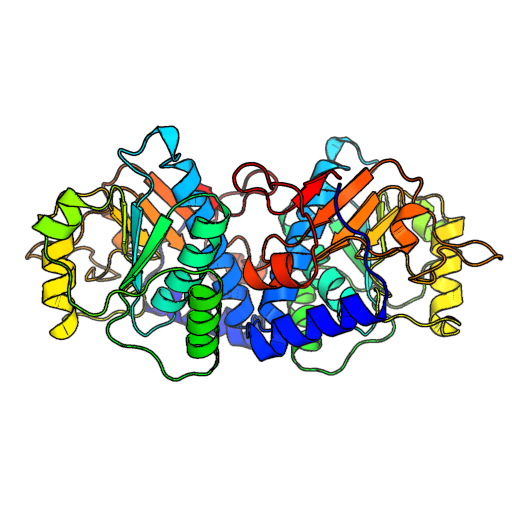OM 2821 C CA . PHE B 1 130 ? -5.125 15.641 13.586 1 97.19 130 PHE B CA 1
ATOM 2822 C C . PHE B 1 130 ? -6.043 15.344 12.406 1 97.19 130 PHE B C 1
ATOM 2824 O O . PHE B 1 130 ? -6.07 16.094 11.43 1 97.19 130 PHE B O 1
ATOM 2831 N N . GLY B 1 131 ? -6.727 14.227 12.539 1 96.12 131 GLY B N 1
ATOM 2832 C CA . GLY B 1 131 ? -7.73 13.859 11.555 1 96.12 131 GLY B CA 1
ATOM 2833 C C . GLY B 1 131 ? -9.148 14.055 12.047 1 96.12 131 GLY B C 1
ATOM 2834 O O . GLY B 1 131 ? -9.406 14.922 12.891 1 96.12 131 GLY B O 1
ATOM 2835 N N . PHE B 1 132 ? -9.984 13.266 11.562 1 95.69 132 PHE B N 1
ATOM 2836 C CA . PHE B 1 132 ? -11.414 13.492 11.734 1 95.69 132 PHE B CA 1
ATOM 2837 C C . PHE B 1 132 ? -11.836 13.211 13.172 1 95.69 132 PHE B C 1
ATOM 2839 O O . PHE B 1 132 ? -12.945 13.57 13.578 1 95.69 132 PHE B O 1
ATOM 2846 N N . SER B 1 133 ? -11.031 12.562 13.945 1 93.31 133 SER B N 1
ATOM 2847 C CA . SER B 1 133 ? -11.422 12.266 15.32 1 93.31 133 SER B CA 1
ATOM 2848 C C . SER B 1 133 ? -11.148 13.445 16.25 1 93.31 133 SER B C 1
ATOM 2850 O O . SER B 1 133 ? -11.492 13.414 17.422 1 93.31 133 SER B O 1
ATOM 2852 N N . TYR B 1 134 ? -10.625 14.492 15.672 1 91.38 134 TYR B N 1
ATOM 2853 C CA . TYR B 1 134 ? -10.297 15.695 16.438 1 91.38 134 TYR B CA 1
ATOM 2854 C C . TYR B 1 134 ? -11.555 16.406 16.906 1 91.38 134 TYR B C 1
ATOM 2856 O O . TYR B 1 134 ? -12.531 16.5 16.156 1 91.38 134 TYR B O 1
ATOM 2864 N N . ARG B 1 135 ? -11.398 16.797 18.188 1 89.81 135 ARG B N 1
ATOM 2865 C CA . ARG B 1 135 ? -12.422 17.672 18.75 1 89.81 135 ARG B CA 1
ATOM 2866 C C . ARG B 1 135 ? -11.805 18.938 19.344 1 89.81 135 ARG B C 1
ATOM 2868 O O . ARG B 1 135 ? -10.945 18.859 20.219 1 89.81 135 ARG B O 1
ATOM 2875 N N . PRO B 1 136 ? -12.289 20.141 18.859 1 88.31 136 PRO B N 1
ATOM 2876 C CA . PRO B 1 136 ? -11.797 21.375 19.438 1 88.31 136 PRO B CA 1
ATOM 2877 C C . PRO B 1 136 ? -12.109 21.5 20.938 1 88.31 136 PRO B C 1
ATOM 2879 O O . PRO B 1 136 ? -13.086 20.906 21.406 1 88.31 136 PRO B O 1
ATOM 2882 N N . PRO B 1 137 ? -11.32 22.219 21.766 1 88.56 137 PRO B N 1
ATOM 2883 C CA . PRO B 1 137 ? -10.219 23.078 21.312 1 88.56 137 PRO B CA 1
ATOM 2884 C C . PRO B 1 137 ? -8.914 22.297 21.141 1 88.56 137 PRO B C 1
ATOM 2886 O O . PRO B 1 137 ? -8.781 21.172 21.656 1 88.56 137 PRO B O 1
ATOM 2889 N N . MET B 1 138 ? -8.016 22.906 20.438 1 89.06 138 MET B N 1
ATOM 2890 C CA . MET B 1 138 ? -6.707 22.312 20.219 1 89.06 138 MET B CA 1
ATOM 2891 C C . MET B 1 138 ? -5.875 22.328 21.5 1 89.06 138 MET B C 1
ATOM 2893 O O . MET B 1 138 ? -5.879 23.312 22.234 1 89.06 138 MET B O 1
ATOM 2897 N N . ARG B 1 139 ? -5.203 21.234 21.703 1 87.31 139 ARG B N 1
ATOM 2898 C CA . ARG B 1 139 ? -4.273 21.203 22.828 1 87.31 139 ARG B CA 1
ATOM 2899 C C . ARG B 1 139 ? -3.189 22.266 22.672 1 87.31 139 ARG B C 1
ATOM 2901 O O . ARG B 1 139 ? -2.703 22.5 21.578 1 87.31 139 ARG B O 1
ATOM 2908 N N . PRO B 1 140 ? -2.803 22.844 23.781 1 87.25 140 PRO B N 1
ATOM 2909 C CA . PRO B 1 140 ? -1.876 23.969 23.75 1 87.25 140 PRO B CA 1
ATOM 2910 C C . PRO B 1 140 ? -0.562 23.656 23.047 1 87.25 140 PRO B C 1
ATOM 2912 O O . PRO B 1 140 ? 0.017 24.516 22.391 1 87.25 140 PRO B O 1
ATOM 2915 N N . GLU B 1 141 ? -0.152 22.438 23.188 1 87.25 141 GLU B N 1
ATOM 2916 C CA . GLU B 1 141 ? 1.149 22.047 22.656 1 87.25 141 GLU B CA 1
ATOM 2917 C C . GLU B 1 141 ? 1.154 22.109 21.125 1 87.25 141 GLU B C 1
ATOM 2919 O O . GLU B 1 141 ? 2.219 22.125 20.5 1 87.25 141 GLU B O 1
ATOM 2924 N N . PHE B 1 142 ? -0.038 22.172 20.531 1 93.38 142 PHE B N 1
ATOM 2925 C CA . PHE B 1 142 ? -0.093 22.156 19.062 1 93.38 142 PHE B CA 1
ATOM 2926 C C . PHE B 1 142 ? -0.479 23.516 18.531 1 93.38 142 PHE B C 1
ATOM 2928 O O . PHE B 1 142 ? -0.415 23.75 17.312 1 93.38 142 PHE B O 1
ATOM 2935 N N . VAL B 1 143 ? -0.873 24.406 19.406 1 92.5 143 VAL B N 1
ATOM 2936 C CA . VAL B 1 143 ? -1.304 25.719 18.984 1 92.5 143 VAL B CA 1
ATOM 2937 C C . VAL B 1 143 ? -0.145 26.453 18.297 1 92.5 143 VAL B C 1
ATOM 2939 O O . VAL B 1 143 ? -0.307 27 17.203 1 92.5 143 VAL B O 1
ATOM 2942 N N . SER B 1 144 ? 1.014 26.391 18.922 1 93.81 144 SER B N 1
ATOM 2943 C CA . SER B 1 144 ? 2.182 27.078 18.375 1 93.81 144 SER B CA 1
ATOM 2944 C C . SER B 1 144 ? 2.594 26.484 17.031 1 93.81 144 SER B C 1
ATOM 2946 O O . SER B 1 144 ? 3.084 27.203 16.156 1 93.81 144 SER B O 1
ATOM 2948 N N . VAL B 1 145 ? 2.4 25.219 16.875 1 96.25 145 VAL B N 1
ATOM 2949 C CA . VAL B 1 145 ? 2.756 24.547 15.633 1 96.25 145 VAL B CA 1
ATOM 2950 C C . VAL B 1 145 ? 1.854 25.031 14.5 1 96.25 145 VAL B C 1
ATOM 2952 O O . VAL B 1 145 ? 2.34 25.422 13.438 1 96.25 145 VAL B O 1
ATOM 2955 N N . VAL B 1 146 ? 0.591 25.016 14.773 1 96.19 146 VAL B N 1
ATOM 2956 C CA . VAL B 1 146 ? -0.39 25.438 13.773 1 96.19 146 VAL B CA 1
ATOM 2957 C C . VAL B 1 146 ? -0.173 26.906 13.414 1 96.19 146 VAL B C 1
ATOM 2959 O O . VAL B 1 146 ? -0.245 27.281 12.242 1 96.19 146 VAL B O 1
ATOM 2962 N N . ASP B 1 147 ? 0.146 27.672 14.445 1 95.62 147 ASP B N 1
ATOM 2963 C CA . ASP B 1 147 ? 0.427 29.094 14.227 1 95.62 147 ASP B CA 1
ATOM 2964 C C . ASP B 1 147 ? 1.64 29.281 13.32 1 95.62 147 ASP B C 1
ATOM 2966 O O . ASP B 1 147 ? 1.624 30.125 12.414 1 95.62 147 ASP B O 1
ATOM 2970 N N . ALA B 1 148 ? 2.666 28.531 13.57 1 97.44 148 ALA B N 1
ATOM 2971 C CA . ALA B 1 148 ? 3.879 28.609 12.758 1 97.44 148 ALA B CA 1
ATOM 2972 C C . ALA B 1 148 ? 3.596 28.219 11.312 1 97.44 148 ALA B C 1
ATOM 2974 O O . ALA B 1 148 ? 4.086 28.875 10.383 1 97.44 148 ALA B O 1
ATOM 2975 N N . ILE B 1 149 ? 2.791 27.188 11.109 1 98.38 149 ILE B N 1
ATOM 2976 C CA . ILE B 1 149 ? 2.43 26.734 9.766 1 98.38 149 ILE B CA 1
ATOM 2977 C C . ILE B 1 149 ? 1.682 27.859 9.047 1 98.38 149 ILE B C 1
ATOM 2979 O O . ILE B 1 149 ? 2.021 28.203 7.91 1 98.38 149 ILE B O 1
ATOM 2983 N N . GLN B 1 150 ? 0.739 28.438 9.688 1 96.5 150 GLN B N 1
ATOM 2984 C CA . GLN B 1 150 ? -0.103 29.469 9.086 1 96.5 150 GLN B CA 1
ATOM 2985 C C . GLN B 1 150 ? 0.723 30.688 8.68 1 96.5 150 GLN B C 1
ATOM 2987 O O . GLN B 1 150 ? 0.506 31.25 7.613 1 96.5 150 GLN B O 1
ATOM 2992 N N . LYS B 1 151 ? 1.646 31 9.477 1 96.94 151 LYS B N 1
ATOM 2993 C CA . LYS B 1 151 ? 2.398 32.219 9.289 1 96.94 151 LYS B CA 1
ATOM 2994 C C . LYS B 1 151 ? 3.557 32.031 8.312 1 96.94 151 LYS B C 1
ATOM 2996 O O . LYS B 1 151 ? 4.137 33 7.82 1 96.94 151 LYS B O 1
ATOM 3001 N N . SER B 1 152 ? 3.895 30.844 8.023 1 97.94 152 SER B N 1
ATOM 3002 C CA . SER B 1 152 ? 5.086 30.547 7.238 1 97.94 152 SER B CA 1
ATOM 3003 C C . SER B 1 152 ? 4.906 30.953 5.781 1 97.94 152 SER B C 1
ATOM 3005 O O . SER B 1 152 ? 5.871 31.312 5.109 1 97.94 152 SER B O 1
ATOM 3007 N N . GLY B 1 153 ? 3.668 30.781 5.316 1 96.62 153 GLY B N 1
ATOM 3008 C CA . GLY B 1 153 ? 3.391 31.062 3.916 1 96.62 153 GLY B CA 1
ATOM 3009 C C . GLY B 1 153 ? 3.83 29.938 2.992 1 96.62 153 GLY B C 1
ATOM 3010 O O . GLY B 1 153 ? 3.727 30.062 1.77 1 96.62 153 GLY B O 1
ATOM 3011 N N . VAL B 1 154 ? 4.332 28.875 3.557 1 98.25 154 VAL B N 1
ATOM 3012 C CA . VAL B 1 154 ? 4.793 27.734 2.766 1 98.25 154 VAL B CA 1
ATOM 3013 C C . VAL B 1 154 ? 3.594 26.922 2.279 1 98.25 154 VAL B C 1
ATOM 3015 O O . VAL B 1 154 ? 2.57 26.844 2.963 1 98.25 154 VAL B O 1
ATOM 3018 N N . LEU B 1 155 ? 3.633 26.312 1.042 1 98.5 155 LEU B N 1
ATOM 3019 C CA . LEU B 1 155 ? 2.598 25.422 0.545 1 98.5 155 LEU B CA 1
ATOM 3020 C C . LEU B 1 155 ? 2.25 24.359 1.588 1 98.5 155 LEU B C 1
ATOM 3022 O O . LEU B 1 155 ? 3.139 23.812 2.24 1 98.5 155 LEU B O 1
ATOM 3026 N N . LEU B 1 156 ? 0.962 24.156 1.736 1 98.88 156 LEU B N 1
ATOM 3027 C CA . LEU B 1 156 ? 0.51 23.25 2.777 1 98.88 156 LEU B CA 1
ATOM 3028 C C . LEU B 1 156 ? -0.4 22.172 2.195 1 98.88 156 LEU B C 1
ATOM 3030 O O . LEU B 1 156 ? -1.313 22.469 1.424 1 98.88 156 LEU B O 1
ATOM 3034 N N . CYS B 1 157 ? -0.105 20.922 2.537 1 98.94 157 CYS B N 1
ATOM 3035 C CA . CYS B 1 157 ? -0.968 19.766 2.312 1 98.94 157 CYS B CA 1
ATOM 3036 C C . CYS B 1 157 ? -1.536 19.25 3.629 1 98.94 157 CYS B C 1
ATOM 3038 O O . CYS B 1 157 ? -0.792 19.031 4.582 1 98.94 157 CYS B O 1
ATOM 3040 N N . SER B 1 158 ? -2.824 19.062 3.689 1 98.94 158 SER B N 1
ATOM 3041 C CA . SER B 1 158 ? -3.422 18.469 4.879 1 98.94 158 SER B CA 1
ATOM 3042 C C . SER B 1 158 ? -3.949 17.062 4.59 1 98.94 158 SER B C 1
ATOM 3044 O O . SER B 1 158 ? -4.594 16.844 3.564 1 98.94 158 SER B O 1
ATOM 3046 N N . VAL B 1 159 ? -3.703 16.172 5.52 1 98.94 159 VAL B N 1
ATOM 3047 C CA . VAL B 1 159 ? -4.156 14.781 5.441 1 98.94 159 VAL B CA 1
ATOM 3048 C C . VAL B 1 159 ? -5.484 14.633 6.184 1 98.94 159 VAL B C 1
ATOM 3050 O O . VAL B 1 159 ? -5.605 15.031 7.344 1 98.94 159 VAL B O 1
ATOM 3053 N N . ASP B 1 160 ? -6.469 14.07 5.559 1 98.75 160 ASP B N 1
ATOM 3054 C CA . ASP B 1 160 ? -7.809 13.758 6.051 1 98.75 160 ASP B CA 1
ATOM 3055 C C . ASP B 1 160 ? -8.633 15.031 6.25 1 98.75 160 ASP B C 1
ATOM 3057 O O . ASP B 1 160 ? -9.586 15.281 5.516 1 98.75 160 ASP B O 1
ATOM 3061 N N . ILE B 1 161 ? -8.281 15.906 7.145 1 98.56 161 ILE B N 1
ATOM 3062 C CA . ILE B 1 161 ? -8.82 17.25 7.336 1 98.56 161 ILE B CA 1
ATOM 3063 C C . ILE B 1 161 ? -7.707 18.203 7.773 1 98.56 161 ILE B C 1
ATOM 3065 O O . ILE B 1 161 ? -6.684 17.766 8.305 1 98.56 161 ILE B O 1
ATOM 3069 N N . PRO B 1 162 ? -7.883 19.484 7.535 1 98.38 162 PRO B N 1
ATOM 3070 C CA . PRO B 1 162 ? -6.906 20.422 8.102 1 98.38 162 PRO B CA 1
ATOM 3071 C C . PRO B 1 162 ? -6.926 20.438 9.625 1 98.38 162 PRO B C 1
ATOM 3073 O O . PRO B 1 162 ? -7.984 20.641 10.234 1 98.38 162 PRO B O 1
ATOM 3076 N N . SER B 1 163 ? -5.789 20.25 10.219 1 97.94 163 SER B N 1
ATOM 3077 C CA . SER B 1 163 ? -5.719 20.188 11.672 1 97.94 163 SER B CA 1
ATOM 3078 C C . SER B 1 163 ? -6.277 21.453 12.305 1 97.94 163 SER B C 1
ATOM 3080 O O . SER B 1 163 ? -5.957 22.562 11.867 1 97.94 163 SER B O 1
ATOM 3082 N N . GLY B 1 164 ? -7.164 21.281 13.32 1 95 164 GLY B N 1
ATOM 3083 C CA . GLY B 1 164 ? -7.785 22.406 14.008 1 95 164 GLY B CA 1
ATOM 3084 C C . GLY B 1 164 ? -9.172 22.734 13.484 1 95 164 GLY B C 1
ATOM 3085 O O . GLY B 1 164 ? -9.93 23.469 14.125 1 95 164 GLY B O 1
ATOM 3086 N N . TRP B 1 165 ? -9.461 22.172 12.25 1 96.62 165 TRP B N 1
ATOM 3087 C CA . TRP B 1 165 ? -10.812 22.359 11.727 1 96.62 165 TRP B CA 1
ATOM 3088 C C . TRP B 1 165 ? -11.812 21.516 12.508 1 96.62 165 TRP B C 1
ATOM 3090 O O . TRP B 1 165 ? -11.492 20.406 12.953 1 96.62 165 TRP B O 1
ATOM 3100 N N . ASP B 1 166 ? -12.992 22.109 12.695 1 96.25 166 ASP B N 1
ATOM 3101 C CA . ASP B 1 166 ? -14.148 21.312 13.102 1 96.25 166 ASP B CA 1
ATOM 3102 C C . ASP B 1 166 ? -14.625 20.422 11.953 1 96.25 166 ASP B C 1
ATOM 3104 O O . ASP B 1 166 ? -14.797 20.891 10.828 1 96.25 166 ASP B O 1
ATOM 3108 N N . VAL B 1 167 ? -14.82 19.188 12.203 1 97.38 167 VAL B N 1
ATOM 3109 C CA . VAL B 1 167 ? -15.141 18.219 11.156 1 97.38 167 VAL B CA 1
ATOM 3110 C C . VAL B 1 167 ? -16.438 18.609 10.461 1 97.38 167 VAL B C 1
ATOM 3112 O O . VAL B 1 167 ? -16.609 18.375 9.258 1 97.38 167 VAL B O 1
ATOM 3115 N N . GLU B 1 168 ? -17.312 19.234 11.234 1 97.19 168 GLU B N 1
ATOM 3116 C CA . GLU B 1 168 ? -18.625 19.594 10.703 1 97.19 168 GLU B CA 1
ATOM 3117 C C . GLU B 1 168 ? -18.609 20.984 10.094 1 97.19 168 GLU B C 1
ATOM 3119 O O . GLU B 1 168 ? -19.219 21.219 9.047 1 97.19 168 GLU B O 1
ATOM 3124 N N . HIS B 1 169 ? -17.812 21.875 10.727 1 95.44 169 HIS B N 1
ATOM 3125 C CA . HIS B 1 169 ? -18.109 23.281 10.453 1 95.44 169 HIS B CA 1
ATOM 3126 C C . HIS B 1 169 ? -16.906 23.984 9.836 1 95.44 169 HIS B C 1
ATOM 3128 O O . HIS B 1 169 ? -17.016 25.141 9.414 1 95.44 169 HIS B O 1
ATOM 3134 N N . GLY B 1 170 ? -15.82 23.281 9.758 1 95.81 170 GLY B N 1
ATOM 3135 C CA . GLY B 1 170 ? -14.68 23.875 9.086 1 95.81 170 GLY B CA 1
ATOM 3136 C C . GLY B 1 170 ? -13.781 24.672 10.016 1 95.81 170 GLY B C 1
ATOM 3137 O O . GLY B 1 170 ? -13.633 24.312 11.188 1 95.81 170 GLY B O 1
ATOM 3138 N N . ALA B 1 171 ? -13.18 25.641 9.516 1 94 171 ALA B N 1
ATOM 3139 C CA . ALA B 1 171 ? -12.164 26.422 10.234 1 94 171 ALA B CA 1
ATOM 3140 C C . ALA B 1 171 ? -12.781 27.141 11.43 1 94 171 ALA B C 1
ATOM 3142 O O . ALA B 1 171 ? -13.93 27.594 11.367 1 94 171 ALA B O 1
ATOM 3143 N N . PRO B 1 172 ? -12.008 27.266 12.461 1 91.81 172 PRO B N 1
ATOM 3144 C CA . PRO B 1 172 ? -12.484 28.109 13.57 1 91.81 172 PRO B CA 1
ATOM 3145 C C . PRO B 1 172 ? -12.648 29.578 13.172 1 91.81 172 PRO B C 1
ATOM 3147 O O . PRO B 1 172 ? -12.133 30 12.133 1 91.81 172 PRO B O 1
ATOM 3150 N N . GLU B 1 173 ? -13.305 30.25 13.977 1 88.88 173 GLU B N 1
ATOM 3151 C CA . GLU B 1 173 ? -13.57 31.656 13.719 1 88.88 173 GLU B CA 1
ATOM 3152 C C . GLU B 1 173 ? -12.281 32.469 13.672 1 88.88 173 GLU B C 1
ATOM 3154 O O . GLU B 1 173 ? -12.172 33.438 12.914 1 88.88 173 GLU B O 1
ATOM 3159 N N . SER B 1 174 ? -11.352 32.062 14.461 1 85.69 174 SER B N 1
ATOM 3160 C CA . SER B 1 174 ? -10.086 32.781 14.562 1 85.69 174 SER B CA 1
ATOM 3161 C C . SER B 1 174 ? -9.195 32.5 13.359 1 85.69 174 SER B C 1
ATOM 3163 O O . SER B 1 174 ? -8.141 33.125 13.203 1 85.69 174 SER B O 1
ATOM 3165 N N . GLY B 1 175 ? -9.656 31.672 12.555 1 88.44 175 GLY B N 1
ATOM 3166 C CA . GLY B 1 175 ? -8.852 31.281 11.406 1 88.44 175 GLY B CA 1
ATOM 3167 C C . GLY B 1 175 ? -8.258 29.891 11.531 1 88.44 175 GLY B C 1
ATOM 3168 O O . GLY B 1 175 ? -7.93 29.453 12.641 1 88.44 175 GLY B O 1
ATOM 3169 N N . GLY B 1 176 ? -8.109 29.203 10.531 1 93.06 176 GLY B N 1
ATOM 3170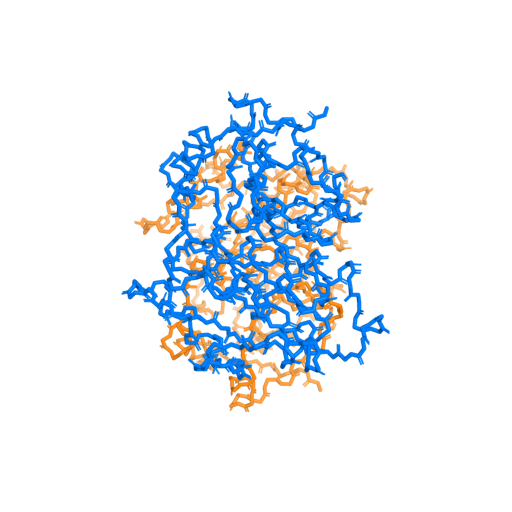 C CA . GLY B 1 176 ? -7.551 27.859 10.508 1 93.06 176 GLY B CA 1
ATOM 3171 C C . GLY B 1 176 ? -6.566 27.641 9.375 1 93.06 176 GLY B C 1
ATOM 3172 O O . GLY B 1 176 ? -6.305 28.547 8.586 1 93.06 176 GLY B O 1
ATOM 3173 N N . LEU B 1 177 ? -5.953 26.5 9.383 1 97.56 177 LEU B N 1
ATOM 3174 C CA . LEU B 1 177 ? -5.051 26.156 8.297 1 97.56 177 LEU B CA 1
ATOM 3175 C C . LEU B 1 177 ? -5.762 26.25 6.949 1 97.56 177 LEU B C 1
ATOM 3177 O O . LEU B 1 177 ? -6.934 25.906 6.832 1 97.56 177 LEU B O 1
ATOM 3181 N N . GLU B 1 178 ? -5.121 26.75 6.027 1 97.81 178 GLU B N 1
ATOM 3182 C CA . GLU B 1 178 ? -5.621 26.875 4.66 1 97.81 178 GLU B CA 1
ATOM 3183 C C . GLU B 1 178 ? -4.734 26.109 3.678 1 97.81 178 GLU B C 1
ATOM 3185 O O . GLU B 1 178 ? -3.975 26.719 2.924 1 97.81 178 GLU B O 1
ATOM 3190 N N . PRO B 1 179 ? -4.895 24.812 3.627 1 98.75 179 PRO B N 1
ATOM 3191 C CA . PRO B 1 179 ? -4.012 24.016 2.768 1 98.75 179 PRO B CA 1
ATOM 3192 C C . PRO B 1 179 ? -4.262 24.266 1.28 1 98.75 179 PRO B C 1
ATOM 3194 O O . PRO B 1 179 ? -5.387 24.562 0.881 1 98.75 179 PRO B O 1
ATOM 3197 N N . ASP B 1 180 ? -3.217 24.141 0.537 1 98.88 180 ASP B N 1
ATOM 3198 C CA . ASP B 1 180 ? -3.297 24.156 -0.921 1 98.88 180 ASP B CA 1
ATOM 3199 C C . ASP B 1 180 ? -3.791 22.812 -1.452 1 98.88 180 ASP B C 1
ATOM 3201 O O . ASP B 1 180 ? -4.488 22.75 -2.469 1 98.88 180 ASP B O 1
ATOM 3205 N N . LEU B 1 181 ? -3.484 21.766 -0.775 1 98.94 181 LEU B N 1
ATOM 3206 C CA . LEU B 1 181 ? -3.895 20.391 -1.07 1 98.94 181 LEU B CA 1
ATOM 3207 C C . LEU B 1 181 ? -4.559 19.75 0.143 1 98.94 181 LEU B C 1
ATOM 3209 O O . LEU B 1 181 ? -3.998 19.766 1.242 1 98.94 181 LEU B O 1
ATOM 3213 N N . LEU B 1 182 ? -5.734 19.281 -0.04 1 98.94 182 LEU B N 1
ATOM 3214 C CA . LEU B 1 182 ? -6.41 18.422 0.931 1 98.94 182 LEU B CA 1
ATOM 3215 C C . LEU B 1 182 ? -6.531 17 0.406 1 98.94 182 LEU B C 1
ATOM 3217 O O . LEU B 1 182 ? -7.004 16.781 -0.711 1 98.94 182 LEU B O 1
ATOM 3221 N N . ILE B 1 183 ? -6.062 16.062 1.146 1 98.94 183 ILE B N 1
ATOM 3222 C CA . ILE B 1 183 ? -6.23 14.656 0.793 1 98.94 183 ILE B CA 1
ATOM 3223 C C . ILE B 1 183 ? -7.199 13.992 1.767 1 98.94 183 ILE B C 1
ATOM 3225 O O . ILE B 1 183 ? -6.832 13.672 2.9 1 98.94 183 ILE B O 1
ATOM 3229 N N . SER B 1 184 ? -8.344 13.812 1.291 1 98.88 184 SER B N 1
ATOM 3230 C CA . SER B 1 184 ? -9.336 13.094 2.078 1 98.88 184 SER B CA 1
ATOM 3231 C C . SER B 1 184 ? -9.086 11.594 2.047 1 98.88 184 SER B C 1
ATOM 3233 O O . SER B 1 184 ? -8.594 11.062 1.048 1 98.88 184 SER B O 1
ATOM 3235 N N . LEU B 1 185 ? -9.398 10.93 3.115 1 98.5 185 LEU B N 1
ATOM 3236 C CA . LEU B 1 185 ? -9.203 9.484 3.209 1 98.5 185 LEU B CA 1
ATOM 3237 C C . LEU B 1 185 ? -10.531 8.773 3.441 1 98.5 185 LEU B C 1
ATOM 3239 O O . LEU B 1 185 ? -11.359 9.242 4.223 1 98.5 185 LEU B O 1
ATOM 3243 N N . THR B 1 186 ? -10.688 7.617 2.834 1 97.44 186 THR B N 1
ATOM 3244 C CA . THR B 1 186 ? -11.93 6.852 2.809 1 97.44 186 THR B CA 1
ATOM 3245 C C . THR B 1 186 ? -13.031 7.633 2.094 1 97.44 186 THR B C 1
ATOM 3247 O O . THR B 1 186 ? -13.523 7.203 1.048 1 97.44 186 THR B O 1
ATOM 3250 N N . ALA B 1 187 ? -13.367 8.766 2.57 1 98.12 187 ALA B N 1
ATOM 3251 C CA . ALA B 1 187 ? -14.297 9.75 2.025 1 98.12 187 ALA B CA 1
ATOM 3252 C C . ALA B 1 187 ? -14.039 11.133 2.609 1 98.12 187 ALA B C 1
ATOM 3254 O O . ALA B 1 187 ? -13.469 11.258 3.699 1 98.12 187 ALA B O 1
ATOM 3255 N N . PRO B 1 188 ? -14.367 12.195 1.836 1 98.69 188 PRO B N 1
ATOM 3256 C CA . PRO B 1 188 ? -14.195 13.531 2.418 1 98.69 188 PRO B CA 1
ATOM 3257 C C . PRO B 1 188 ? -15.141 13.781 3.594 1 98.69 188 PRO B C 1
ATOM 3259 O O . PRO B 1 188 ? -16.25 13.242 3.629 1 98.69 188 PRO B O 1
ATOM 3262 N N . LYS B 1 189 ? -14.633 14.531 4.551 1 98.75 189 LYS B N 1
ATOM 3263 C CA . LYS B 1 189 ? -15.461 14.945 5.68 1 98.75 189 LYS B CA 1
ATOM 3264 C C . LYS B 1 189 ? -16.188 16.25 5.379 1 98.75 189 LYS B C 1
ATOM 3266 O O . LYS B 1 189 ? -15.766 17.031 4.52 1 98.75 189 LYS B O 1
ATOM 3271 N N . ARG B 1 190 ? -17.219 16.531 6.133 1 98.44 190 ARG B N 1
ATOM 3272 C CA . ARG B 1 190 ? -18.125 17.641 5.867 1 98.44 190 ARG B CA 1
ATOM 3273 C C . ARG B 1 190 ? -17.359 18.969 5.801 1 98.44 190 ARG B C 1
ATOM 3275 O O . ARG B 1 190 ? -17.672 19.844 4.992 1 98.44 190 ARG B O 1
ATOM 3282 N N . CYS B 1 191 ? -16.375 19.109 6.59 1 98.19 191 CYS B N 1
ATOM 3283 C CA . CYS B 1 191 ? -15.617 20.359 6.617 1 98.19 191 CYS B CA 1
ATOM 3284 C C . CYS B 1 191 ? -14.914 20.594 5.285 1 98.19 191 CYS B C 1
ATOM 3286 O O . CYS B 1 191 ? -14.578 21.734 4.949 1 98.19 191 CYS B O 1
ATOM 3288 N N . ALA B 1 192 ? -14.703 19.562 4.508 1 98.5 192 ALA B N 1
ATOM 3289 C CA . ALA B 1 192 ? -14.023 19.688 3.221 1 98.5 192 ALA B CA 1
ATOM 3290 C C . ALA B 1 192 ? -14.852 20.531 2.25 1 98.5 192 ALA B C 1
ATOM 3292 O O . ALA B 1 192 ? -14.328 21.016 1.244 1 98.5 192 ALA B O 1
ATOM 3293 N N . GLU B 1 193 ? -16.125 20.656 2.516 1 97.94 193 GLU B N 1
ATOM 3294 C CA . GLU B 1 193 ? -16.969 21.531 1.708 1 97.94 193 GLU B CA 1
ATOM 3295 C C . GLU B 1 193 ? -16.469 22.984 1.773 1 97.94 193 GLU B C 1
ATOM 3297 O O . GLU B 1 193 ? -16.781 23.781 0.894 1 97.94 193 GLU B O 1
ATOM 3302 N N . LYS B 1 194 ? -15.766 23.281 2.791 1 97.5 194 LYS B N 1
ATOM 3303 C CA . LYS B 1 194 ? -15.281 24.641 3 1 97.5 194 LYS B CA 1
ATOM 3304 C C . LYS B 1 194 ? -13.852 24.797 2.482 1 97.5 194 LYS B C 1
ATOM 3306 O O . LYS B 1 194 ? -13.266 25.875 2.582 1 97.5 194 LYS B O 1
ATOM 3311 N N . PHE B 1 195 ? -13.297 23.75 2.01 1 98.19 195 PHE B N 1
ATOM 3312 C CA . PHE B 1 195 ? -11.945 23.781 1.461 1 98.19 195 PHE B CA 1
ATOM 3313 C C . PHE B 1 195 ? -11.883 24.688 0.236 1 98.19 195 PHE B C 1
ATOM 3315 O O . PHE B 1 195 ? -12.742 24.609 -0.644 1 98.19 195 PHE B O 1
ATOM 3322 N N . ARG B 1 196 ? -10.828 25.5 0.17 1 97.19 196 ARG B N 1
ATOM 3323 C CA . ARG B 1 196 ? -10.734 26.469 -0.918 1 97.19 196 ARG B CA 1
ATOM 3324 C C . ARG B 1 196 ? -9.383 26.375 -1.614 1 97.19 196 ARG B C 1
ATOM 3326 O O . ARG B 1 196 ? -9.055 27.219 -2.449 1 97.19 196 ARG B O 1
ATOM 3333 N N . GLY B 1 197 ? -8.555 25.406 -1.274 1 98.5 197 GLY B N 1
ATOM 3334 C CA . GLY B 1 197 ? -7.258 25.25 -1.911 1 98.5 197 GLY B CA 1
ATOM 3335 C C . GLY B 1 197 ? -7.352 24.734 -3.336 1 98.5 197 GLY B C 1
ATOM 3336 O O . GLY B 1 197 ? -8.445 24.5 -3.846 1 98.5 197 GLY B O 1
ATOM 3337 N N . ARG B 1 198 ? -6.297 24.594 -3.977 1 98.5 198 ARG B N 1
ATOM 3338 C CA . ARG B 1 198 ? -6.219 24.297 -5.402 1 98.5 198 ARG B CA 1
ATOM 3339 C C . ARG B 1 198 ? -6.508 22.828 -5.684 1 98.5 198 ARG B C 1
ATOM 3341 O O . ARG B 1 198 ? -7.051 22.484 -6.734 1 98.5 198 ARG B O 1
ATOM 3348 N N . PHE B 1 199 ? -6.113 21.938 -4.707 1 98.88 199 PHE B N 1
ATOM 3349 C CA . PHE B 1 199 ? -6.18 20.516 -5.012 1 98.88 199 PHE B CA 1
ATOM 3350 C C . PHE B 1 199 ? -6.906 19.766 -3.908 1 98.88 199 PHE B C 1
ATOM 3352 O O . PHE B 1 199 ? -6.586 19.906 -2.729 1 98.88 199 PHE B O 1
ATOM 3359 N N . HIS B 1 200 ? -7.875 18.984 -4.332 1 98.88 200 HIS B N 1
ATOM 3360 C CA . HIS B 1 200 ? -8.57 18.062 -3.428 1 98.88 200 HIS B CA 1
ATOM 3361 C C . HIS B 1 200 ? -8.539 16.641 -3.961 1 98.88 200 HIS B C 1
ATOM 3363 O O . HIS B 1 200 ? -9.047 16.359 -5.051 1 98.88 200 HIS B O 1
ATOM 3369 N N . TYR B 1 201 ? -7.891 15.766 -3.24 1 98.88 201 TYR B N 1
ATOM 3370 C CA . TYR B 1 201 ? -7.766 14.367 -3.641 1 98.88 201 TYR B CA 1
ATOM 3371 C C . TYR B 1 201 ? -8.422 13.445 -2.617 1 98.88 201 TYR B C 1
ATOM 3373 O O . TYR B 1 201 ? -8.555 13.805 -1.446 1 98.88 201 TYR B O 1
ATOM 3381 N N . LEU B 1 202 ? -8.859 12.344 -3.096 1 98.81 202 LEU B N 1
ATOM 3382 C CA . LEU B 1 202 ? -9.281 11.203 -2.281 1 98.81 202 LEU B CA 1
ATOM 3383 C C . LEU B 1 202 ? -8.266 10.07 -2.363 1 98.81 202 LEU B C 1
ATOM 3385 O O . LEU B 1 202 ? -7.898 9.633 -3.457 1 98.81 202 LEU B O 1
ATOM 3389 N N . GLY B 1 203 ? -7.773 9.633 -1.181 1 97.75 203 GLY B N 1
ATOM 3390 C CA . GLY B 1 203 ? -6.773 8.578 -1.151 1 97.75 203 GLY B CA 1
ATOM 3391 C C . GLY B 1 203 ? -7.262 7.309 -0.476 1 97.75 203 GLY B C 1
ATOM 3392 O O . GLY B 1 203 ? -8.297 7.316 0.194 1 97.75 203 GLY B O 1
ATOM 3393 N N . GLY B 1 204 ? -6.332 6.156 -0.518 1 90.62 204 GLY B N 1
ATOM 3394 C CA . GLY B 1 204 ? -6.535 4.891 0.172 1 90.62 204 GLY B CA 1
ATOM 3395 C C . GLY B 1 204 ? -7.105 3.809 -0.726 1 90.62 204 GLY B C 1
ATOM 3396 O O . GLY B 1 204 ? -6.559 2.705 -0.797 1 90.62 204 GLY B O 1
ATOM 3397 N N . ARG B 1 205 ? -7.914 3.811 -1.706 1 96.94 205 ARG B N 1
ATOM 3398 C CA . ARG B 1 205 ? -8.633 2.912 -2.602 1 96.94 205 ARG B CA 1
ATOM 3399 C C . ARG B 1 205 ? -8.773 1.521 -1.99 1 96.94 205 ARG B C 1
ATOM 3401 O O . ARG B 1 205 ? -8.07 0.589 -2.395 1 96.94 205 ARG B O 1
ATOM 3408 N N . PHE B 1 206 ? -9.641 1.336 -1.034 1 97.62 206 PHE B N 1
ATOM 3409 C CA . PHE B 1 206 ? -9.734 0.057 -0.342 1 97.62 206 PHE B CA 1
ATOM 3410 C C . PHE B 1 206 ? -11.172 -0.222 0.087 1 97.62 206 PHE B C 1
ATOM 3412 O O . PHE B 1 206 ? -11.461 -1.271 0.667 1 97.62 206 PHE B O 1
ATOM 3419 N N . VAL B 1 207 ? -12.102 0.657 -0.14 1 97.94 207 VAL B N 1
ATOM 3420 C CA . VAL B 1 207 ? -13.438 0.594 0.452 1 97.94 207 VAL B CA 1
ATOM 3421 C C . VAL B 1 207 ? -14.219 -0.56 -0.167 1 97.94 207 VAL B C 1
ATOM 3423 O O . VAL B 1 207 ? -14.453 -0.583 -1.378 1 97.94 207 VAL B O 1
ATOM 3426 N N . PRO B 1 208 ? -14.656 -1.49 0.654 1 97.75 208 PRO B N 1
ATOM 3427 C CA . PRO B 1 208 ? -15.484 -2.57 0.124 1 97.75 208 PRO B CA 1
ATOM 3428 C C . PRO B 1 208 ? -16.828 -2.072 -0.407 1 97.75 208 PRO B C 1
ATOM 3430 O O . PRO B 1 208 ? -17.406 -1.126 0.139 1 97.75 208 PRO B O 1
ATOM 3433 N N . PRO B 1 209 ? -17.328 -2.779 -1.385 1 97.25 209 PRO B N 1
ATOM 3434 C CA . PRO B 1 209 ? -18.594 -2.34 -1.962 1 97.25 209 PRO B CA 1
ATOM 3435 C C . PRO B 1 209 ? -19.734 -2.338 -0.946 1 97.25 209 PRO B C 1
ATOM 3437 O O . PRO B 1 209 ? -20.609 -1.467 -0.994 1 97.25 209 PRO B O 1
ATOM 3440 N N . GLY B 1 210 ? -19.766 -3.293 -0.061 1 97.81 210 GLY B N 1
ATOM 3441 C CA . GLY B 1 210 ? -20.797 -3.326 0.961 1 97.81 210 GLY B CA 1
ATOM 3442 C C . GLY B 1 210 ? -20.797 -2.104 1.858 1 97.81 210 GLY B C 1
ATOM 3443 O O . GLY B 1 210 ? -21.859 -1.588 2.225 1 97.81 210 GLY B O 1
ATOM 3444 N N . LEU B 1 211 ? -19.641 -1.643 2.225 1 98.19 211 LEU B N 1
ATOM 3445 C CA . LEU B 1 211 ? -19.484 -0.459 3.064 1 98.19 211 LEU B CA 1
ATOM 3446 C C . LEU B 1 211 ? -19.922 0.796 2.312 1 98.19 211 LEU B C 1
ATOM 3448 O O . LEU B 1 211 ? -20.609 1.654 2.873 1 98.19 211 LEU B O 1
ATOM 3452 N N . GLU B 1 212 ? -19.469 0.918 1.075 1 97.81 212 GLU B N 1
ATOM 3453 C CA . GLU B 1 212 ? -19.859 2.055 0.247 1 97.81 212 GLU B CA 1
ATOM 3454 C C . GLU B 1 212 ? -21.391 2.15 0.13 1 97.81 212 GLU B C 1
ATOM 3456 O O . GLU B 1 212 ? -21.953 3.236 0.253 1 97.81 212 GLU B O 1
ATOM 3461 N N .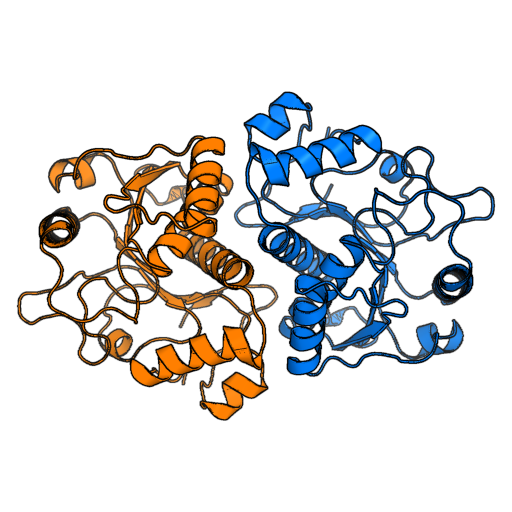 LYS B 1 213 ? -21.984 0.989 -0.133 1 97.88 213 LYS B N 1
ATOM 3462 C CA . LYS B 1 213 ? -23.438 0.942 -0.282 1 97.88 213 LYS B CA 1
ATOM 3463 C C . LYS B 1 213 ? -24.141 1.313 1.022 1 97.88 213 LYS B C 1
ATOM 3465 O O . LYS B 1 213 ? -25.062 2.129 1.027 1 97.88 213 LYS B O 1
ATOM 3470 N N . LYS B 1 214 ? -23.703 0.785 2.105 1 98 214 LYS B N 1
ATOM 3471 C CA . LYS B 1 214 ? -24.328 0.995 3.41 1 98 214 LYS B CA 1
ATOM 3472 C C . LYS B 1 214 ? -24.344 2.477 3.775 1 98 214 LYS B C 1
ATOM 3474 O O . LYS B 1 214 ? -25.344 2.973 4.309 1 98 214 LYS B O 1
ATOM 3479 N N . TYR B 1 215 ? -23.297 3.168 3.441 1 98 215 TYR B N 1
ATOM 3480 C CA . TYR B 1 215 ? -23.172 4.559 3.869 1 98 215 TYR B CA 1
ATOM 3481 C C . TYR B 1 215 ? -23.469 5.508 2.713 1 98 215 TYR B C 1
ATOM 3483 O O . TYR B 1 215 ? -23.359 6.727 2.865 1 98 215 TYR B O 1
ATOM 3491 N N . GLY B 1 216 ? -23.781 4.938 1.563 1 97.94 216 GLY B N 1
ATOM 3492 C CA . GLY B 1 216 ? -24.047 5.773 0.405 1 97.94 216 GLY B CA 1
ATOM 3493 C C . GLY B 1 216 ? -22.906 6.727 0.075 1 97.94 216 GLY B C 1
ATOM 3494 O O . GLY B 1 216 ? -23.141 7.918 -0.15 1 97.94 216 GLY B O 1
ATOM 3495 N N . LEU B 1 217 ? -21.703 6.211 0.028 1 98 217 LEU B N 1
ATOM 3496 C CA . LEU B 1 217 ? -20.531 7.07 -0.068 1 98 217 LEU B CA 1
ATOM 3497 C C . LEU B 1 217 ? -20.438 7.707 -1.451 1 98 217 LEU B C 1
ATOM 3499 O O . LEU B 1 217 ? -19.891 8.797 -1.602 1 98 217 LEU B O 1
ATOM 3503 N N . ASN B 1 218 ? -20.906 7.023 -2.51 1 97.75 218 ASN B N 1
ATOM 3504 C CA . ASN B 1 218 ? -20.859 7.516 -3.883 1 97.75 218 ASN B CA 1
ATOM 3505 C C . ASN B 1 218 ? -19.438 7.934 -4.277 1 97.75 218 ASN B C 1
ATOM 3507 O O . ASN B 1 218 ? -19.234 9.047 -4.746 1 97.75 218 ASN B O 1
ATOM 3511 N N . LEU B 1 219 ? -18.516 7.055 -4.086 1 97.88 219 LEU B N 1
ATOM 3512 C CA . LEU B 1 219 ? -17.109 7.367 -4.352 1 97.88 219 LEU B CA 1
ATOM 3513 C C . LEU B 1 219 ? -16.844 7.449 -5.852 1 97.88 219 LEU B C 1
ATOM 3515 O O . LEU B 1 219 ? -17.5 6.758 -6.637 1 97.88 219 LEU B O 1
ATOM 3519 N N . PRO B 1 220 ? -15.891 8.32 -6.234 1 97.62 220 PRO B N 1
ATOM 3520 C CA . PRO B 1 220 ? -15.508 8.344 -7.648 1 97.62 220 PRO B CA 1
ATOM 3521 C C . PRO B 1 220 ? -14.797 7.07 -8.094 1 97.62 220 PRO B C 1
ATOM 3523 O O . PRO B 1 220 ? -14.234 6.355 -7.266 1 97.62 220 PRO B O 1
ATOM 3526 N N . THR B 1 221 ? -14.867 6.82 -9.352 1 96.12 221 THR B N 1
ATOM 3527 C CA . THR B 1 221 ? -14.078 5.727 -9.914 1 96.12 221 THR B CA 1
ATOM 3528 C C . THR B 1 221 ? -12.602 6.098 -9.961 1 96.12 221 THR B C 1
ATOM 3530 O O . THR B 1 221 ? -12.234 7.145 -10.492 1 96.12 221 THR B O 1
ATOM 3533 N N . TYR B 1 222 ? -11.773 5.309 -9.391 1 97.81 222 TYR B N 1
ATOM 3534 C CA . TYR B 1 222 ? -10.328 5.492 -9.508 1 97.81 222 TYR B CA 1
ATOM 3535 C C . TYR B 1 222 ? -9.836 5.062 -10.883 1 97.81 222 TYR B C 1
ATOM 3537 O O . TYR B 1 222 ? -10.172 3.973 -11.359 1 97.81 222 TYR B O 1
ATOM 3545 N N . PRO B 1 223 ? -9.086 5.883 -11.516 1 97.31 223 PRO B N 1
ATOM 3546 C CA . PRO B 1 223 ? -8.594 5.492 -12.836 1 97.31 223 PRO B CA 1
ATOM 3547 C C . PRO B 1 223 ? -7.516 4.414 -12.773 1 97.31 223 PRO B C 1
ATOM 3549 O O . PRO B 1 223 ? -6.57 4.527 -11.992 1 97.31 223 PRO B O 1
ATOM 3552 N N . GLY B 1 224 ? -7.652 3.379 -13.602 1 97.56 224 GLY B N 1
ATOM 3553 C CA . GLY B 1 224 ? -6.617 2.363 -13.727 1 97.56 224 GLY B CA 1
ATOM 3554 C C . GLY B 1 224 ? -6.207 1.771 -12.391 1 97.56 224 GLY B C 1
ATOM 3555 O O . GLY B 1 224 ? -7.047 1.256 -11.648 1 97.56 224 GLY B O 1
ATOM 3556 N N . THR B 1 225 ? -4.902 1.975 -12.078 1 98.56 225 THR B N 1
ATOM 3557 C CA . THR B 1 225 ? -4.375 1.407 -10.844 1 98.56 225 THR B CA 1
ATOM 3558 C C . THR B 1 225 ? -4.062 2.51 -9.836 1 98.56 225 THR B C 1
ATOM 3560 O O . THR B 1 225 ? -3.305 2.291 -8.883 1 98.56 225 THR B O 1
ATOM 3563 N N . GLU B 1 226 ? -4.645 3.641 -10.055 1 98.62 226 GLU B N 1
ATOM 3564 C CA . GLU B 1 226 ? -4.367 4.793 -9.195 1 98.62 226 GLU B CA 1
ATOM 3565 C C . GLU B 1 226 ? -4.785 4.52 -7.754 1 98.62 226 GLU B C 1
ATOM 3567 O O . GLU B 1 226 ? -5.832 3.914 -7.508 1 98.62 226 GLU B O 1
ATOM 3572 N N . VAL B 1 227 ? -3.957 5.051 -6.816 1 98.69 227 VAL B N 1
ATOM 3573 C CA . VAL B 1 227 ? -4.258 4.828 -5.406 1 98.69 227 VAL B CA 1
ATOM 3574 C C . VAL B 1 227 ? -4.934 6.066 -4.82 1 98.69 227 VAL B C 1
ATOM 3576 O O . VAL B 1 227 ? -5.336 6.066 -3.654 1 98.69 227 VAL B O 1
ATOM 3579 N N . CYS B 1 228 ? -5.004 7.125 -5.555 1 98.69 228 CYS B N 1
ATOM 3580 C CA . CYS B 1 228 ? -5.742 8.336 -5.211 1 98.69 228 CYS B CA 1
ATOM 3581 C C . CYS B 1 228 ? -6.41 8.93 -6.441 1 98.69 228 CYS B C 1
ATOM 3583 O O . CYS B 1 228 ? -6.07 8.578 -7.574 1 98.69 228 CYS B O 1
ATOM 3585 N N . VAL B 1 229 ? -7.395 9.766 -6.215 1 98.56 229 VAL B N 1
ATOM 3586 C CA . VAL B 1 229 ? -8.125 10.375 -7.324 1 98.56 229 VAL B CA 1
ATOM 3587 C C . VAL B 1 229 ? -8.523 11.805 -6.961 1 98.56 229 VAL B C 1
ATOM 3589 O O . VAL B 1 229 ? -8.891 12.078 -5.816 1 98.56 229 VAL B O 1
ATOM 3592 N N . LYS B 1 230 ? -8.391 12.695 -7.922 1 98.25 230 LYS B N 1
ATOM 3593 C CA . LYS B 1 230 ? -8.773 14.094 -7.719 1 98.25 230 LYS B CA 1
ATOM 3594 C C . LYS B 1 230 ? -10.289 14.234 -7.617 1 98.25 230 LYS B C 1
ATOM 3596 O O . LYS B 1 230 ? -11.031 13.625 -8.391 1 98.25 230 LYS B O 1
ATOM 3601 N N . LEU B 1 231 ? -10.703 14.953 -6.699 1 97.56 231 LEU B N 1
ATOM 3602 C CA . LEU B 1 231 ? -12.125 15.227 -6.52 1 97.56 231 LEU B CA 1
ATOM 3603 C C . LEU B 1 231 ? -12.516 16.531 -7.199 1 97.56 231 LEU B C 1
ATOM 3605 O O . LEU B 1 231 ? -11.734 17.5 -7.211 1 97.56 231 LEU B O 1
#

Solvent-accessible surface area (backbone atoms only — not comparable to full-atom values): 23698 Å² total; per-residue (Å²): 121,64,40,59,33,46,50,68,58,50,52,49,49,53,49,40,40,42,64,75,42,33,45,51,69,55,39,53,33,46,41,36,4,45,14,49,31,48,50,47,43,73,74,53,40,64,90,78,39,90,46,52,29,30,41,34,34,25,26,61,49,68,37,8,48,21,33,47,40,15,43,46,44,31,41,74,54,68,41,46,41,34,34,39,52,88,51,75,45,90,46,68,71,49,47,24,45,52,47,36,30,47,56,57,70,38,51,71,53,86,68,85,66,48,25,65,57,45,43,72,64,32,45,33,38,34,40,10,40,34,33,65,86,52,65,84,74,75,57,71,88,48,48,60,50,54,50,19,55,63,66,25,73,45,50,30,34,17,40,47,35,48,50,76,35,37,38,69,75,17,55,45,92,89,59,51,64,79,37,38,28,40,36,16,49,86,52,39,37,35,21,57,76,70,60,78,44,86,41,44,32,40,21,32,80,71,79,38,61,61,58,38,60,76,67,56,34,52,70,79,83,56,59,68,82,46,44,41,38,78,106,121,62,42,59,34,47,50,68,59,50,53,50,51,53,49,39,41,43,65,75,43,34,45,50,67,53,37,54,32,46,37,36,3,43,14,49,31,48,51,47,43,72,76,52,39,64,90,78,38,90,46,51,29,30,41,36,34,24,27,60,48,67,36,9,48,22,32,47,40,15,42,47,45,31,41,74,54,68,41,46,41,32,32,39,52,88,51,75,46,89,46,69,69,50,46,24,46,50,46,36,30,48,56,58,69,37,50,70,53,88,66,86,67,48,26,64,55,44,43,72,64,31,44,33,36,34,40,11,39,34,33,65,85,52,67,84,76,75,56,72,88,48,48,60,50,53,50,18,54,61,66,26,73,44,48,31,34,16,39,47,34,48,51,77,38,37,39,68,76,17,55,44,91,89,57,52,64,77,36,39,29,41,35,16,48,92,51,40,35,34,22,56,76,69,61,78,44,85,40,43,32,41,22,34,76,75,80,37,60,62,58,38,60,74,67,56,34,52,70,77,85,56,60,67,79,49,44,40,39,79,105

Secondary structure (DSSP, 8-state):
-PPPBPHHHHHHHHHHHHHTS---HHHHHHHHHHHHHHHHHHHS-GGGSSSSEEEEEE-SSHHHHHHHHHHHHHHHTT-EEEEE-SS---SHHHHHHHHHHHHTT--EE-SPPPHHHHHHH-SEEEEES--TT--SSPPHHHHHHHHHHHHH--EEEEESS-TT-BTTTBS-TT-----SEEEEESB-BGGGGG--SSEEEEE-----HHHHHHHT--PPPPPTT-SEEE-/-PPPBPHHHHHHHHHHHHHTS---HHHHHHHHHHHHHHHHHHHS-GGGSSSSEEEEEE-SSHHHHHHHHHHHHHHHTT-EEEEE-SS---SHHHHHHHHHHHHTT--EE-SPPPHHHHHHH-SEEEEES--TT--SSPPHHHHHHHHHHHHH--EEEEESS-TT-BTTTBS-TT-----SEEEEESB-BGGGGG--SSEEEEE-----HHHHHHHT--PPPPPTT-SEEE-

Foldseek 3Di:
DFDAAALVVVVVLVVCCCPVVNDDLLRQLLQLLLQLLVQCCVVDPCVNFPHLEEEEEAAADSLSSSRLSNQLVNLVVPGQYAYEYADYHPDPSRVVSVVSCVVSVHHYDHDQDALQRCLPPHQEYEYSHDASNDDDDDDPVCPRNQVSQQNNPHAYEYEQAFPRAHLAAAHDPVGGDQHLEYEHEPGHHNNCVVHDHPWYKYAAPDDDPVSCVVVVRPDDDDPDPRRMGTD/DFDAAALVVVVVLVVCCCPVVNDDLLQQLLQLLLQLLVQCCVVAPCVNFPHQEEEEEAAADSLSSSSLSNQLVNLVVPGQYAYEYADYHPDPSRVVSVVSCVVSVHHYDHDQDALQNCLPPHQEYEYSHDASNDDDDDDPVCPRNQVSQQNNPHAYEYEQAFPRAHLAAAHDPVGGDQHLEYEHEPGHHNNCVVHDHPWYKYFRPDDDPVSCVVVVRPDDDDPDPRRMDTD

Organism: Coptotermes formosanus (NCBI:txid36987)

InterPro domains:
  IPR004443 YjeF N-terminal domain [MF_01966] (6-212)
  IPR004443 YjeF N-terminal domain [PF03853] (26-191)
  IPR004443 YjeF N-terminal domain [PS51385] (10-219)
  IPR004443 YjeF N-terminal domain [TIGR00197] (8-207)
  IPR032976 YjeF N-terminal domain-containing protein NAXE-like [PTHR13232] (6-231)
  IPR036652 YjeF N-terminal domain superfamily [G3DSA:3.40.50.10260] (1-231)
  IPR036652 YjeF N-terminal domain superfamily [SSF64153] (4-228)

Radius of gyration: 22.43 Å; Cα contacts (8 Å, |Δi|>4): 1029; chains: 2; bounding box: 49×67×48 Å

Sequence (462 aa):
MVRFLGQDEAINIDQELFNHYRFSVDQLMELAGLSCAVAITKCYPISDLKNNNILVFCGPGNNGGDGLVCARHLKLFGYCPSIYYPKRTEKPLYQNLTTQCQAMEIPFLEDTPSAEMLSRNYSLLVDALFGFSYRPPMRPEFVSVVDAIQKSGVLLCSVDIPSGWDVEHGAPESGGLEPDLLISLTAPKRCAEKFRGRFHYLGGRFVPPGLEKKYGLNLPTYPGTEVCVKLMVRFLGQDEAINIDQELFNHYRFSVDQLMELAGLSCAVAITKCYPISDLKNNNILVFCGPGNNGGDGLVCARHLKLFGYCPSIYYPKRTEKPLYQNLTTQCQAMEIPFLEDTPSAEMLSRNYSLLVDALFGFSYRPPMRPEFVSVVDAIQKSGVLLCSVDIPSGWDVEHGAPESGGLEPDLLISLTAPKRCAEKFRGRFHYLGGRFVPPGLEKKYGLNLPTYPGTEVCVKL

pLDDT: mean 97.29, std 2.55, range [85.44, 99.0]

Nearest PDB structures (foldseek):
  2dg2-assembly1_A  TM=9.761E-01  e=2.895E-35  Mus musculus
  1jzt-assembly1_A  TM=9.476E-01  e=4.192E-26  Saccharomyces cerevisiae
  3rss-assembly1_A  TM=8.528E-01  e=9.760E-14  Thermotoga maritima MSB8
  3d3k-assembly1_B  TM=8.168E-01  e=6.584E-11  Homo sapiens
  3d3j-assembly1_A-2  TM=7.904E-01  e=6.188E-11  Homo sapiens